Protein AF-A0A2G8S0R2-F1 (afdb_monomer)

Organism: NCBI:txid1077348

Foldseek 3Di:
DWDDALQQQWIWDWDWDDPPQWIKIATAGNVVVRHQRPLFPDRIQTDRDDDFPGKDWDDWDDAVQKIWTWICPPWIKIWIDSRSDSFTLDIDTHNDWAWDDLHPFWIWIDDQVQQKIFIAGSVQSVVCRVVVHHRPDPHGQAIEHHFDWDPQKGKAWDHKDWDQHQNPQDPPHDPPPGADLQLFWIKTWIWIDHNPDPDTWIKIKIFGSCLVVVCSDPPHPDRYDYCLRRQAEGMDMFTPDCVPFHAQPDWEGDGQKIKGKGFDDPPPPPPPPQKTKIKIKMKGLGPVQQVDDPPPPDPPDDPRVQPPPPCVVVVGGDPSNHHDRDMDMDIDIDIQRGLQDFGDWDQDSNGDTDTDHRDDPVPVVDDDDDDYD

Solvent-accessible surface area (backbone atoms only — not comparable to full-atom values): 21368 Å² total; per-residue (Å²): 84,50,35,68,37,66,66,75,37,36,30,38,39,52,52,79,54,85,80,83,49,46,42,38,36,41,36,18,18,59,88,52,80,65,36,66,24,90,72,32,73,39,48,57,45,78,48,89,51,68,94,41,97,74,51,43,73,77,47,55,49,76,22,86,60,32,34,36,38,34,37,39,49,99,38,29,34,43,41,32,26,34,46,40,74,56,43,71,31,48,76,48,76,36,86,61,70,38,55,39,67,80,40,64,45,35,37,38,36,39,37,52,93,76,42,29,38,34,33,33,61,44,57,62,23,49,51,28,38,75,72,71,40,74,61,89,67,94,64,56,67,31,32,42,38,47,70,71,61,40,92,67,53,47,65,45,73,76,48,47,48,59,35,81,77,58,60,60,70,50,97,83,52,77,74,86,72,69,69,56,76,79,44,16,32,37,38,37,34,32,32,41,32,54,73,86,44,98,57,62,47,38,34,40,35,40,29,42,46,56,50,61,54,66,65,65,44,88,83,57,87,61,51,65,41,58,25,89,81,51,40,32,72,36,19,30,70,39,69,46,60,48,87,85,51,42,71,62,72,42,76,43,45,56,25,32,29,35,42,36,32,24,68,42,80,61,62,94,87,61,83,63,83,60,45,49,30,36,37,40,39,38,37,32,46,33,78,67,48,59,71,59,77,70,80,88,73,80,90,76,83,75,78,67,66,59,72,73,58,57,26,66,76,70,53,55,34,51,87,78,63,52,49,61,52,61,58,34,75,49,79,49,76,49,76,42,83,50,60,81,50,85,54,85,77,63,76,42,98,86,68,51,83,72,76,64,77,51,80,61,84,79,45,87,83,71,72,91,85,74,84,61,124

Secondary structure (DSSP, 8-state):
-EEEEGGGTEEEEEEPP-SS-EEEEEEEETTTTTPBPTT-SSSEEEEEPPS-SS-EEEEEEEETTEEEEEEESSSEEEEEEETTTTEEEEEEEESS-EEEEEETTEEEEEETTTTEEEEEEHHHHHHHHHTTPPPS----SEEEEPPPPPTTEEEEEEEEE---------TTS--SS---GGG-EEEEEEEEEETT-S-EEEEEEEEEHHHHHHHTSTT-S-SEE-HHHHHHHH-EEEEE-HHHH-S-SEEEEETTEEEEEEEEPPPTT---TTEEEEEEEEEE--GGGGT----S----S-----TTTHHHHH--S-GGG------EEEEEEEEEE-TTS-PPP---TT-----PPP--GGGGGS-------

Radius of gyration: 21.14 Å; Cα contacts (8 Å, |Δi|>4): 755; chains: 1; bounding box: 62×55×51 Å

Mean predicted aligned error: 8.75 Å

pLDDT: mean 79.27, std 17.96, range [31.41, 98.06]

Sequence (373 aa):
MCAVDVAQDLLVLSERPFIDNTFKLHLLCLSGCGAPHQYAKQQVLHGPIAQALSPSCRHIAIAGDILAWKVCYPLFELQVWDWKTGIMIWRYQALFIEFALLNSSLLLLLFPTERQFSVFSVDQWKQDARDGVQPTSDRPIRILELPPLARGIQLTPTKCSIAFDVPAASPDARPSFAHDPSASVIFFQFEIAVNSRSFFEHFLMAIPLSTVLSHCSPSASSPVIPWENWGPRGTRILLVDPHARGRPTWTSVLGSKCALVYLTEPPEGVLDTRNIHTDLVLLDFHPAAALWDPGYEEKRSIRFWGARHIGEEAGLLPRDAFTTLPFRATYRSEVIDDPFWPINFSLTEDGFYFAVEPETEQAMNGGFLGFSI

Structure (mmCIF, N/CA/C/O backbone):
data_AF-A0A2G8S0R2-F1
#
_entry.id   AF-A0A2G8S0R2-F1
#
loop_
_atom_site.group_PDB
_atom_site.id
_atom_site.type_symbol
_atom_site.label_atom_id
_atom_site.label_alt_id
_atom_site.label_comp_id
_atom_site.label_asym_id
_atom_site.label_entity_id
_atom_site.label_seq_id
_atom_site.pdbx_PDB_ins_code
_atom_site.Cartn_x
_atom_site.Cartn_y
_atom_site.Cartn_z
_atom_site.occupancy
_atom_site.B_iso_or_equiv
_atom_site.auth_seq_id
_atom_site.auth_comp_id
_atom_site.auth_asym_id
_atom_site.auth_atom_id
_atom_site.pdbx_PDB_model_num
ATOM 1 N N . MET A 1 1 ? -2.199 -0.812 -15.443 1.00 88.19 1 MET A N 1
ATOM 2 C CA . MET A 1 1 ? -1.825 -1.349 -14.121 1.00 88.19 1 MET A CA 1
ATOM 3 C C . MET A 1 1 ? -2.014 -2.849 -14.138 1.00 88.19 1 MET A C 1
ATOM 5 O O . MET A 1 1 ? -2.947 -3.319 -14.786 1.00 88.19 1 MET A O 1
ATOM 9 N N . CYS A 1 2 ? -1.169 -3.578 -13.422 1.00 92.81 2 CYS A N 1
ATOM 10 C CA . CYS A 1 2 ? -1.399 -4.985 -13.141 1.00 92.81 2 CYS A CA 1
ATOM 11 C C . CYS A 1 2 ? -1.097 -5.310 -11.679 1.00 92.81 2 CYS A C 1
ATOM 13 O O . CYS A 1 2 ? -0.477 -4.506 -10.985 1.00 92.81 2 CYS A O 1
ATOM 15 N N . ALA A 1 3 ? -1.556 -6.476 -11.246 1.00 92.19 3 ALA A N 1
ATOM 16 C CA . ALA A 1 3 ? -1.122 -7.146 -10.028 1.00 92.19 3 ALA A CA 1
ATOM 17 C C . ALA A 1 3 ? -0.991 -8.644 -10.321 1.00 92.19 3 ALA A C 1
ATOM 19 O O . ALA A 1 3 ? -1.644 -9.155 -11.238 1.00 92.19 3 ALA A O 1
ATOM 20 N N . VAL A 1 4 ? -0.142 -9.326 -9.563 1.00 91.62 4 VAL A N 1
ATOM 21 C CA . VAL A 1 4 ? 0.204 -10.731 -9.770 1.00 91.62 4 VAL A CA 1
ATOM 22 C C . VAL A 1 4 ? 0.094 -11.455 -8.436 1.00 91.62 4 VAL A C 1
ATOM 24 O O . VAL A 1 4 ? 0.623 -10.973 -7.450 1.00 91.62 4 VAL A O 1
ATOM 27 N N . ASP A 1 5 ? -0.552 -12.616 -8.413 1.00 90.69 5 ASP A N 1
ATOM 28 C CA . ASP A 1 5 ? -0.480 -13.560 -7.297 1.00 90.69 5 ASP A CA 1
ATOM 29 C C . ASP A 1 5 ? 0.011 -14.898 -7.853 1.00 90.69 5 ASP A C 1
ATOM 31 O O . ASP A 1 5 ? -0.741 -15.688 -8.433 1.00 90.69 5 ASP A O 1
ATOM 35 N N . VAL A 1 6 ? 1.317 -15.132 -7.705 1.00 88.75 6 VAL A N 1
ATOM 36 C CA . VAL A 1 6 ? 1.984 -16.330 -8.232 1.00 88.75 6 VAL A CA 1
ATOM 37 C C . VAL A 1 6 ? 1.469 -17.598 -7.553 1.00 88.75 6 VAL A C 1
ATOM 39 O O . VAL A 1 6 ? 1.372 -18.638 -8.202 1.00 88.75 6 VAL A O 1
ATOM 42 N N . ALA A 1 7 ? 1.107 -17.533 -6.267 1.00 87.06 7 ALA A N 1
ATOM 43 C CA . ALA A 1 7 ? 0.624 -18.696 -5.527 1.00 87.06 7 ALA A CA 1
ATOM 44 C C . ALA A 1 7 ? -0.721 -19.198 -6.071 1.00 87.06 7 ALA A C 1
ATOM 46 O O . ALA A 1 7 ? -1.008 -20.394 -6.012 1.00 87.06 7 ALA A O 1
ATOM 47 N N . GLN A 1 8 ? -1.528 -18.289 -6.618 1.00 92.88 8 GLN A N 1
ATOM 48 C CA . GLN A 1 8 ? -2.807 -18.611 -7.240 1.00 92.88 8 GLN A CA 1
ATOM 49 C C . GLN A 1 8 ? -2.746 -18.714 -8.766 1.00 92.88 8 GLN A C 1
ATOM 51 O O . GLN A 1 8 ? -3.784 -18.974 -9.361 1.00 92.88 8 GLN A O 1
ATOM 56 N N . ASP A 1 9 ? -1.568 -18.571 -9.386 1.00 94.19 9 ASP A N 1
ATOM 57 C CA . ASP A 1 9 ? -1.398 -18.478 -10.843 1.00 94.19 9 ASP A CA 1
ATOM 58 C C . ASP A 1 9 ? -2.203 -17.321 -11.474 1.00 94.19 9 ASP A C 1
ATOM 60 O O . ASP A 1 9 ? -2.641 -17.407 -12.619 1.00 94.19 9 ASP A O 1
ATOM 64 N N . LEU A 1 10 ? -2.411 -16.225 -10.736 1.00 94.81 10 LEU A N 1
ATOM 65 C CA . LEU A 1 10 ? -3.315 -15.139 -11.112 1.00 94.81 10 LEU A CA 1
ATOM 66 C C . LEU A 1 10 ? -2.560 -13.899 -11.608 1.00 94.81 10 LEU A C 1
ATOM 68 O O . LEU A 1 10 ? -1.703 -13.348 -10.922 1.00 94.81 10 LEU A O 1
ATOM 72 N N . LEU A 1 11 ? -2.957 -13.405 -12.780 1.00 95.88 11 LEU A N 1
ATOM 73 C CA . LEU A 1 11 ? -2.586 -12.107 -13.333 1.00 95.88 11 LEU A CA 1
ATOM 74 C C . LEU A 1 11 ? -3.836 -11.239 -13.461 1.00 95.88 11 LEU A C 1
ATOM 76 O O . LEU A 1 11 ? -4.797 -11.607 -14.136 1.00 95.88 11 LEU A O 1
ATOM 80 N N . VAL A 1 12 ? -3.798 -10.052 -12.869 1.00 96.25 12 VAL A N 1
ATOM 81 C CA . VAL A 1 12 ? -4.864 -9.057 -12.986 1.00 96.25 12 VAL A CA 1
ATOM 82 C C . VAL A 1 12 ? -4.372 -7.913 -13.859 1.00 96.25 12 VAL A C 1
ATOM 84 O O . VAL A 1 12 ? -3.402 -7.251 -13.499 1.00 96.25 12 VAL A O 1
ATOM 87 N N . LEU A 1 13 ? -5.054 -7.629 -14.970 1.00 96.12 13 LEU A N 1
ATOM 88 C CA . LEU A 1 13 ? -4.738 -6.498 -15.852 1.00 96.12 13 LEU A CA 1
ATOM 89 C C . LEU A 1 13 ? -5.884 -5.489 -15.884 1.00 96.12 13 LEU A C 1
ATOM 91 O O . LEU A 1 13 ? -7.027 -5.850 -16.152 1.00 96.12 13 LEU A O 1
ATOM 95 N N . SER A 1 14 ? -5.581 -4.206 -15.679 1.00 93.94 14 SER A N 1
ATOM 96 C CA . SER A 1 14 ? -6.553 -3.131 -15.901 1.00 93.94 14 SER A CA 1
ATOM 97 C C . SER A 1 14 ? -6.580 -2.707 -17.369 1.00 93.94 14 SER A C 1
ATOM 99 O O . SER A 1 14 ? -5.560 -2.244 -17.888 1.00 93.94 14 SER A O 1
ATOM 101 N N . GLU A 1 15 ? -7.747 -2.746 -18.002 1.00 92.12 15 GLU A N 1
ATOM 102 C CA . GLU A 1 15 ? -7.970 -2.123 -19.311 1.00 92.12 15 GLU A CA 1
ATOM 103 C C . GLU A 1 15 ? -8.220 -0.618 -19.146 1.00 92.12 15 GLU A C 1
ATOM 105 O O . GLU A 1 15 ? -8.938 -0.193 -18.235 1.00 92.12 15 GLU A O 1
ATOM 110 N N . ARG A 1 16 ? -7.631 0.208 -20.020 1.00 83.00 16 ARG A N 1
ATOM 111 C CA . ARG A 1 16 ? -7.912 1.649 -20.041 1.00 83.00 16 ARG A CA 1
ATOM 112 C C . ARG A 1 16 ? -9.299 1.873 -20.664 1.00 83.00 16 ARG A C 1
ATOM 114 O O . ARG A 1 16 ? -9.530 1.389 -21.770 1.00 83.00 16 ARG A O 1
ATOM 121 N N . PRO A 1 17 ? -10.206 2.612 -20.007 1.00 79.44 17 PRO A N 1
ATOM 122 C CA . PRO A 1 17 ? -11.534 2.871 -20.540 1.00 79.44 17 PRO A CA 1
ATOM 123 C C . PRO A 1 17 ? -11.396 3.707 -21.808 1.00 79.44 17 PRO A C 1
ATOM 125 O O . PRO A 1 17 ? -10.753 4.757 -21.793 1.00 79.44 17 PRO A O 1
ATOM 128 N N . PHE A 1 18 ? -11.966 3.216 -22.907 1.00 70.94 18 PHE A N 1
ATOM 129 C CA . PHE A 1 18 ? -11.872 3.892 -24.199 1.00 70.94 18 PHE A CA 1
ATOM 130 C C . PHE A 1 18 ? -13.104 4.770 -24.468 1.00 70.94 18 PHE A C 1
ATOM 132 O O . PHE A 1 18 ? -12.947 5.902 -24.912 1.00 70.94 18 PHE A O 1
ATOM 139 N N . ILE A 1 19 ? -14.329 4.275 -24.205 1.00 76.38 19 ILE A N 1
ATOM 140 C CA . ILE A 1 19 ? -15.585 4.978 -24.570 1.00 76.38 19 ILE A CA 1
ATOM 141 C C . ILE A 1 19 ? -16.752 4.692 -23.604 1.00 76.38 19 ILE A C 1
ATOM 143 O O . ILE A 1 19 ? -17.575 5.568 -23.354 1.00 76.38 19 ILE A O 1
ATOM 147 N N . ASP A 1 20 ? -16.856 3.479 -23.056 1.00 78.06 20 ASP A N 1
ATOM 148 C CA . ASP A 1 20 ? -18.051 3.018 -22.328 1.00 78.06 20 ASP A CA 1
ATOM 149 C C . ASP A 1 20 ? -18.116 3.461 -20.851 1.00 78.06 20 ASP A C 1
ATOM 151 O O . ASP A 1 20 ? -19.061 3.109 -20.147 1.00 78.06 20 ASP A O 1
ATOM 155 N N . ASN A 1 21 ? -17.144 4.251 -20.377 1.00 76.00 21 ASN A N 1
ATOM 156 C CA . ASN A 1 21 ? -16.975 4.622 -18.966 1.00 76.00 21 ASN A CA 1
ATOM 157 C C . ASN A 1 21 ? -16.997 3.412 -18.014 1.00 76.00 21 ASN A C 1
ATOM 159 O O . ASN A 1 21 ? -17.362 3.551 -16.845 1.00 76.00 21 ASN A O 1
ATOM 163 N N . THR A 1 22 ? -16.607 2.227 -18.491 1.00 82.88 22 THR A N 1
ATOM 164 C CA . THR A 1 22 ? -16.465 1.041 -17.648 1.00 82.88 22 THR A CA 1
ATOM 165 C C . THR A 1 22 ? -15.002 0.682 -17.489 1.00 82.88 22 THR A C 1
ATOM 167 O O . THR A 1 22 ? -14.225 0.672 -18.443 1.00 82.88 22 THR A O 1
ATOM 170 N N . PHE A 1 23 ? -14.619 0.385 -16.252 1.00 86.69 23 PHE A N 1
ATOM 171 C CA . PHE A 1 23 ? -13.303 -0.150 -15.964 1.00 86.69 23 PHE A CA 1
ATOM 172 C C . PHE A 1 23 ? -13.403 -1.663 -15.958 1.00 86.69 23 PHE A C 1
ATOM 174 O O . PHE A 1 23 ? -14.305 -2.228 -15.333 1.00 86.69 23 PHE A O 1
ATOM 181 N N . LYS A 1 24 ? -12.459 -2.303 -16.646 1.00 93.06 24 LYS A N 1
ATOM 182 C CA . LYS A 1 24 ? -12.379 -3.755 -16.760 1.00 93.06 24 LYS A CA 1
ATOM 183 C C . LYS A 1 24 ? -11.094 -4.238 -16.104 1.00 93.06 24 LYS A C 1
ATOM 185 O O . LYS A 1 24 ? -10.015 -3.724 -16.413 1.00 93.06 24 LYS A O 1
ATOM 190 N N . LEU A 1 25 ? -11.220 -5.213 -15.208 1.00 95.94 25 LEU A N 1
ATOM 191 C CA . LEU A 1 25 ? -10.095 -6.045 -14.784 1.00 95.94 25 LEU A CA 1
ATOM 192 C C . LEU A 1 25 ? -10.192 -7.388 -15.463 1.00 95.94 25 LEU A C 1
ATOM 194 O O . LEU A 1 25 ? -11.154 -8.114 -15.234 1.00 95.94 25 LEU A O 1
ATOM 198 N N . HIS A 1 26 ? -9.176 -7.725 -16.239 1.00 97.06 26 HIS A N 1
ATOM 199 C CA . HIS A 1 26 ? -9.007 -9.058 -16.793 1.00 97.06 26 HIS A CA 1
ATOM 200 C C . HIS A 1 26 ? -8.337 -9.945 -15.749 1.00 97.06 26 HIS A C 1
ATOM 202 O O . HIS A 1 26 ? -7.288 -9.574 -15.222 1.00 97.06 26 HIS A O 1
ATOM 208 N N . LEU A 1 27 ? -8.950 -11.091 -15.455 1.00 98.06 27 LEU A N 1
ATOM 209 C CA . LEU A 1 27 ? -8.438 -12.117 -14.549 1.00 98.06 27 LEU A CA 1
ATOM 210 C C . LEU A 1 27 ? -7.882 -13.272 -15.388 1.00 98.06 27 LEU A C 1
ATOM 212 O O . LEU A 1 27 ? -8.637 -14.063 -15.961 1.00 98.06 27 LEU A O 1
ATOM 216 N N . LEU A 1 28 ? -6.560 -13.349 -15.490 1.00 97.88 28 LEU A N 1
ATOM 217 C CA . LEU A 1 28 ? -5.840 -14.244 -16.394 1.00 97.88 28 LEU A CA 1
ATOM 218 C C . LEU A 1 28 ? -4.956 -15.224 -15.611 1.00 97.88 28 LEU A C 1
ATOM 220 O O . LEU A 1 28 ? -4.577 -14.952 -14.475 1.00 97.88 28 LEU A O 1
ATOM 224 N N . CYS A 1 29 ? -4.611 -16.353 -16.225 1.00 96.62 29 CYS A N 1
ATOM 225 C CA . CYS A 1 29 ? -3.604 -17.283 -15.716 1.00 96.62 29 CYS A CA 1
ATOM 226 C C . CYS A 1 29 ? -2.191 -16.838 -16.121 1.00 96.62 29 CYS A C 1
ATOM 228 O O . CYS A 1 29 ? -1.952 -16.573 -17.305 1.00 96.62 29 CYS A O 1
ATOM 230 N N . LEU A 1 30 ? -1.240 -16.833 -15.177 1.00 93.31 30 LEU A N 1
ATOM 231 C CA . LEU A 1 30 ? 0.177 -16.566 -15.476 1.00 93.31 30 LEU A CA 1
ATOM 232 C C . LEU A 1 30 ? 0.766 -17.690 -16.340 1.00 93.31 30 LEU A C 1
ATOM 234 O O . LEU A 1 30 ? 1.343 -17.433 -17.396 1.00 93.31 30 LEU A O 1
ATOM 238 N N . SER A 1 31 ? 0.568 -18.943 -15.927 1.00 94.38 31 SER A N 1
ATOM 239 C CA . SER A 1 31 ? 1.067 -20.136 -16.620 1.00 94.38 31 SER A CA 1
ATOM 240 C C . SER A 1 31 ? 0.353 -20.413 -17.948 1.00 94.38 31 SER A C 1
ATOM 242 O O . SER A 1 31 ? 0.904 -21.060 -18.837 1.00 94.38 31 SER A O 1
ATOM 244 N N . GLY A 1 32 ? -0.865 -19.890 -18.105 1.00 91.88 32 GLY A N 1
ATOM 245 C CA . GLY A 1 32 ? -1.751 -20.140 -19.242 1.00 91.88 32 GLY A CA 1
ATOM 246 C C . GLY A 1 32 ? -1.562 -19.201 -20.435 1.00 91.88 32 GLY A C 1
ATOM 247 O O . GLY A 1 32 ? -2.471 -19.105 -21.256 1.00 91.88 32 GLY A O 1
ATOM 248 N N . CYS A 1 33 ? -0.448 -18.465 -20.523 1.00 90.88 33 CYS A N 1
ATOM 249 C CA . CYS A 1 33 ? -0.177 -17.497 -21.598 1.00 90.88 33 CYS A CA 1
ATOM 250 C C . CYS A 1 33 ? -1.313 -16.474 -21.808 1.00 90.88 33 CYS A C 1
ATOM 252 O O . CYS A 1 33 ? -1.671 -16.155 -22.942 1.00 90.88 33 CYS A O 1
ATOM 254 N N . GLY A 1 34 ? -1.907 -15.979 -20.719 1.00 90.00 34 GLY A N 1
ATOM 255 C CA . GLY A 1 34 ? -3.019 -15.028 -20.787 1.00 90.00 34 GLY A CA 1
ATOM 256 C C . GLY A 1 34 ? -4.389 -15.666 -21.036 1.00 90.00 34 GLY A C 1
ATOM 257 O O . GLY A 1 34 ? -5.344 -14.949 -21.326 1.00 90.00 34 GLY A O 1
ATOM 258 N N . ALA A 1 35 ? -4.519 -16.992 -20.918 1.00 97.31 35 ALA A N 1
ATOM 259 C CA . ALA A 1 35 ? -5.826 -17.638 -20.842 1.00 97.31 35 ALA A CA 1
ATOM 260 C C . ALA A 1 35 ? -6.625 -17.119 -19.628 1.00 97.31 35 ALA A C 1
ATOM 262 O O . ALA A 1 35 ? -6.025 -16.754 -18.614 1.00 97.31 35 ALA A O 1
ATOM 263 N N . PRO A 1 36 ? -7.968 -17.103 -19.687 1.00 97.94 36 PRO A N 1
ATOM 264 C CA . PRO A 1 36 ? -8.783 -16.708 -18.547 1.00 97.94 36 PRO A CA 1
ATOM 265 C C . PRO A 1 36 ? -8.543 -17.586 -17.319 1.00 97.94 36 PRO A C 1
ATOM 267 O O . PRO A 1 36 ? -8.366 -18.800 -17.438 1.00 97.94 36 PRO A O 1
ATOM 270 N N . HIS A 1 37 ? -8.582 -16.980 -16.135 1.00 97.88 37 HIS A N 1
ATOM 271 C CA . HIS A 1 37 ? -8.272 -17.686 -14.903 1.00 97.88 37 HIS A CA 1
ATOM 272 C C . HIS A 1 37 ? -9.334 -18.738 -14.542 1.00 97.88 37 HIS A C 1
ATOM 274 O O . HIS A 1 37 ? -10.509 -18.414 -14.379 1.00 97.88 37 HIS A O 1
ATOM 280 N N . GLN A 1 38 ? -8.929 -19.999 -14.352 1.00 97.56 38 GLN A N 1
ATOM 281 C CA . GLN A 1 38 ? -9.858 -21.134 -14.186 1.00 97.56 38 GLN A CA 1
ATOM 282 C C . GLN A 1 38 ? -10.785 -21.041 -12.961 1.00 97.56 38 GLN A C 1
ATOM 284 O O . GLN A 1 38 ? -11.894 -21.573 -12.980 1.00 97.56 38 GLN A O 1
ATOM 289 N N . TYR A 1 39 ? -10.341 -20.370 -11.894 1.00 97.94 39 TYR A N 1
ATOM 290 C CA . TYR A 1 39 ? -11.127 -20.201 -10.665 1.00 97.94 39 TYR A CA 1
ATOM 291 C C . TYR A 1 39 ? -12.014 -18.951 -10.668 1.00 97.94 39 TYR A C 1
ATOM 293 O O . TYR A 1 39 ? -12.795 -18.760 -9.737 1.00 97.94 39 TYR A O 1
ATOM 301 N N . ALA A 1 40 ? -11.895 -18.092 -11.682 1.00 97.88 40 ALA A N 1
ATOM 302 C CA . ALA A 1 40 ? -12.710 -16.894 -11.785 1.00 97.88 40 ALA A CA 1
ATOM 303 C C . ALA A 1 40 ? -14.040 -17.228 -12.475 1.00 97.88 40 ALA A C 1
ATOM 305 O O . ALA A 1 40 ? -14.074 -17.622 -13.641 1.00 97.88 40 ALA A O 1
ATOM 306 N N . LYS A 1 41 ? -15.163 -17.035 -11.774 1.00 97.62 41 LYS A N 1
ATOM 307 C CA . LYS A 1 41 ? -16.507 -17.188 -12.358 1.00 97.62 41 LYS A CA 1
ATOM 308 C C . LYS A 1 41 ? -16.740 -16.204 -13.508 1.00 97.62 41 LYS A C 1
ATOM 310 O O . LYS A 1 41 ? -17.484 -16.505 -14.438 1.00 97.62 41 LYS A O 1
ATOM 315 N N . GLN A 1 42 ? -16.123 -15.028 -13.425 1.00 97.25 42 GLN A N 1
ATOM 316 C CA . GLN A 1 42 ? -16.131 -14.001 -14.458 1.00 97.25 42 GLN A CA 1
ATOM 317 C C . GLN A 1 42 ? -14.693 -13.716 -14.871 1.00 97.25 42 GLN A C 1
ATOM 319 O O . GLN A 1 42 ? -13.854 -13.439 -14.026 1.00 97.25 42 GLN A O 1
ATOM 324 N N . GLN A 1 43 ? -14.414 -13.756 -16.170 1.00 97.12 43 GLN A N 1
ATOM 325 C CA . GLN A 1 43 ? -13.073 -13.475 -16.698 1.00 97.12 43 GLN A CA 1
ATOM 326 C C . GLN A 1 43 ? -12.725 -11.986 -16.618 1.00 97.12 43 GLN A C 1
ATOM 328 O O . GLN A 1 43 ? -11.555 -11.615 -16.562 1.00 97.12 43 GLN A O 1
ATOM 333 N N . VAL A 1 44 ? -13.758 -11.143 -16.631 1.00 97.12 44 VAL A N 1
ATOM 334 C CA . VAL A 1 44 ? -13.644 -9.693 -16.581 1.00 97.12 44 VAL A CA 1
ATOM 335 C C . VAL A 1 44 ? -14.532 -9.171 -15.462 1.00 97.12 44 VAL A C 1
ATOM 337 O O . VAL A 1 44 ? -15.739 -9.417 -15.465 1.00 97.12 44 VAL A O 1
ATOM 340 N N . LEU A 1 45 ? -13.943 -8.442 -14.514 1.00 95.88 45 LEU A N 1
ATOM 341 C CA . LEU A 1 45 ? -14.695 -7.706 -13.501 1.00 95.88 45 LEU A CA 1
ATOM 342 C C . LEU A 1 45 ? -15.040 -6.322 -14.042 1.00 95.88 45 LEU A C 1
ATOM 344 O O . LEU A 1 45 ? -14.160 -5.591 -14.502 1.00 95.88 45 LEU A O 1
ATOM 348 N N . HIS A 1 46 ? -16.320 -5.966 -13.964 1.00 92.69 46 HIS A N 1
ATOM 349 C CA . HIS A 1 46 ? -16.836 -4.679 -14.416 1.00 92.69 46 HIS A CA 1
ATOM 350 C C . HIS A 1 46 ? -17.172 -3.800 -13.215 1.00 92.69 46 HIS A C 1
ATOM 352 O O . HIS A 1 46 ? -18.184 -4.007 -12.546 1.00 92.69 46 HIS A O 1
ATOM 358 N N . GLY A 1 47 ? -16.338 -2.793 -12.959 1.00 83.50 47 GLY A N 1
ATOM 359 C CA . GLY A 1 47 ? -16.611 -1.797 -11.929 1.00 83.50 47 GLY A CA 1
ATOM 360 C C . GLY A 1 47 ? -17.458 -0.652 -12.476 1.00 83.50 47 GLY A C 1
ATOM 361 O O . GLY A 1 47 ? -17.064 -0.060 -13.487 1.00 83.50 47 GLY A O 1
ATOM 362 N N . PRO A 1 48 ? -18.583 -0.281 -11.834 1.00 80.56 48 PRO A N 1
ATOM 363 C CA . PRO A 1 48 ? -19.268 0.952 -12.190 1.00 80.56 48 PRO A CA 1
ATOM 364 C C . PRO A 1 48 ? -18.337 2.122 -11.877 1.00 80.56 48 PRO A C 1
ATOM 366 O O . PRO A 1 48 ? -17.912 2.280 -10.736 1.00 80.56 48 PRO A O 1
ATOM 369 N N . ILE A 1 49 ? -18.036 2.958 -12.866 1.00 73.00 49 ILE A N 1
ATOM 370 C CA . ILE A 1 49 ? -17.336 4.218 -12.622 1.00 73.00 49 ILE A CA 1
ATOM 371 C C . ILE A 1 49 ? -18.388 5.318 -12.566 1.00 73.00 49 ILE A C 1
ATOM 373 O O . ILE A 1 49 ? -19.257 5.404 -13.437 1.00 73.00 49 ILE A O 1
ATOM 377 N N . ALA A 1 50 ? -18.331 6.173 -11.546 1.00 69.06 50 ALA A N 1
ATOM 378 C CA . ALA A 1 50 ? -19.063 7.432 -11.606 1.00 69.06 50 ALA A CA 1
ATOM 379 C C . ALA A 1 50 ? -18.597 8.203 -12.856 1.00 69.06 50 ALA A C 1
ATOM 381 O O . ALA A 1 50 ? -17.398 8.359 -13.048 1.00 69.06 50 ALA A O 1
ATOM 382 N N . GLN A 1 51 ? -19.540 8.614 -13.713 1.00 66.56 51 GLN A N 1
ATOM 383 C CA . GLN A 1 51 ? -19.335 9.254 -15.025 1.00 66.56 51 GLN A CA 1
ATOM 384 C C . GLN A 1 51 ? -18.039 10.091 -15.103 1.00 66.56 51 GLN A C 1
ATOM 386 O O . GLN A 1 51 ? -18.001 11.238 -14.661 1.00 66.56 51 GLN A O 1
ATOM 391 N N . ALA A 1 52 ? -16.973 9.509 -15.654 1.00 65.38 52 ALA A N 1
ATOM 392 C CA . ALA A 1 52 ? -15.640 10.099 -15.674 1.00 65.38 52 ALA A CA 1
ATOM 393 C C . ALA A 1 52 ? -15.116 10.180 -17.106 1.00 65.38 52 ALA A C 1
ATOM 395 O O . ALA A 1 52 ? -15.237 9.225 -17.859 1.00 65.38 52 ALA A O 1
ATOM 396 N N . LEU A 1 53 ? -14.498 11.309 -17.465 1.00 70.00 53 LEU A N 1
ATOM 397 C CA . LEU A 1 53 ? -14.016 11.557 -18.829 1.00 70.00 53 LEU A CA 1
ATOM 398 C C . LEU A 1 53 ? -12.749 10.764 -19.184 1.00 70.00 53 LEU A C 1
ATOM 400 O O . LEU A 1 53 ? -12.504 10.500 -20.355 1.00 70.00 53 LEU A O 1
ATOM 404 N N . SER A 1 54 ? -11.925 10.407 -18.194 1.00 78.00 54 SER A N 1
ATOM 405 C CA . SER A 1 54 ? -10.724 9.583 -18.391 1.00 78.00 54 SER A CA 1
ATOM 406 C C . SER A 1 54 ? -10.242 9.020 -17.052 1.00 78.00 54 SER A C 1
ATOM 408 O O . SER A 1 54 ? -9.209 9.452 -16.525 1.00 78.00 54 SER A O 1
ATOM 410 N N . PRO A 1 55 ? -10.991 8.095 -16.442 1.00 80.25 55 PRO A N 1
ATOM 411 C CA . PRO A 1 55 ? -10.595 7.567 -15.154 1.00 80.25 55 PRO A CA 1
ATOM 412 C C . PRO A 1 55 ? -9.361 6.661 -15.354 1.00 80.25 55 PRO A C 1
ATOM 414 O O . PRO A 1 55 ? -9.141 6.103 -16.432 1.00 80.25 55 PRO A O 1
ATOM 417 N N . SER A 1 56 ? -8.494 6.573 -14.341 1.00 84.62 56 SER A N 1
ATOM 418 C CA . SER A 1 56 ? -7.241 5.793 -14.387 1.00 84.62 56 SER A CA 1
ATOM 419 C C . SER A 1 56 ? -7.167 4.844 -13.193 1.00 84.62 56 SER A C 1
ATOM 421 O O . SER A 1 56 ? -7.311 5.302 -12.057 1.00 84.62 56 SER A O 1
ATOM 423 N N . CYS A 1 57 ? -6.896 3.557 -13.420 1.00 84.94 57 CYS A N 1
ATOM 424 C CA . CYS A 1 57 ? -6.540 2.640 -12.338 1.00 84.94 57 CYS A CA 1
ATOM 425 C C . CYS A 1 57 ? -5.145 3.015 -11.818 1.00 84.94 57 CYS A C 1
ATOM 427 O O . CYS A 1 57 ? -4.223 3.196 -12.612 1.00 84.94 57 CYS A O 1
ATOM 429 N N . ARG A 1 58 ? -4.999 3.177 -10.499 1.00 87.75 58 ARG A N 1
ATOM 430 C CA . ARG A 1 58 ? -3.749 3.628 -9.861 1.00 87.75 58 ARG A CA 1
ATOM 431 C C . ARG A 1 58 ? -3.096 2.574 -8.981 1.00 87.75 58 ARG A C 1
ATOM 433 O O . ARG A 1 58 ? -1.898 2.660 -8.752 1.00 87.75 58 ARG A O 1
ATOM 440 N N . HIS A 1 59 ? -3.869 1.626 -8.465 1.00 91.00 59 HIS A N 1
ATOM 441 C CA . HIS A 1 59 ? -3.373 0.593 -7.562 1.00 91.00 59 HIS A CA 1
ATOM 442 C C . HIS A 1 59 ? -4.309 -0.614 -7.616 1.00 91.00 59 HIS A C 1
ATOM 444 O O . HIS A 1 59 ? -5.526 -0.430 -7.604 1.00 91.00 59 HIS A O 1
ATOM 450 N N . ILE A 1 60 ? -3.741 -1.816 -7.686 1.00 93.81 60 ILE A N 1
ATOM 451 C CA . ILE A 1 60 ? -4.435 -3.102 -7.584 1.00 93.81 60 ILE A CA 1
ATOM 452 C C . ILE A 1 60 ? -3.677 -3.903 -6.525 1.00 93.81 60 ILE A C 1
ATOM 454 O O . ILE A 1 60 ? -2.451 -3.928 -6.567 1.00 93.81 60 ILE A O 1
ATOM 458 N N . ALA A 1 61 ? -4.390 -4.529 -5.596 1.00 93.88 61 ALA A N 1
ATOM 459 C CA . ALA A 1 61 ? -3.821 -5.447 -4.619 1.00 93.88 61 ALA A CA 1
ATOM 460 C C . ALA A 1 61 ? -4.660 -6.727 -4.561 1.00 93.88 61 ALA A C 1
ATOM 462 O O . ALA A 1 61 ? -5.886 -6.680 -4.715 1.00 93.88 61 ALA A O 1
ATOM 463 N N . ILE A 1 62 ? -3.992 -7.851 -4.316 1.00 94.62 62 ILE A N 1
ATOM 464 C CA . ILE A 1 62 ? -4.593 -9.182 -4.220 1.00 94.62 62 ILE A CA 1
ATOM 465 C C . ILE A 1 62 ? -4.236 -9.756 -2.846 1.00 94.62 62 ILE A C 1
ATOM 467 O O . ILE A 1 62 ? -3.113 -9.605 -2.376 1.00 94.62 62 ILE A O 1
ATOM 471 N N . ALA A 1 63 ? -5.205 -10.374 -2.172 1.00 93.19 63 ALA A N 1
ATOM 472 C CA . ALA A 1 63 ? -4.977 -11.112 -0.935 1.00 93.19 63 ALA A CA 1
ATOM 473 C C . ALA A 1 63 ? -5.962 -12.284 -0.834 1.00 93.19 63 ALA A C 1
ATOM 475 O O . ALA A 1 63 ? -7.123 -12.121 -0.440 1.00 93.19 63 ALA A O 1
ATOM 476 N N . GLY A 1 64 ? -5.501 -13.485 -1.193 1.00 93.38 64 GLY A N 1
ATOM 477 C CA . GLY A 1 64 ? -6.365 -14.662 -1.278 1.00 93.38 64 GLY A CA 1
ATOM 478 C C . GLY A 1 64 ? -7.483 -14.444 -2.301 1.00 93.38 64 GLY A C 1
ATOM 479 O O . GLY A 1 64 ? -7.227 -14.107 -3.455 1.00 93.38 64 GLY A O 1
ATOM 480 N N . ASP A 1 65 ? -8.735 -14.594 -1.877 1.00 96.19 65 ASP A N 1
ATOM 481 C CA . ASP A 1 65 ? -9.906 -14.435 -2.756 1.00 96.19 65 ASP A CA 1
ATOM 482 C C . ASP A 1 65 ? -10.320 -12.966 -2.946 1.00 96.19 65 ASP A C 1
ATOM 484 O O . ASP A 1 65 ? -11.263 -12.670 -3.682 1.00 96.19 65 ASP A O 1
ATOM 488 N N . ILE A 1 66 ? -9.634 -12.041 -2.269 1.00 96.94 66 ILE A N 1
ATOM 489 C CA . ILE A 1 66 ? -9.955 -10.620 -2.287 1.00 96.94 66 ILE A CA 1
ATOM 490 C C . ILE A 1 66 ? -9.061 -9.878 -3.259 1.00 96.94 66 ILE A C 1
ATOM 492 O O . ILE A 1 66 ? -7.839 -9.991 -3.233 1.00 96.94 66 ILE A O 1
ATOM 496 N N . LEU A 1 67 ? -9.708 -9.068 -4.084 1.00 96.62 67 LEU A N 1
ATOM 497 C CA . LEU A 1 67 ? -9.083 -8.126 -4.985 1.00 96.62 67 LEU A CA 1
ATOM 498 C C . LEU A 1 67 ? -9.574 -6.732 -4.621 1.00 96.62 67 LEU A C 1
ATOM 500 O O . LEU A 1 67 ? -10.776 -6.492 -4.530 1.00 96.62 67 LEU A O 1
ATOM 504 N N . ALA A 1 68 ? -8.655 -5.797 -4.435 1.00 95.75 68 ALA A N 1
ATOM 505 C CA . ALA A 1 68 ? -8.988 -4.397 -4.238 1.00 95.75 68 ALA A CA 1
ATOM 506 C C . ALA A 1 68 ? -8.287 -3.555 -5.295 1.00 95.75 68 ALA A C 1
ATOM 508 O O . ALA A 1 68 ? -7.126 -3.785 -5.627 1.00 95.75 68 ALA A O 1
ATOM 509 N N . TRP A 1 69 ? -8.985 -2.555 -5.818 1.00 94.81 69 TRP A N 1
ATOM 510 C CA . TRP A 1 69 ? -8.386 -1.605 -6.745 1.00 94.81 69 TRP A CA 1
ATOM 511 C C . TRP A 1 69 ? -8.862 -0.185 -6.490 1.00 94.81 69 TRP A C 1
ATOM 513 O O . TRP A 1 69 ? -9.997 0.064 -6.079 1.00 94.81 69 TRP A O 1
ATOM 523 N N . LYS A 1 70 ? -7.966 0.758 -6.761 1.00 92.81 70 LYS A N 1
ATOM 524 C CA . LYS A 1 70 ? -8.227 2.187 -6.669 1.00 92.81 70 LYS A CA 1
ATOM 525 C C . LYS A 1 70 ? -8.273 2.787 -8.061 1.00 92.81 70 LYS A C 1
ATOM 527 O O . LYS A 1 70 ? -7.286 2.764 -8.805 1.00 92.81 70 LYS A O 1
ATOM 532 N N . VAL A 1 71 ? -9.415 3.375 -8.372 1.00 90.31 71 VAL A N 1
ATOM 533 C CA . VAL A 1 71 ? -9.660 4.176 -9.562 1.00 90.31 71 VAL A CA 1
ATOM 534 C C . VAL A 1 71 ? -9.617 5.650 -9.172 1.00 90.31 71 VAL A C 1
ATOM 536 O O . VAL A 1 71 ? -10.070 6.039 -8.101 1.00 90.31 71 VAL A O 1
ATOM 539 N N . CYS A 1 72 ? -9.045 6.486 -10.029 1.00 85.44 72 CYS A N 1
ATOM 540 C CA . CYS A 1 72 ? -9.038 7.935 -9.859 1.00 85.44 72 CYS A CA 1
ATOM 541 C C . CYS A 1 72 ? -9.987 8.569 -10.883 1.00 85.44 72 CYS A C 1
ATOM 543 O O . CYS A 1 72 ? -9.778 8.304 -12.071 1.00 85.44 72 CYS A O 1
ATOM 545 N N . TYR A 1 73 ? -10.986 9.349 -10.417 1.00 76.06 73 TYR A N 1
ATOM 546 C CA . TYR A 1 73 ? -11.594 10.558 -11.027 1.00 76.06 73 TYR A CA 1
ATOM 547 C C . TYR A 1 73 ? -13.115 10.696 -10.736 1.00 76.06 73 TYR A C 1
ATOM 549 O O . TYR A 1 73 ? -13.835 9.712 -10.895 1.00 76.06 73 TYR A O 1
ATOM 557 N N . PRO A 1 74 ? -13.662 11.900 -10.425 1.00 75.12 74 PRO A N 1
ATOM 558 C CA . PRO A 1 74 ? -12.988 13.091 -9.882 1.00 75.12 74 PRO A CA 1
ATOM 559 C C . PRO A 1 74 ? -12.598 12.910 -8.404 1.00 75.12 74 PRO A C 1
ATOM 561 O O . PRO A 1 74 ? -11.774 13.651 -7.882 1.00 75.12 74 PRO A O 1
ATOM 564 N N . LEU A 1 75 ? -13.185 11.910 -7.748 1.00 87.06 75 LEU A N 1
ATOM 565 C CA . LEU A 1 75 ? -12.780 11.385 -6.451 1.00 87.06 75 LEU A CA 1
ATOM 566 C C . LEU A 1 75 ? -11.981 10.099 -6.671 1.00 87.06 75 LEU A C 1
ATOM 568 O O . LEU A 1 75 ? -12.071 9.473 -7.732 1.00 87.06 75 LEU A O 1
ATOM 572 N N . PHE A 1 76 ? -11.212 9.685 -5.671 1.00 88.94 76 PHE A N 1
ATOM 573 C CA . PHE A 1 76 ? -10.724 8.318 -5.653 1.00 88.94 76 PHE A CA 1
ATOM 574 C C . PHE A 1 76 ? -11.860 7.395 -5.257 1.00 88.94 76 PHE A C 1
ATOM 576 O O . PHE A 1 76 ? -12.599 7.650 -4.305 1.00 88.94 76 PHE A O 1
ATOM 583 N N . GLU A 1 77 ? -11.961 6.303 -5.990 1.00 91.69 77 GLU A N 1
ATOM 584 C CA . GLU A 1 77 ? -12.889 5.235 -5.712 1.00 91.69 77 GLU A CA 1
ATOM 585 C C . GLU A 1 77 ? -12.104 3.959 -5.446 1.00 91.69 77 GLU A C 1
ATOM 587 O O . GLU A 1 77 ? -11.306 3.517 -6.275 1.00 91.69 77 GLU A O 1
ATOM 592 N N . LEU A 1 78 ? -12.334 3.378 -4.277 1.00 94.00 78 LEU A N 1
ATOM 593 C CA . LEU A 1 78 ? -11.833 2.071 -3.903 1.00 94.00 78 LEU A CA 1
ATOM 594 C C . LEU A 1 78 ? -12.976 1.074 -4.038 1.00 94.00 78 LEU A C 1
ATOM 596 O O . LEU A 1 78 ? -14.035 1.255 -3.437 1.00 94.00 78 LEU A O 1
ATOM 600 N N . GLN A 1 79 ? -12.759 0.019 -4.813 1.00 94.81 79 GLN A N 1
ATOM 601 C CA . GLN A 1 79 ? -13.679 -1.112 -4.859 1.00 94.81 79 GLN A CA 1
ATOM 602 C C . GLN A 1 79 ? -12.954 -2.363 -4.387 1.00 94.81 79 GLN A C 1
ATOM 604 O O . GLN A 1 79 ? -11.775 -2.565 -4.692 1.00 94.81 79 GLN A O 1
ATOM 609 N N . VAL A 1 80 ? -13.686 -3.202 -3.669 1.00 96.19 80 VAL A N 1
ATOM 610 C CA . VAL A 1 80 ? -13.213 -4.479 -3.153 1.00 96.19 80 VAL A CA 1
ATOM 611 C C . VAL A 1 80 ? -14.130 -5.563 -3.701 1.00 96.19 80 VAL A C 1
ATOM 613 O O . VAL A 1 80 ? -15.356 -5.446 -3.655 1.00 96.19 80 VAL A O 1
ATOM 616 N N . TRP A 1 81 ? -13.521 -6.610 -4.233 1.00 96.81 81 TRP A N 1
ATOM 617 C CA . TRP A 1 81 ? -14.156 -7.696 -4.957 1.00 96.81 81 TRP A CA 1
ATOM 618 C C . TRP A 1 81 ? -13.735 -9.033 -4.364 1.00 96.81 81 TRP A C 1
ATOM 620 O O . TRP A 1 81 ? -12.575 -9.224 -4.005 1.00 96.81 81 TRP A O 1
ATOM 630 N N . ASP A 1 82 ? -14.670 -9.974 -4.328 1.00 97.25 82 ASP A N 1
ATOM 631 C CA . ASP A 1 82 ? -14.342 -11.394 -4.318 1.00 97.25 82 ASP A CA 1
ATOM 632 C C . ASP A 1 82 ? -14.154 -11.809 -5.786 1.00 97.25 82 ASP A C 1
ATOM 634 O O . ASP A 1 82 ? -15.120 -11.945 -6.546 1.00 97.25 82 ASP A O 1
ATOM 638 N N . TRP A 1 83 ? -12.897 -11.921 -6.224 1.00 97.75 83 TRP A N 1
ATOM 639 C CA . TRP A 1 83 ? -12.583 -12.085 -7.648 1.00 97.75 83 TRP A CA 1
ATOM 640 C C . TRP A 1 83 ? -12.961 -13.474 -8.175 1.00 97.75 83 TRP A C 1
ATOM 642 O O . TRP A 1 83 ? -13.241 -13.624 -9.365 1.00 97.75 83 TRP A O 1
ATOM 652 N N . LYS A 1 84 ? -13.032 -14.488 -7.300 1.00 97.56 84 LYS A N 1
ATOM 653 C CA . LYS A 1 84 ? -13.464 -15.844 -7.670 1.00 97.56 84 LYS A CA 1
ATOM 654 C C . LYS A 1 84 ? -14.948 -15.870 -7.996 1.00 97.56 84 LYS A C 1
ATOM 656 O O . LYS A 1 84 ? -15.357 -16.460 -8.994 1.00 97.56 84 LYS A O 1
ATOM 661 N N . THR A 1 85 ? -15.767 -15.210 -7.182 1.00 97.00 85 THR A N 1
ATOM 662 C CA . THR A 1 85 ? -17.220 -15.146 -7.401 1.00 97.00 85 THR A CA 1
ATOM 663 C C . THR A 1 85 ? -17.639 -14.055 -8.388 1.00 97.00 85 THR A C 1
ATOM 665 O O . THR A 1 85 ? -18.722 -14.156 -8.970 1.00 97.00 85 THR A O 1
ATOM 668 N N . GLY A 1 86 ? -16.795 -13.041 -8.596 1.00 96.12 86 GLY A N 1
ATOM 669 C CA . GLY A 1 86 ? -17.103 -11.854 -9.392 1.00 96.12 86 GLY A CA 1
ATOM 670 C C . GLY A 1 86 ? -18.056 -10.881 -8.690 1.00 96.12 86 GLY A C 1
ATOM 671 O O . GLY A 1 86 ? -18.711 -10.080 -9.353 1.00 96.12 86 GLY A O 1
ATOM 672 N N . ILE A 1 87 ? -18.190 -10.969 -7.363 1.00 95.00 87 ILE A N 1
ATOM 673 C CA . ILE A 1 87 ? -19.088 -10.114 -6.577 1.00 95.00 87 ILE A CA 1
ATOM 674 C C . ILE A 1 87 ? -18.296 -8.934 -6.009 1.00 95.00 87 ILE A C 1
ATOM 676 O O . ILE A 1 87 ? -17.288 -9.120 -5.324 1.00 95.00 87 ILE A O 1
ATOM 680 N N . MET A 1 88 ? -18.775 -7.712 -6.256 1.00 94.75 88 MET A N 1
ATOM 681 C CA . MET A 1 88 ? -18.281 -6.519 -5.570 1.00 94.75 88 MET A CA 1
ATOM 682 C C . MET A 1 88 ? -18.802 -6.536 -4.136 1.00 94.75 88 MET A C 1
ATOM 684 O O . MET A 1 88 ? -20.010 -6.459 -3.918 1.00 94.75 88 MET A O 1
ATOM 688 N N . ILE A 1 89 ? -17.896 -6.648 -3.171 1.00 95.31 89 ILE A N 1
ATOM 689 C CA . ILE A 1 89 ? -18.256 -6.767 -1.756 1.00 95.31 89 ILE A CA 1
ATOM 690 C C . ILE A 1 89 ? -18.325 -5.412 -1.058 1.00 95.31 89 ILE A C 1
ATOM 692 O O . ILE A 1 89 ? -19.114 -5.245 -0.137 1.00 95.31 89 ILE A O 1
ATOM 696 N N . TRP A 1 90 ? -17.533 -4.429 -1.494 1.00 95.06 90 TRP A N 1
ATOM 697 C CA . TRP A 1 90 ? -17.545 -3.095 -0.899 1.00 95.06 90 TRP A CA 1
ATOM 698 C C . TRP A 1 90 ? -17.051 -2.028 -1.878 1.00 95.06 90 TRP A C 1
ATOM 700 O O . TRP A 1 90 ? -16.275 -2.310 -2.797 1.00 95.06 90 TRP A O 1
ATOM 710 N N . ARG A 1 91 ? -17.511 -0.791 -1.680 1.00 93.00 91 ARG A N 1
ATOM 711 C CA . ARG A 1 91 ? -17.186 0.369 -2.512 1.00 93.00 91 ARG A CA 1
ATOM 712 C C . ARG A 1 91 ? -17.128 1.617 -1.648 1.00 93.00 91 ARG A C 1
ATOM 714 O O . ARG A 1 91 ? -18.029 1.850 -0.851 1.00 93.00 91 ARG A O 1
ATOM 721 N N . TYR A 1 92 ? -16.126 2.454 -1.881 1.00 92.44 92 TYR A N 1
ATOM 722 C CA . TYR A 1 92 ? -15.951 3.694 -1.141 1.00 92.44 92 TYR A CA 1
ATOM 723 C C . TYR A 1 92 ? -15.350 4.798 -1.997 1.00 92.44 92 TYR A C 1
ATOM 725 O O . TYR A 1 92 ? -14.476 4.550 -2.827 1.00 92.44 92 TYR A O 1
ATOM 733 N N . GLN A 1 93 ? -15.820 6.025 -1.784 1.00 91.31 93 GLN A N 1
ATOM 734 C CA . GLN A 1 93 ? -15.390 7.207 -2.522 1.00 91.31 93 GLN A CA 1
ATOM 735 C C . GLN A 1 93 ? -14.877 8.275 -1.559 1.00 91.31 93 GLN A C 1
ATOM 737 O O . GLN A 1 93 ? -15.555 8.624 -0.595 1.00 91.31 93 GLN A O 1
ATOM 742 N N . ALA A 1 94 ? -13.698 8.826 -1.844 1.00 90.06 94 ALA A N 1
ATOM 743 C CA . ALA A 1 94 ? -13.122 9.928 -1.080 1.00 90.06 94 ALA A CA 1
ATOM 744 C C . ALA A 1 94 ? -12.227 10.823 -1.939 1.00 90.06 94 ALA A C 1
ATOM 746 O O . ALA A 1 94 ? -11.738 10.430 -2.996 1.00 90.06 94 ALA A O 1
ATOM 747 N N . LEU A 1 95 ? -11.978 12.040 -1.450 1.00 87.62 95 LEU A N 1
ATOM 748 C CA . LEU A 1 95 ? -11.065 12.992 -2.094 1.00 87.62 95 LEU A CA 1
ATOM 749 C C . LEU A 1 95 ? -9.637 12.464 -2.188 1.00 87.62 95 LEU A C 1
ATOM 751 O O . LEU A 1 95 ? -8.956 12.749 -3.164 1.00 87.62 95 LEU A O 1
ATOM 755 N N . PHE A 1 96 ? -9.207 11.701 -1.183 1.00 85.00 96 PHE A N 1
ATOM 756 C CA . PHE A 1 96 ? -7.920 11.024 -1.130 1.00 85.00 96 PHE A CA 1
ATOM 757 C C . PHE A 1 96 ? -8.083 9.742 -0.329 1.00 85.00 96 PHE A C 1
ATOM 759 O O . PHE A 1 96 ? -8.613 9.768 0.781 1.00 85.00 96 PHE A O 1
ATOM 766 N N . ILE A 1 97 ? -7.618 8.631 -0.890 1.00 89.81 97 ILE A N 1
ATOM 767 C CA . ILE A 1 97 ? -7.575 7.350 -0.198 1.00 89.81 97 ILE A CA 1
ATOM 768 C C . ILE A 1 97 ? -6.354 6.573 -0.664 1.00 89.81 97 ILE A C 1
ATOM 770 O O . ILE A 1 97 ? -6.086 6.428 -1.861 1.00 89.81 97 ILE A O 1
ATOM 774 N N . GLU A 1 98 ? -5.619 6.061 0.306 1.00 92.19 98 GLU A N 1
ATOM 775 C CA . GLU A 1 98 ? -4.627 5.026 0.084 1.00 92.19 98 GLU A CA 1
ATOM 776 C C . GLU A 1 98 ? -5.050 3.781 0.850 1.00 92.19 98 GLU A C 1
ATOM 778 O O . GLU A 1 98 ? -5.727 3.879 1.875 1.00 92.19 98 GLU A O 1
ATOM 783 N N . PHE A 1 99 ? -4.686 2.609 0.340 1.00 94.38 99 PHE A N 1
ATOM 784 C CA . PHE A 1 99 ? -5.123 1.355 0.933 1.00 94.38 99 PHE A CA 1
ATOM 785 C C . PHE A 1 99 ? -4.050 0.274 0.864 1.00 94.38 99 PHE A C 1
ATOM 787 O O . PHE A 1 99 ? -3.143 0.328 0.033 1.00 94.38 99 PHE A O 1
ATOM 794 N N . ALA A 1 100 ? -4.205 -0.713 1.738 1.00 94.00 100 ALA A N 1
ATOM 795 C CA . ALA A 1 100 ? -3.404 -1.922 1.814 1.00 94.00 100 ALA A CA 1
ATOM 796 C C . ALA A 1 100 ? -4.305 -3.092 2.246 1.00 94.00 100 ALA A C 1
ATOM 798 O O . ALA A 1 100 ? -4.998 -2.993 3.259 1.00 94.00 100 ALA A O 1
ATOM 799 N N . LEU A 1 101 ? -4.312 -4.198 1.498 1.00 94.12 101 LEU A N 1
ATOM 800 C CA . LEU A 1 101 ? -4.995 -5.430 1.916 1.00 94.12 101 LEU A CA 1
ATOM 801 C C . LEU A 1 101 ? -4.093 -6.198 2.874 1.00 94.12 101 LEU A C 1
ATOM 803 O O . LEU A 1 101 ? -3.180 -6.855 2.413 1.00 94.12 101 LEU A O 1
ATOM 807 N N . LEU A 1 102 ? -4.330 -6.131 4.185 1.00 93.75 102 LEU A N 1
ATOM 808 C CA . LEU A 1 102 ? -3.436 -6.738 5.180 1.00 93.75 102 LEU A 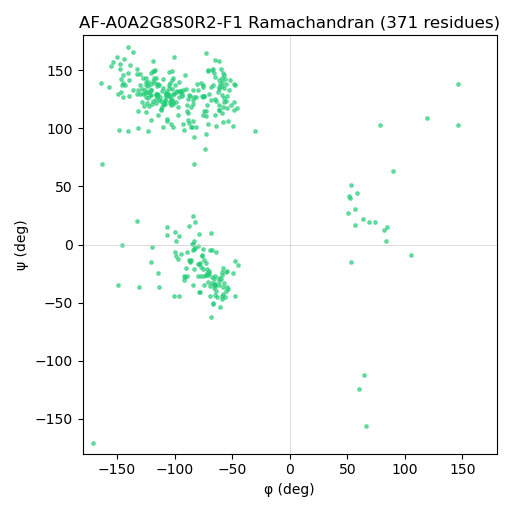CA 1
ATOM 809 C C . LEU A 1 102 ? -3.426 -8.274 5.138 1.00 93.75 102 LEU A C 1
ATOM 811 O O . LEU A 1 102 ? -2.474 -8.913 5.579 1.00 93.75 102 LEU A O 1
ATOM 815 N N . ASN A 1 103 ? -4.548 -8.844 4.706 1.00 92.50 103 ASN A N 1
ATOM 816 C CA . ASN A 1 103 ? -4.785 -10.248 4.387 1.00 92.50 103 ASN A CA 1
ATOM 817 C C . ASN A 1 103 ? -6.173 -10.344 3.712 1.00 92.50 103 ASN A C 1
ATOM 819 O O . ASN A 1 103 ? -6.800 -9.326 3.416 1.00 92.50 103 ASN A O 1
ATOM 823 N N . SER A 1 104 ? -6.687 -11.556 3.499 1.00 93.19 104 SER A N 1
ATOM 824 C CA . SER A 1 104 ? -8.000 -11.795 2.875 1.00 93.19 104 SER A CA 1
ATOM 825 C C . SER A 1 104 ? -9.219 -11.380 3.724 1.00 93.19 104 SER A C 1
ATOM 827 O O . SER A 1 104 ? -10.356 -11.466 3.243 1.00 93.19 104 SER A O 1
ATOM 829 N N . SER A 1 105 ? -8.996 -10.938 4.964 1.00 94.88 105 SER A N 1
ATOM 830 C CA . SER A 1 105 ? -10.025 -10.551 5.938 1.00 94.88 105 SER A CA 1
ATOM 831 C C . SER A 1 105 ? -9.905 -9.101 6.412 1.00 94.88 105 SER A C 1
ATOM 833 O O . SER A 1 105 ? -10.857 -8.587 6.995 1.00 94.88 105 SER A O 1
ATOM 835 N N . LEU A 1 106 ? -8.775 -8.425 6.188 1.00 95.38 106 LEU A N 1
ATOM 836 C CA . LEU A 1 106 ? -8.499 -7.098 6.741 1.00 95.38 106 LEU A CA 1
ATOM 837 C C . LEU A 1 106 ? -8.024 -6.119 5.667 1.00 95.38 106 LEU A C 1
ATOM 839 O O . LEU A 1 106 ? -7.057 -6.373 4.951 1.00 95.38 106 LEU A O 1
ATOM 843 N N . LEU A 1 107 ? -8.665 -4.954 5.626 1.00 95.81 107 LEU A N 1
ATOM 844 C CA . LEU A 1 107 ? -8.307 -3.833 4.761 1.00 95.81 107 LEU A CA 1
ATOM 845 C C . LEU A 1 107 ? -7.857 -2.652 5.623 1.00 95.81 107 LEU A C 1
ATOM 847 O O . LEU A 1 107 ? -8.578 -2.232 6.523 1.00 95.81 107 LEU A O 1
ATOM 851 N N . LEU A 1 108 ? -6.681 -2.102 5.338 1.00 95.88 108 LEU A N 1
ATOM 852 C CA . LEU A 1 108 ? -6.182 -0.867 5.933 1.00 95.88 108 LEU A CA 1
ATOM 853 C C . LEU A 1 108 ? -6.436 0.287 4.967 1.00 95.88 108 LEU A C 1
ATOM 855 O O . LEU A 1 108 ? -5.947 0.260 3.838 1.00 95.88 108 LEU A O 1
ATOM 859 N N . LEU A 1 109 ? -7.156 1.306 5.420 1.00 95.12 109 LEU A N 1
ATOM 860 C CA . LEU A 1 109 ? -7.358 2.561 4.706 1.00 95.12 109 LEU A CA 1
ATOM 861 C C . LEU A 1 109 ? -6.617 3.679 5.412 1.00 95.12 109 LEU A C 1
ATOM 863 O O . LEU A 1 109 ? -6.592 3.750 6.639 1.00 95.12 109 LEU A O 1
ATOM 867 N N . LEU A 1 110 ? -6.053 4.583 4.631 1.00 92.25 110 LEU A N 1
ATOM 868 C CA . LEU A 1 110 ? -5.524 5.836 5.126 1.00 92.25 110 LEU A CA 1
ATOM 869 C C . LEU A 1 110 ? -6.470 6.970 4.751 1.00 92.25 110 LEU A C 1
ATOM 871 O O . LEU A 1 110 ? -6.747 7.183 3.568 1.00 92.25 110 LEU A O 1
ATOM 875 N N . PHE A 1 111 ? -6.847 7.749 5.762 1.00 88.50 111 PHE A N 1
ATOM 876 C CA . PHE A 1 111 ? -7.603 8.985 5.610 1.00 88.50 111 PHE A CA 1
ATOM 877 C C . PHE A 1 111 ? -6.712 10.185 5.948 1.00 88.50 111 PHE A C 1
ATOM 879 O O . PHE A 1 111 ? -6.497 10.488 7.123 1.00 88.50 111 PHE A O 1
ATOM 886 N N . PRO A 1 112 ? -6.180 10.897 4.941 1.00 83.12 112 PRO A N 1
ATOM 887 C CA . PRO A 1 112 ? -5.239 12.001 5.151 1.00 83.12 112 PRO A CA 1
ATOM 888 C C . PRO A 1 112 ? -5.784 13.129 6.002 1.00 83.12 112 PRO A C 1
ATOM 890 O O . PRO A 1 112 ? -5.108 13.637 6.891 1.00 83.12 112 PRO A O 1
ATOM 893 N N . THR A 1 113 ? -7.028 13.505 5.719 1.00 85.19 113 THR A N 1
ATOM 894 C CA . THR A 1 113 ? -7.727 14.604 6.378 1.00 85.19 113 THR A CA 1
ATOM 895 C C . THR A 1 113 ? -7.970 14.298 7.849 1.00 85.19 113 THR A C 1
ATOM 897 O O . THR A 1 113 ? -7.905 15.194 8.685 1.00 85.19 113 THR A O 1
ATOM 900 N N . GLU A 1 114 ? -8.205 13.027 8.167 1.00 89.19 114 GLU A N 1
ATOM 901 C CA . GLU A 1 114 ? -8.433 12.542 9.528 1.00 89.19 114 GLU A CA 1
ATOM 902 C C . GLU A 1 114 ? -7.123 12.201 10.249 1.00 89.19 114 GLU A C 1
ATOM 904 O O . GLU A 1 114 ? -7.105 12.112 11.472 1.00 89.19 114 GLU A O 1
ATOM 909 N N . ARG A 1 115 ? -6.013 12.071 9.507 1.00 90.62 115 ARG A N 1
ATOM 910 C CA . ARG A 1 115 ? -4.688 11.680 10.008 1.00 90.62 115 ARG A CA 1
ATOM 911 C C . ARG A 1 115 ? -4.742 10.375 10.804 1.00 90.62 115 ARG A C 1
ATOM 913 O O . ARG A 1 115 ? -4.239 10.282 11.920 1.00 90.62 115 ARG A O 1
ATOM 920 N N . GLN A 1 116 ? -5.350 9.356 10.215 1.00 94.50 116 GLN A N 1
ATOM 921 C CA . GLN A 1 116 ? -5.475 8.051 10.851 1.00 94.50 116 GLN A CA 1
ATOM 922 C C . GLN A 1 116 ? -5.439 6.927 9.824 1.00 94.50 116 GLN A C 1
ATOM 924 O O . GLN A 1 116 ? -5.880 7.091 8.680 1.00 94.50 116 GLN A O 1
ATOM 929 N N . PHE A 1 117 ? -4.962 5.767 10.261 1.00 95.62 117 PHE A N 1
ATOM 930 C CA . PHE A 1 117 ? -5.244 4.517 9.580 1.00 95.62 117 PHE A CA 1
ATOM 931 C C . PHE A 1 117 ? -6.513 3.894 10.150 1.00 95.62 117 PHE A C 1
ATOM 933 O O . PHE A 1 117 ? -6.676 3.791 11.360 1.00 95.62 117 PHE A O 1
ATOM 940 N N . SER A 1 118 ? -7.398 3.440 9.278 1.00 96.31 118 SER A N 1
ATOM 941 C CA . SER A 1 118 ? -8.631 2.749 9.631 1.00 96.31 118 SER A CA 1
ATOM 942 C C . SER A 1 118 ? -8.581 1.324 9.107 1.00 96.31 118 SER A C 1
ATOM 944 O O . SER A 1 118 ? -8.416 1.099 7.911 1.00 96.31 118 SER A O 1
ATOM 946 N N . VAL A 1 119 ? -8.714 0.355 10.004 1.00 96.44 119 VAL A N 1
ATOM 947 C CA . VAL A 1 119 ? -8.766 -1.066 9.669 1.00 96.44 119 VAL A CA 1
ATOM 948 C C . VAL A 1 119 ? -10.222 -1.489 9.570 1.00 96.44 119 VAL A C 1
ATOM 950 O O . VAL A 1 119 ? -11.005 -1.237 10.485 1.00 96.44 119 VAL A O 1
ATOM 953 N N . PHE A 1 120 ? -10.570 -2.180 8.494 1.00 95.88 120 PHE A N 1
ATOM 954 C CA . PHE A 1 120 ? -11.897 -2.718 8.230 1.00 95.88 120 PHE A CA 1
ATOM 955 C C . PHE A 1 120 ? -11.859 -4.239 8.121 1.00 95.88 120 PHE A C 1
ATOM 957 O O . PHE A 1 120 ? -10.863 -4.813 7.678 1.00 95.88 120 PHE A O 1
ATOM 964 N N . SER A 1 121 ? -12.962 -4.877 8.515 1.00 94.88 121 SER A N 1
ATOM 965 C CA . SER A 1 121 ? -13.176 -6.310 8.316 1.00 94.88 121 SER A CA 1
ATOM 966 C C . SER A 1 121 ? -13.853 -6.549 6.972 1.00 94.88 121 SER A C 1
ATOM 968 O O . SER A 1 121 ? -14.970 -6.088 6.743 1.00 94.88 121 SER A O 1
ATOM 970 N N . VAL A 1 122 ? -13.189 -7.304 6.103 1.00 94.75 122 VAL A N 1
ATOM 971 C CA . VAL A 1 122 ? -13.703 -7.682 4.783 1.00 94.75 122 VAL A CA 1
ATOM 972 C C . VAL A 1 122 ? -14.734 -8.808 4.890 1.00 94.75 122 VAL A C 1
ATOM 974 O O . VAL A 1 122 ? -15.641 -8.902 4.066 1.00 94.75 122 VAL A O 1
ATOM 977 N N . ASP A 1 123 ? -14.647 -9.650 5.922 1.00 92.56 123 ASP A N 1
ATOM 978 C CA . ASP A 1 123 ? -15.548 -10.797 6.080 1.00 92.56 123 ASP A CA 1
ATOM 979 C C . ASP A 1 123 ? -16.996 -10.375 6.358 1.00 92.56 123 ASP A C 1
ATOM 981 O O . ASP A 1 123 ? -17.925 -11.017 5.869 1.00 92.56 123 ASP A O 1
ATOM 985 N N . GLN A 1 124 ? -17.188 -9.252 7.060 1.00 86.62 124 GLN A N 1
ATOM 986 C CA . GLN A 1 124 ? -18.507 -8.639 7.244 1.00 86.62 124 GLN A CA 1
ATOM 987 C C . GLN A 1 124 ? -19.129 -8.280 5.885 1.00 86.62 124 GLN A C 1
ATOM 989 O O . GLN A 1 124 ? -20.274 -8.625 5.610 1.00 86.62 124 GLN A O 1
ATOM 994 N N . TRP A 1 125 ? -18.351 -7.650 5.002 1.00 91.75 125 TRP A N 1
ATOM 995 C CA . TRP A 1 125 ? -18.814 -7.229 3.680 1.00 91.75 125 TRP A CA 1
ATOM 996 C C . TRP A 1 125 ? -19.089 -8.403 2.744 1.00 91.75 125 TRP A C 1
ATOM 998 O O . TRP A 1 125 ? -20.045 -8.360 1.976 1.00 91.75 125 TRP A O 1
ATOM 1008 N N . LYS A 1 126 ? -18.293 -9.480 2.823 1.00 89.19 126 LYS A N 1
ATOM 1009 C CA . LYS A 1 126 ? -18.578 -10.722 2.084 1.00 89.19 126 LYS A CA 1
ATOM 1010 C C . LYS A 1 126 ? -19.947 -11.281 2.454 1.00 89.19 126 LYS A C 1
ATOM 1012 O O . LYS A 1 126 ? -20.665 -11.740 1.569 1.00 89.19 126 LYS A O 1
ATOM 1017 N N . GLN A 1 127 ? -20.285 -11.277 3.744 1.00 88.12 127 GLN A N 1
ATOM 1018 C CA . GLN A 1 127 ? -21.572 -11.777 4.211 1.00 88.12 127 GLN A CA 1
ATOM 1019 C C . GLN A 1 127 ? -22.715 -10.890 3.705 1.00 88.12 127 GLN A C 1
ATOM 1021 O O . GLN A 1 127 ? -23.611 -11.399 3.036 1.00 88.12 127 GLN A O 1
ATOM 1026 N N . ASP A 1 128 ? -22.616 -9.573 3.908 1.00 87.88 128 ASP A N 1
ATOM 1027 C CA . ASP A 1 128 ? -23.622 -8.607 3.448 1.00 87.88 128 ASP A CA 1
ATOM 1028 C C . ASP A 1 128 ? -23.859 -8.726 1.926 1.00 87.88 128 ASP A C 1
ATOM 1030 O O . ASP A 1 128 ? -24.999 -8.823 1.470 1.00 87.88 128 ASP A O 1
ATOM 1034 N N . ALA A 1 129 ? -22.787 -8.831 1.132 1.00 88.25 129 ALA A N 1
ATOM 1035 C CA . ALA A 1 129 ? -22.875 -8.966 -0.320 1.00 88.25 129 ALA A CA 1
ATOM 1036 C C . ALA A 1 129 ? -23.517 -10.288 -0.776 1.00 88.25 129 ALA A C 1
ATOM 1038 O O . ALA A 1 129 ? -24.278 -10.299 -1.746 1.00 88.25 129 ALA A O 1
ATOM 1039 N N . ARG A 1 130 ? -23.246 -11.406 -0.085 1.00 87.81 130 ARG A N 1
ATOM 1040 C CA . ARG A 1 130 ? -23.898 -12.704 -0.357 1.00 87.81 130 ARG A CA 1
ATOM 1041 C C . ARG A 1 130 ? -25.390 -12.662 -0.065 1.00 87.81 130 ARG A C 1
ATOM 1043 O O . ARG A 1 130 ? -26.165 -13.269 -0.801 1.00 87.81 130 ARG A O 1
ATOM 1050 N N . ASP A 1 131 ? -25.770 -11.909 0.957 1.00 87.44 131 ASP A N 1
ATOM 1051 C CA . ASP A 1 131 ? -27.162 -11.703 1.341 1.00 87.44 131 ASP A CA 1
ATOM 1052 C C . ASP A 1 131 ? -27.859 -10.648 0.456 1.00 87.44 131 ASP A C 1
ATOM 1054 O O . ASP A 1 131 ? -29.055 -10.391 0.606 1.00 87.44 131 ASP A O 1
ATOM 1058 N N . GLY A 1 132 ? -27.136 -10.047 -0.501 1.00 86.62 132 GLY A N 1
ATOM 1059 C CA . GLY A 1 132 ? -27.648 -9.003 -1.391 1.00 86.62 132 GLY A CA 1
ATOM 1060 C C . GLY A 1 132 ? -27.933 -7.683 -0.672 1.00 86.62 132 GLY A C 1
ATOM 1061 O O . GLY A 1 132 ? -28.702 -6.858 -1.170 1.00 86.62 132 GLY A O 1
ATOM 1062 N N . VAL A 1 133 ? -27.339 -7.489 0.506 1.00 86.19 133 VAL A N 1
ATOM 1063 C CA . VAL A 1 133 ? -27.506 -6.310 1.350 1.00 86.19 133 VAL A CA 1
ATOM 1064 C C . VAL A 1 133 ? -26.352 -5.346 1.082 1.00 86.19 133 VAL A C 1
ATOM 1066 O O . VAL A 1 133 ? -25.202 -5.744 0.903 1.00 86.19 133 VAL A O 1
ATOM 1069 N N . GLN A 1 134 ? -26.657 -4.049 1.034 1.00 79.31 134 GLN A N 1
ATOM 1070 C CA . GLN A 1 134 ? -25.612 -3.026 1.031 1.00 79.31 134 GLN A CA 1
ATOM 1071 C C . GLN A 1 134 ? -24.813 -3.129 2.339 1.00 79.31 134 GLN A C 1
ATOM 1073 O O . GLN A 1 134 ? -25.450 -3.217 3.392 1.00 79.31 134 GLN A O 1
ATOM 1078 N N . PRO A 1 135 ? -23.468 -3.099 2.301 1.00 77.50 135 PRO A N 1
ATOM 1079 C CA . PRO A 1 135 ? -22.634 -3.192 3.492 1.00 77.50 135 PRO A CA 1
ATOM 1080 C C . PRO A 1 135 ? -23.144 -2.275 4.604 1.00 77.50 135 PRO A C 1
ATOM 1082 O O . PRO A 1 135 ? -23.227 -1.060 4.445 1.00 77.50 135 PRO A O 1
ATOM 1085 N N . THR A 1 136 ? -23.547 -2.869 5.724 1.00 64.00 136 THR A N 1
ATOM 1086 C CA . THR A 1 136 ? -24.273 -2.152 6.786 1.00 64.00 136 THR A CA 1
ATOM 1087 C C . THR A 1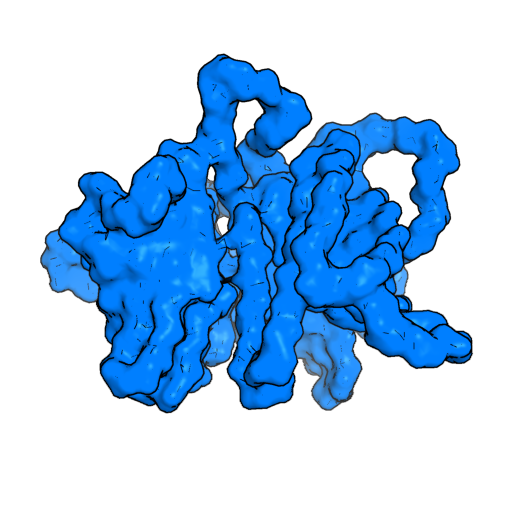 136 ? -23.354 -1.326 7.685 1.00 64.00 136 THR A C 1
ATOM 1089 O O . THR A 1 136 ? -23.818 -0.442 8.408 1.00 64.00 136 THR A O 1
ATOM 1092 N N . SER A 1 137 ? -22.048 -1.600 7.646 1.00 73.44 137 SER A N 1
ATOM 1093 C CA . SER A 1 137 ? -21.049 -0.965 8.498 1.00 73.44 137 SER A CA 1
ATOM 1094 C C . SER A 1 137 ? -19.853 -0.471 7.691 1.00 73.44 137 SER A C 1
ATOM 1096 O O . SER A 1 137 ? -18.900 -1.211 7.447 1.00 73.44 137 SER A O 1
ATOM 1098 N N . ASP A 1 138 ? -19.851 0.833 7.420 1.00 84.75 138 ASP A N 1
ATOM 1099 C CA . ASP A 1 138 ? -18.653 1.605 7.062 1.00 84.75 138 ASP A CA 1
ATOM 1100 C C . ASP A 1 138 ? -17.853 2.020 8.309 1.00 84.75 138 ASP A C 1
ATOM 1102 O O . ASP A 1 138 ? -17.062 2.964 8.290 1.00 84.75 138 ASP A O 1
ATOM 1106 N N . ARG A 1 139 ? -18.069 1.338 9.442 1.00 92.06 139 ARG A N 1
ATOM 1107 C CA . ARG A 1 139 ? -17.324 1.603 10.667 1.00 92.06 139 ARG A CA 1
ATOM 1108 C C . ARG A 1 139 ? -16.046 0.761 10.696 1.00 92.06 139 ARG A C 1
ATOM 1110 O O . ARG A 1 139 ? -16.139 -0.467 10.629 1.00 92.06 139 ARG A O 1
ATOM 1117 N N . PRO A 1 140 ? -14.867 1.380 10.872 1.00 94.69 140 PRO A N 1
ATOM 1118 C CA . PRO A 1 140 ? -13.635 0.630 11.048 1.00 94.69 140 PRO A CA 1
ATOM 1119 C C . PRO A 1 140 ? -13.662 -0.171 12.352 1.00 94.69 140 PRO A C 1
ATOM 1121 O O . PRO A 1 140 ? -14.170 0.288 13.381 1.00 94.69 140 PRO A O 1
ATOM 1124 N N . ILE A 1 141 ? -13.070 -1.365 12.322 1.00 95.44 141 ILE A N 1
ATOM 1125 C CA . ILE A 1 141 ? -12.870 -2.189 13.519 1.00 95.44 141 ILE A CA 1
ATOM 1126 C C . ILE A 1 141 ? -11.809 -1.577 14.437 1.00 95.44 141 ILE A C 1
ATOM 1128 O O . ILE A 1 141 ? -11.896 -1.716 15.659 1.00 95.44 141 ILE A O 1
ATOM 1132 N N . ARG A 1 142 ? -10.814 -0.896 13.857 1.00 96.50 142 ARG A N 1
ATOM 1133 C CA . ARG A 1 142 ? -9.739 -0.203 14.569 1.00 96.50 142 ARG A CA 1
ATOM 1134 C C . ARG A 1 142 ? -9.346 1.066 13.836 1.00 96.50 142 ARG A C 1
ATOM 1136 O O . ARG A 1 142 ? -9.336 1.099 12.611 1.00 96.50 142 ARG A O 1
ATOM 1143 N N . ILE A 1 143 ? -8.969 2.072 14.601 1.00 97.31 143 ILE A N 1
ATOM 1144 C CA . ILE A 1 143 ? -8.416 3.333 14.138 1.00 97.31 143 ILE A CA 1
ATOM 1145 C C . ILE A 1 143 ? -7.067 3.502 14.833 1.00 97.31 143 ILE A C 1
ATOM 1147 O O . ILE A 1 143 ? -6.997 3.482 16.060 1.00 97.31 143 ILE A O 1
ATOM 1151 N N . LEU A 1 144 ? -6.003 3.640 14.051 1.00 97.38 144 LEU A N 1
ATOM 1152 C CA . LEU A 1 144 ? -4.647 3.914 14.510 1.00 97.38 144 LEU A CA 1
ATOM 1153 C C . LEU A 1 144 ? -4.327 5.373 14.172 1.00 97.38 144 LEU A C 1
ATOM 1155 O O . LEU A 1 144 ? -4.167 5.719 12.999 1.00 97.38 144 LEU A O 1
ATOM 1159 N N . GLU A 1 145 ? -4.267 6.238 15.179 1.00 96.25 145 GLU A N 1
ATOM 1160 C CA . GLU A 1 145 ? -3.982 7.662 14.963 1.00 96.25 145 GLU A CA 1
ATOM 1161 C C . GLU A 1 145 ? -2.531 7.856 14.498 1.00 96.25 145 GLU A C 1
ATOM 1163 O O . GLU A 1 145 ? -1.616 7.229 15.037 1.00 96.25 145 GLU A O 1
ATOM 1168 N N . LEU A 1 146 ? -2.315 8.704 13.488 1.00 93.44 146 LEU A N 1
ATOM 1169 C CA . LEU A 1 146 ? -0.981 9.093 13.010 1.00 93.44 146 LEU A CA 1
ATOM 1170 C C . LEU A 1 146 ? -0.288 10.037 14.005 1.00 93.44 146 LEU A C 1
ATOM 1172 O O . LEU A 1 146 ? -0.967 10.616 14.858 1.00 93.44 146 LEU A O 1
ATOM 1176 N N . PRO A 1 147 ? 1.044 10.244 13.899 1.00 92.00 147 PRO A N 1
ATOM 1177 C CA . PRO A 1 147 ? 1.731 11.172 14.784 1.00 92.00 147 PRO A CA 1
ATOM 1178 C C . PRO A 1 147 ? 1.084 12.562 14.728 1.00 92.00 147 PRO A C 1
ATOM 1180 O O . PRO A 1 147 ? 0.754 13.048 13.636 1.00 92.00 147 PRO A O 1
ATOM 1183 N N . PRO A 1 148 ? 0.924 13.232 15.882 1.00 90.12 148 PRO A N 1
ATOM 1184 C CA . PRO A 1 148 ? 0.446 14.601 15.894 1.00 90.12 148 PRO A CA 1
ATOM 1185 C C . PRO A 1 148 ? 1.401 15.485 15.085 1.00 90.12 148 PRO A C 1
ATOM 1187 O O . PRO A 1 148 ? 2.619 15.381 15.193 1.00 90.12 148 PRO A O 1
ATOM 1190 N N . LEU A 1 149 ? 0.841 16.370 14.264 1.00 86.94 149 LEU A N 1
ATOM 1191 C CA . LEU A 1 149 ? 1.602 17.360 13.497 1.00 86.94 149 LEU A CA 1
ATOM 1192 C C . LEU A 1 149 ? 1.492 18.723 14.175 1.00 86.94 149 LEU A C 1
ATOM 1194 O O . LEU A 1 149 ? 0.451 19.039 14.767 1.00 86.94 149 LEU A O 1
ATOM 1198 N N . ALA A 1 150 ? 2.530 19.553 14.056 1.00 86.25 150 ALA A N 1
ATOM 1199 C CA . ALA A 1 150 ? 2.455 20.926 14.543 1.00 86.25 150 ALA A CA 1
ATOM 1200 C C . ALA A 1 150 ? 1.358 21.726 13.810 1.00 86.25 150 ALA A C 1
ATOM 1202 O O . ALA A 1 150 ? 0.916 21.391 12.708 1.00 86.25 150 ALA A O 1
ATOM 1203 N N . ARG A 1 151 ? 0.876 22.806 14.436 1.00 84.56 151 ARG A N 1
ATOM 1204 C CA . ARG A 1 151 ? -0.161 23.660 13.831 1.00 84.56 151 ARG A CA 1
ATOM 1205 C C . ARG A 1 151 ? 0.332 24.256 12.509 1.00 84.56 151 ARG A C 1
ATOM 1207 O O . ARG A 1 151 ? 1.459 24.730 12.435 1.00 84.56 151 ARG A O 1
ATOM 1214 N N . GLY A 1 152 ? -0.541 24.286 11.500 1.00 83.50 152 GLY A N 1
ATOM 1215 C CA . GLY A 1 152 ? -0.223 24.830 10.170 1.00 83.50 152 GLY A CA 1
ATOM 1216 C C . GLY A 1 152 ? 0.491 23.849 9.235 1.00 83.50 152 GLY A C 1
ATOM 1217 O O . GLY A 1 152 ? 0.829 24.220 8.111 1.00 83.50 152 GLY A O 1
ATOM 1218 N N . ILE A 1 153 ? 0.694 22.610 9.684 1.00 83.62 153 ILE A N 1
ATOM 1219 C CA . ILE A 1 153 ? 1.259 21.529 8.885 1.00 83.62 153 ILE A CA 1
ATOM 1220 C C . ILE A 1 153 ? 0.133 20.694 8.278 1.00 83.62 153 ILE A C 1
ATOM 1222 O O . ILE A 1 153 ? -0.800 20.290 8.976 1.00 83.62 153 ILE A O 1
ATOM 1226 N N . GLN A 1 154 ? 0.236 20.429 6.978 1.00 82.94 154 GLN A N 1
ATOM 1227 C CA . GLN A 1 154 ? -0.679 19.553 6.251 1.00 82.94 154 GLN A CA 1
ATOM 1228 C C . GLN A 1 154 ? 0.057 18.304 5.772 1.00 82.94 154 GLN A C 1
ATOM 1230 O O . GLN A 1 154 ? 1.184 18.394 5.284 1.00 82.94 154 GLN A O 1
ATOM 1235 N N . LEU A 1 155 ? -0.599 17.153 5.925 1.00 83.88 155 LEU A N 1
ATOM 1236 C CA . LEU A 1 155 ? -0.133 15.869 5.416 1.00 83.88 155 LEU A CA 1
ATOM 1237 C C . LEU A 1 155 ? -0.895 15.547 4.137 1.00 83.88 155 LEU A C 1
ATOM 1239 O O . LEU A 1 155 ? -2.122 15.439 4.147 1.00 83.88 155 LEU A O 1
ATOM 1243 N N . THR A 1 156 ? -0.147 15.351 3.060 1.00 83.62 156 THR A N 1
ATOM 1244 C CA . THR A 1 156 ? -0.674 14.920 1.768 1.00 83.62 156 THR A CA 1
ATOM 1245 C C . THR A 1 156 ? -0.108 13.533 1.489 1.00 83.62 156 THR A C 1
ATOM 1247 O O . THR A 1 156 ? 1.103 13.405 1.312 1.00 83.62 156 THR A O 1
ATOM 1250 N N . PRO A 1 157 ? -0.911 12.455 1.488 1.00 75.69 157 PRO A N 1
ATOM 1251 C CA . PRO A 1 157 ? -0.389 11.151 1.129 1.00 75.69 157 PRO A CA 1
ATOM 1252 C C . PRO A 1 157 ? 0.017 11.184 -0.336 1.00 75.69 157 PRO A C 1
ATOM 1254 O O . PRO A 1 157 ? -0.621 11.827 -1.172 1.00 75.69 157 PRO A O 1
ATOM 1257 N N . THR A 1 158 ? 1.048 10.429 -0.657 1.00 76.50 158 THR A N 1
ATOM 1258 C CA . THR A 1 158 ? 1.440 10.248 -2.051 1.00 76.50 158 THR A CA 1
ATOM 1259 C C . THR A 1 158 ? 1.221 8.816 -2.489 1.00 76.50 158 THR A C 1
ATOM 1261 O O . THR A 1 158 ? 0.825 8.592 -3.634 1.00 76.50 158 THR A O 1
ATOM 1264 N N . LYS A 1 159 ? 1.467 7.852 -1.593 1.00 79.19 159 LYS A N 1
ATOM 1265 C CA . LYS A 1 159 ? 1.359 6.425 -1.892 1.00 79.19 159 LYS A CA 1
ATOM 1266 C C . LYS A 1 159 ? 1.313 5.598 -0.607 1.00 79.19 159 LYS A C 1
ATOM 1268 O O . LYS A 1 159 ? 2.086 5.844 0.312 1.00 79.19 159 LYS A O 1
ATOM 1273 N N . CYS A 1 160 ? 0.464 4.576 -0.555 1.00 80.44 160 CYS A N 1
ATOM 1274 C CA . CYS A 1 160 ? 0.611 3.471 0.398 1.00 80.44 160 CYS A CA 1
ATOM 1275 C C . CYS A 1 160 ? 0.881 2.193 -0.385 1.00 80.44 160 CYS A C 1
ATOM 1277 O O . CYS A 1 160 ? 0.269 1.953 -1.428 1.00 80.44 160 CYS A O 1
ATOM 1279 N N . SER A 1 161 ? 1.829 1.392 0.079 1.00 80.38 161 SER A N 1
ATOM 1280 C CA . SER A 1 161 ? 2.203 0.151 -0.579 1.00 80.38 161 SER A CA 1
ATOM 1281 C C . SER A 1 161 ? 2.581 -0.898 0.442 1.00 80.38 161 SER A C 1
ATOM 1283 O O . SER A 1 161 ? 3.280 -0.644 1.420 1.00 80.38 161 SER A O 1
ATOM 1285 N N . ILE A 1 162 ? 2.121 -2.103 0.170 1.00 77.81 162 ILE A N 1
ATOM 1286 C CA . ILE A 1 162 ? 2.549 -3.311 0.840 1.00 77.81 162 ILE A CA 1
ATOM 1287 C C . ILE A 1 162 ? 2.574 -4.400 -0.216 1.00 77.81 162 ILE A C 1
ATOM 1289 O O . ILE A 1 162 ? 1.668 -4.471 -1.045 1.00 77.81 162 ILE A O 1
ATOM 1293 N N . ALA A 1 163 ? 3.618 -5.211 -0.193 1.00 71.69 163 ALA A N 1
ATOM 1294 C CA . ALA A 1 163 ? 3.693 -6.397 -1.020 1.00 71.69 163 ALA A CA 1
ATOM 1295 C C . ALA A 1 163 ? 3.599 -7.610 -0.108 1.00 71.69 163 ALA A C 1
ATOM 1297 O O . ALA A 1 163 ? 4.425 -7.786 0.791 1.00 71.69 163 ALA A O 1
ATOM 1298 N N . PHE A 1 164 ? 2.551 -8.394 -0.337 1.00 62.72 164 PHE A N 1
ATOM 1299 C CA . PHE A 1 164 ? 2.306 -9.672 0.322 1.00 62.72 164 PHE A CA 1
ATOM 1300 C C . PHE A 1 164 ? 2.774 -10.854 -0.507 1.00 62.72 164 PHE A C 1
ATOM 1302 O O . PHE A 1 164 ? 2.810 -11.969 0.014 1.00 62.72 164 PHE A O 1
ATOM 1309 N N . ASP A 1 165 ? 3.096 -10.619 -1.777 1.00 55.78 165 ASP A N 1
ATOM 1310 C CA . ASP A 1 165 ? 3.308 -11.691 -2.727 1.00 55.78 165 ASP A CA 1
ATOM 1311 C C . ASP A 1 165 ? 4.632 -12.388 -2.431 1.00 55.78 165 ASP A C 1
ATOM 1313 O O . ASP A 1 165 ? 5.723 -11.986 -2.831 1.00 55.78 165 ASP A O 1
ATOM 1317 N N . VAL A 1 166 ? 4.505 -13.472 -1.672 1.00 54.22 166 VAL A N 1
ATOM 1318 C CA . VAL A 1 166 ? 5.472 -14.551 -1.636 1.00 54.22 166 VAL A CA 1
ATOM 1319 C C . VAL A 1 166 ? 5.027 -15.500 -2.739 1.00 54.22 166 VAL A C 1
ATOM 1321 O O . VAL A 1 166 ? 3.967 -16.119 -2.602 1.00 54.22 166 VAL A O 1
ATOM 1324 N N . PRO A 1 167 ? 5.794 -15.664 -3.829 1.00 54.38 167 PRO A N 1
ATOM 1325 C CA . PRO A 1 167 ? 5.614 -16.832 -4.667 1.00 54.38 167 PRO A CA 1
ATOM 1326 C C . PRO A 1 167 ? 5.666 -18.038 -3.738 1.00 54.38 167 PRO A C 1
ATOM 1328 O O . PRO A 1 167 ? 6.665 -18.206 -3.033 1.00 54.38 167 PRO A O 1
ATOM 1331 N N . ALA A 1 168 ? 4.593 -18.836 -3.682 1.00 51.22 168 ALA A N 1
ATOM 1332 C CA . ALA A 1 168 ? 4.642 -20.104 -2.971 1.00 51.22 168 ALA A CA 1
ATOM 1333 C C . ALA A 1 168 ? 5.911 -20.803 -3.455 1.00 51.22 168 ALA A C 1
ATOM 1335 O O . ALA A 1 168 ? 6.060 -21.031 -4.660 1.00 51.22 168 ALA A O 1
ATOM 1336 N N . ALA A 1 169 ? 6.870 -21.012 -2.547 1.00 53.28 169 ALA A N 1
ATOM 1337 C CA . ALA A 1 169 ? 8.136 -21.604 -2.929 1.00 53.28 169 ALA A CA 1
ATOM 1338 C C . ALA A 1 169 ? 7.785 -22.919 -3.619 1.00 53.28 169 ALA A C 1
ATOM 1340 O O . ALA A 1 169 ? 7.130 -23.774 -3.016 1.00 53.28 169 ALA A O 1
ATOM 1341 N N . SER A 1 170 ? 8.141 -23.044 -4.903 1.00 54.31 170 SER A N 1
ATOM 1342 C CA . SER A 1 170 ? 8.042 -24.333 -5.577 1.00 54.31 170 SER A CA 1
ATOM 1343 C C . SER A 1 170 ? 8.696 -25.364 -4.649 1.00 54.31 170 SER A C 1
ATOM 1345 O O . SER A 1 170 ? 9.734 -25.039 -4.063 1.00 54.31 170 SER A O 1
ATOM 1347 N N . PRO A 1 171 ? 8.129 -26.570 -4.475 1.00 58.12 171 PRO A N 1
ATOM 1348 C CA . PRO A 1 171 ? 8.713 -27.599 -3.612 1.00 58.12 171 PRO A CA 1
ATOM 1349 C C . PRO A 1 171 ? 10.209 -27.845 -3.882 1.00 58.12 171 PRO A C 1
ATOM 1351 O O . PRO A 1 171 ? 10.939 -28.246 -2.978 1.00 58.12 171 PRO A O 1
ATOM 1354 N N . ASP A 1 172 ? 10.662 -27.540 -5.104 1.00 65.38 172 ASP A N 1
ATOM 1355 C CA . ASP A 1 172 ? 12.042 -27.685 -5.567 1.00 65.38 172 ASP A CA 1
ATOM 1356 C C . ASP A 1 172 ? 12.867 -26.378 -5.543 1.00 65.38 172 ASP A C 1
ATOM 1358 O O . ASP A 1 172 ? 14.086 -26.402 -5.743 1.00 65.38 172 ASP A O 1
ATOM 1362 N N . ALA A 1 173 ? 12.244 -25.219 -5.304 1.00 57.53 173 ALA A N 1
ATOM 1363 C CA . ALA A 1 173 ? 12.942 -23.941 -5.220 1.00 57.53 173 ALA A CA 1
ATOM 1364 C C . ALA A 1 173 ? 13.684 -23.844 -3.883 1.00 57.53 173 ALA A C 1
ATOM 1366 O O . ALA A 1 173 ? 13.086 -23.719 -2.814 1.00 57.53 173 ALA A O 1
ATOM 1367 N N . ARG A 1 174 ? 15.020 -23.868 -3.939 1.00 54.94 174 ARG A N 1
ATOM 1368 C CA . ARG A 1 174 ? 15.853 -23.567 -2.770 1.00 54.94 174 ARG A CA 1
ATOM 1369 C C . ARG A 1 174 ? 15.496 -22.161 -2.260 1.00 54.94 174 ARG A C 1
ATOM 1371 O O . ARG A 1 174 ? 15.622 -21.206 -3.026 1.00 54.94 174 ARG A O 1
ATOM 1378 N N . PRO A 1 175 ? 15.078 -22.004 -0.993 1.00 51.19 175 PRO A N 1
ATOM 1379 C CA . PRO A 1 175 ? 14.573 -20.744 -0.472 1.00 51.19 175 PRO A CA 1
ATOM 1380 C C . PRO A 1 175 ? 15.750 -19.860 -0.053 1.00 51.19 175 PRO A C 1
ATOM 1382 O O . PRO A 1 175 ? 15.980 -19.646 1.130 1.00 51.19 175 PRO A O 1
ATOM 1385 N N . SER A 1 176 ? 16.546 -19.363 -1.000 1.00 53.53 176 SER A N 1
ATOM 1386 C CA . SER A 1 176 ? 17.561 -18.350 -0.671 1.00 53.53 176 SER A CA 1
ATOM 1387 C C . SER A 1 176 ? 16.955 -16.950 -0.512 1.00 53.53 176 SER A C 1
ATOM 1389 O O . SER A 1 176 ? 17.584 -16.090 0.090 1.00 53.53 176 SER A O 1
ATOM 1391 N N . PHE A 1 177 ? 15.720 -16.739 -0.989 1.00 58.12 177 PHE A N 1
ATOM 1392 C CA . PHE A 1 177 ? 15.018 -15.448 -0.949 1.00 58.12 177 PHE A CA 1
ATOM 1393 C C . PHE A 1 177 ? 13.571 -15.552 -0.448 1.00 58.12 177 PHE A C 1
ATOM 1395 O O . PHE A 1 177 ? 12.762 -14.673 -0.734 1.00 58.12 177 PHE A O 1
ATOM 1402 N N . ALA A 1 178 ? 13.216 -16.627 0.267 1.00 63.72 178 ALA A N 1
ATOM 1403 C CA . ALA A 1 178 ? 11.877 -16.736 0.838 1.00 63.72 178 ALA A CA 1
ATOM 1404 C C . ALA A 1 178 ? 11.667 -15.587 1.829 1.00 63.72 178 ALA A C 1
ATOM 1406 O O . ALA A 1 178 ? 12.381 -15.468 2.826 1.00 63.72 178 ALA A O 1
ATOM 1407 N N . HIS A 1 179 ? 10.718 -14.713 1.510 1.00 74.75 179 HIS A N 1
ATOM 1408 C CA . HIS A 1 179 ? 10.336 -13.625 2.389 1.00 74.75 179 HIS A CA 1
ATOM 1409 C C . HIS A 1 179 ? 9.675 -14.199 3.650 1.00 74.75 179 HIS A C 1
ATOM 1411 O O . HIS A 1 179 ? 8.900 -15.147 3.555 1.00 74.75 179 HIS A O 1
ATOM 1417 N N . ASP A 1 180 ? 10.008 -13.658 4.824 1.00 83.62 180 ASP A N 1
ATOM 1418 C CA . ASP A 1 180 ? 9.345 -13.995 6.085 1.00 83.62 180 ASP A CA 1
ATOM 1419 C C . ASP A 1 180 ? 8.070 -13.147 6.219 1.00 83.62 180 ASP A C 1
ATOM 1421 O O . ASP A 1 180 ? 8.174 -11.953 6.531 1.00 83.62 180 ASP A O 1
ATOM 1425 N N . PRO A 1 181 ? 6.860 -13.723 6.050 1.00 83.06 181 PRO A N 1
ATOM 1426 C CA . PRO A 1 181 ? 5.619 -12.957 6.111 1.00 83.06 181 PRO A CA 1
ATOM 1427 C C . PRO A 1 181 ? 5.431 -12.243 7.454 1.00 83.06 181 PRO A C 1
ATOM 1429 O O . PRO A 1 181 ? 4.783 -11.195 7.511 1.00 83.06 181 PRO A O 1
ATOM 1432 N N . SER A 1 182 ? 6.024 -12.768 8.534 1.00 85.94 182 SER A N 1
ATOM 1433 C CA . SER A 1 182 ? 5.971 -12.154 9.863 1.00 85.94 182 SER A CA 1
ATOM 1434 C C . SER A 1 182 ? 6.817 -10.879 9.971 1.00 85.94 182 SER A C 1
ATOM 1436 O O . SER A 1 182 ? 6.529 -10.018 10.808 1.00 85.94 182 SER A O 1
ATOM 1438 N N . ALA A 1 183 ? 7.793 -10.719 9.074 1.00 89.19 183 ALA A N 1
ATOM 1439 C CA . ALA A 1 183 ? 8.629 -9.535 8.921 1.00 89.19 183 ALA A CA 1
ATOM 1440 C C . ALA A 1 183 ? 8.128 -8.574 7.823 1.00 89.19 183 ALA A C 1
ATOM 1442 O O . ALA A 1 183 ? 8.828 -7.615 7.501 1.00 89.19 183 ALA A O 1
ATOM 1443 N N . SER A 1 184 ? 6.947 -8.805 7.231 1.00 91.56 184 SER A N 1
ATOM 1444 C CA . SER A 1 184 ? 6.358 -7.889 6.240 1.00 91.56 184 SER A CA 1
ATOM 1445 C C . SER A 1 184 ? 6.214 -6.477 6.799 1.00 91.56 184 SER A C 1
ATOM 1447 O O . SER A 1 184 ? 5.833 -6.293 7.959 1.00 91.56 184 SER A O 1
ATOM 1449 N N . VAL A 1 185 ? 6.445 -5.475 5.957 1.00 92.31 185 VAL A N 1
ATOM 1450 C CA . VAL A 1 185 ? 6.341 -4.063 6.315 1.00 92.31 185 VAL A CA 1
ATOM 1451 C C . VAL A 1 185 ? 5.396 -3.348 5.354 1.00 92.31 185 VAL A C 1
ATOM 1453 O O . VAL A 1 185 ? 5.481 -3.474 4.136 1.00 92.31 185 VAL A O 1
ATOM 1456 N N . ILE A 1 186 ? 4.488 -2.567 5.927 1.00 94.19 186 ILE A N 1
ATOM 1457 C CA . ILE A 1 186 ? 3.664 -1.590 5.226 1.00 94.19 186 ILE A CA 1
ATOM 1458 C C . ILE A 1 186 ? 4.511 -0.333 5.047 1.00 94.19 186 ILE A C 1
ATOM 1460 O O . ILE A 1 186 ? 5.031 0.211 6.025 1.00 94.19 186 ILE A O 1
ATOM 1464 N N . PHE A 1 187 ? 4.617 0.151 3.815 1.00 93.12 187 PHE A N 1
ATOM 1465 C CA . PHE A 1 187 ? 5.280 1.407 3.505 1.00 93.12 187 PHE A CA 1
ATOM 1466 C C . PHE A 1 187 ? 4.266 2.469 3.124 1.00 93.12 187 PHE A C 1
ATOM 1468 O O . PHE A 1 187 ? 3.456 2.309 2.211 1.00 93.12 187 PHE A O 1
ATOM 1475 N N . PHE A 1 188 ? 4.360 3.598 3.804 1.00 91.62 188 PHE A N 1
ATOM 1476 C CA . PHE A 1 188 ? 3.519 4.748 3.572 1.00 91.62 188 PHE A CA 1
ATOM 1477 C C . PHE A 1 188 ? 4.377 5.963 3.226 1.00 91.62 188 PHE A C 1
ATOM 1479 O O . PHE A 1 188 ? 5.217 6.388 4.012 1.00 91.62 188 PHE A O 1
ATOM 1486 N N . GLN A 1 189 ? 4.169 6.515 2.036 1.00 91.00 189 GLN A N 1
ATOM 1487 C CA . GLN A 1 189 ? 4.822 7.729 1.563 1.00 91.00 189 GLN A CA 1
ATOM 1488 C C . GLN A 1 189 ? 3.865 8.905 1.661 1.00 91.00 189 GLN A C 1
ATOM 1490 O O . GLN A 1 189 ? 2.702 8.837 1.243 1.00 91.00 189 GLN A O 1
ATOM 1495 N N . PHE A 1 190 ? 4.383 10.002 2.194 1.00 89.81 190 PHE A N 1
ATOM 1496 C CA . PHE A 1 190 ? 3.628 11.229 2.351 1.00 89.81 190 PHE A CA 1
ATOM 1497 C C . PHE A 1 190 ? 4.509 12.452 2.204 1.00 89.81 190 PHE A C 1
ATOM 1499 O O . PHE A 1 190 ? 5.720 12.417 2.401 1.00 89.81 190 PHE A O 1
ATOM 1506 N N . GLU A 1 191 ? 3.858 13.538 1.835 1.00 88.62 191 GLU A N 1
ATOM 1507 C CA . GLU A 1 191 ? 4.422 14.867 1.756 1.00 88.62 191 GLU A CA 1
ATOM 1508 C C . GLU A 1 191 ? 3.917 15.680 2.945 1.00 88.62 191 GLU A C 1
ATOM 1510 O O . GLU A 1 191 ? 2.734 15.629 3.303 1.00 88.62 191 GLU A O 1
ATOM 1515 N N . ILE A 1 192 ? 4.823 16.435 3.556 1.00 86.44 192 ILE A N 1
ATOM 1516 C CA . ILE A 1 192 ? 4.483 17.432 4.563 1.00 86.44 192 ILE A CA 1
ATOM 1517 C C . ILE A 1 192 ? 4.677 18.818 3.955 1.00 86.44 192 ILE A C 1
ATOM 1519 O O . ILE A 1 192 ? 5.769 19.156 3.497 1.00 86.44 192 ILE A O 1
ATOM 1523 N N . ALA A 1 193 ? 3.619 19.629 3.993 1.00 83.81 193 ALA A N 1
ATOM 1524 C CA . ALA A 1 193 ? 3.659 21.036 3.613 1.00 83.81 193 ALA A CA 1
ATOM 1525 C C . ALA A 1 193 ? 3.617 21.933 4.855 1.00 83.81 193 ALA A C 1
ATOM 1527 O O . ALA A 1 193 ? 2.781 21.746 5.746 1.00 83.81 193 ALA A O 1
ATOM 1528 N N . VAL A 1 194 ? 4.482 22.949 4.889 1.00 79.38 194 VAL A N 1
ATOM 1529 C CA . VAL A 1 194 ? 4.595 23.893 6.011 1.00 79.38 194 VAL A CA 1
ATOM 1530 C C . VAL A 1 194 ? 4.071 25.259 5.593 1.00 79.38 194 VAL A C 1
ATOM 1532 O O . VAL A 1 194 ? 4.613 25.883 4.679 1.00 79.38 194 VAL A O 1
ATOM 1535 N N . ASN A 1 195 ? 3.047 25.766 6.287 1.00 71.56 195 ASN A N 1
ATOM 1536 C CA . ASN A 1 195 ? 2.532 27.131 6.107 1.00 71.56 195 ASN A CA 1
ATOM 1537 C C . ASN A 1 195 ? 2.211 27.485 4.644 1.00 71.56 195 ASN A C 1
ATOM 1539 O O . ASN A 1 195 ? 2.530 28.587 4.191 1.00 71.56 195 ASN A O 1
ATOM 1543 N N . SER A 1 196 ? 1.604 26.561 3.889 1.00 66.75 196 SER A N 1
ATOM 1544 C CA . SER A 1 196 ? 1.231 26.744 2.471 1.00 66.75 196 SER A CA 1
ATOM 1545 C C . SER A 1 196 ? 2.383 27.125 1.526 1.00 66.75 196 SER A C 1
ATOM 1547 O O . SER A 1 196 ? 2.147 27.611 0.422 1.00 66.75 196 SER A O 1
ATOM 1549 N N . ARG A 1 197 ? 3.641 26.926 1.938 1.00 66.62 197 ARG A N 1
ATOM 1550 C CA . ARG A 1 197 ? 4.791 27.137 1.054 1.00 66.62 197 ARG A CA 1
ATOM 1551 C C . ARG A 1 197 ? 4.833 26.044 -0.011 1.00 66.62 197 ARG A C 1
ATOM 1553 O O . ARG A 1 197 ? 4.484 24.903 0.265 1.00 66.62 197 ARG A O 1
ATOM 1560 N N . SER A 1 198 ? 5.346 26.383 -1.192 1.00 69.81 198 SER A N 1
ATOM 1561 C CA . SER A 1 198 ? 5.531 25.460 -2.324 1.00 69.81 198 SER A CA 1
ATOM 1562 C C . SER A 1 198 ? 6.606 24.385 -2.103 1.00 69.81 198 SER A C 1
ATOM 1564 O O . SER A 1 198 ? 6.999 23.719 -3.056 1.00 69.81 198 SER A O 1
ATOM 1566 N N . PHE A 1 199 ? 7.120 24.243 -0.880 1.00 71.56 199 PHE A N 1
ATOM 1567 C CA . PHE A 1 199 ? 8.133 23.256 -0.532 1.00 71.56 199 PHE A CA 1
ATOM 1568 C C . PHE A 1 199 ? 7.473 22.121 0.240 1.00 71.56 199 PHE A C 1
ATOM 1570 O O . PHE A 1 199 ? 6.845 22.351 1.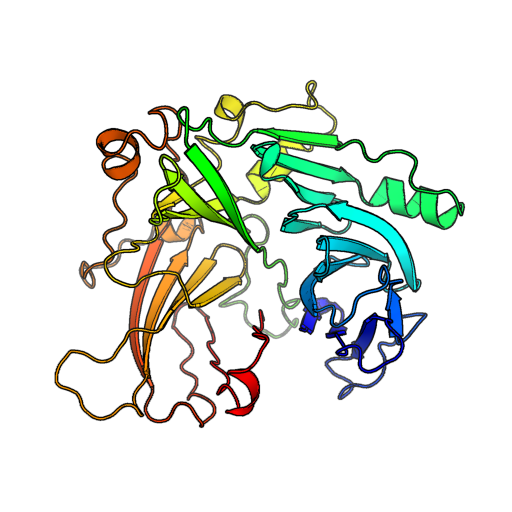277 1.00 71.56 199 PHE A O 1
ATOM 1577 N N . PHE A 1 200 ? 7.637 20.913 -0.288 1.00 81.12 200 PHE A N 1
ATOM 1578 C CA . PHE A 1 200 ? 7.171 19.679 0.317 1.00 81.12 200 PHE A CA 1
ATOM 1579 C C . PHE A 1 200 ? 8.382 18.876 0.769 1.00 81.12 200 PHE A C 1
ATOM 1581 O O . PHE A 1 200 ? 9.339 18.702 0.015 1.00 81.12 200 PHE A O 1
ATOM 1588 N N . GLU A 1 201 ? 8.333 18.386 1.999 1.00 84.81 201 GLU A N 1
ATOM 1589 C CA . GLU A 1 201 ? 9.273 17.376 2.468 1.00 84.81 201 GLU A CA 1
ATOM 1590 C C . GLU A 1 201 ? 8.650 15.994 2.282 1.00 84.81 201 GLU A C 1
ATOM 1592 O O . GLU A 1 201 ? 7.490 15.778 2.644 1.00 84.81 201 GLU A O 1
ATOM 1597 N N . HIS A 1 202 ? 9.410 15.063 1.707 1.00 85.44 202 HIS A N 1
ATOM 1598 C CA . HIS A 1 202 ? 8.953 13.700 1.465 1.00 85.44 202 HIS A CA 1
ATOM 1599 C C . HIS A 1 202 ? 9.357 12.798 2.624 1.00 85.44 202 HIS A C 1
ATOM 1601 O O . HIS A 1 202 ? 10.526 12.710 2.993 1.00 85.44 202 HIS A O 1
ATOM 1607 N N . PHE A 1 203 ? 8.391 12.074 3.167 1.00 88.25 203 PHE A N 1
ATOM 1608 C CA . PHE A 1 203 ? 8.599 11.129 4.248 1.00 88.25 203 PHE A CA 1
ATOM 1609 C C . PHE A 1 203 ? 8.186 9.731 3.823 1.00 88.25 203 PHE A C 1
ATOM 1611 O O . PHE A 1 203 ? 7.238 9.532 3.059 1.00 88.25 203 PHE A O 1
ATOM 1618 N N . LEU A 1 204 ? 8.894 8.756 4.378 1.00 90.56 204 LEU A N 1
ATOM 1619 C CA . LEU A 1 204 ? 8.568 7.347 4.298 1.00 90.56 204 LEU A CA 1
ATOM 1620 C C . LEU A 1 204 ? 8.341 6.821 5.713 1.00 90.56 204 LEU A C 1
ATOM 1622 O O . LEU A 1 204 ? 9.236 6.875 6.553 1.00 90.56 204 LEU A O 1
ATOM 1626 N N . MET A 1 205 ? 7.156 6.287 5.971 1.00 93.06 205 MET A N 1
ATOM 1627 C CA . MET A 1 205 ? 6.829 5.554 7.184 1.00 93.06 205 MET A CA 1
ATOM 1628 C C . MET A 1 205 ? 6.804 4.057 6.881 1.00 93.06 205 MET A C 1
ATOM 1630 O O . MET A 1 205 ? 6.040 3.602 6.038 1.00 93.06 205 MET A O 1
ATOM 1634 N N . ALA A 1 206 ? 7.634 3.298 7.581 1.00 94.19 206 ALA A N 1
ATOM 1635 C CA . ALA A 1 206 ? 7.643 1.845 7.591 1.00 94.19 206 ALA A CA 1
ATOM 1636 C C . ALA A 1 206 ? 6.943 1.342 8.860 1.00 94.19 206 ALA A C 1
ATOM 1638 O O . ALA A 1 206 ? 7.257 1.790 9.967 1.00 94.19 206 ALA A O 1
ATOM 1639 N N . ILE A 1 207 ? 5.999 0.417 8.703 1.00 95.19 207 ILE A N 1
ATOM 1640 C CA . ILE A 1 207 ? 5.194 -0.155 9.788 1.00 95.19 207 ILE A CA 1
ATOM 1641 C C . ILE A 1 207 ? 5.220 -1.678 9.637 1.00 95.19 207 ILE A C 1
ATOM 1643 O O . ILE A 1 207 ? 4.681 -2.178 8.650 1.00 95.19 207 ILE A O 1
ATOM 1647 N N . PRO A 1 208 ? 5.802 -2.455 10.564 1.00 94.69 208 PRO A N 1
ATOM 1648 C CA . PRO A 1 208 ? 5.690 -3.902 10.522 1.00 94.69 208 PRO A CA 1
ATOM 1649 C C . PRO A 1 208 ? 4.218 -4.299 10.534 1.00 94.69 208 PRO A C 1
ATOM 1651 O O . PRO A 1 208 ? 3.423 -3.796 11.331 1.00 94.69 208 PRO A O 1
ATOM 1654 N N . LEU A 1 209 ? 3.849 -5.232 9.667 1.00 94.31 209 LEU A N 1
ATOM 1655 C CA . LEU A 1 209 ? 2.489 -5.745 9.589 1.00 94.31 209 LEU A CA 1
ATOM 1656 C C . LEU A 1 209 ? 2.021 -6.279 10.950 1.00 94.31 209 LEU A C 1
ATOM 1658 O O . LEU A 1 209 ? 0.890 -6.032 11.369 1.00 94.31 209 LEU A O 1
ATOM 1662 N N . SER A 1 210 ? 2.918 -6.957 11.668 1.00 94.50 210 SER A N 1
ATOM 1663 C CA . SER A 1 210 ? 2.673 -7.484 13.011 1.00 94.50 210 SER A CA 1
ATOM 1664 C C . SER A 1 210 ? 2.259 -6.401 14.012 1.00 94.50 210 SER A C 1
ATOM 1666 O O . SER A 1 210 ? 1.414 -6.668 14.867 1.00 94.50 210 SER A O 1
ATOM 1668 N N . THR A 1 211 ? 2.761 -5.168 13.877 1.00 95.12 211 THR A N 1
ATOM 1669 C CA . THR A 1 211 ? 2.325 -4.026 14.692 1.00 95.12 211 THR A CA 1
ATOM 1670 C C . THR A 1 211 ? 0.839 -3.760 14.482 1.00 95.12 211 THR A C 1
ATOM 1672 O O . THR A 1 211 ? 0.081 -3.783 15.450 1.00 95.12 211 THR A O 1
ATOM 1675 N N . VAL A 1 212 ? 0.390 -3.592 13.235 1.00 95.69 212 VAL A N 1
ATOM 1676 C CA . VAL A 1 212 ? -1.027 -3.325 12.927 1.00 95.69 212 VAL A CA 1
ATOM 1677 C C . VAL A 1 212 ? -1.913 -4.496 13.359 1.00 95.69 212 VAL A C 1
ATOM 1679 O O . VAL A 1 212 ? -2.932 -4.296 14.023 1.00 95.69 212 VAL A O 1
ATOM 1682 N N . LEU A 1 213 ? -1.504 -5.730 13.051 1.00 94.81 213 LEU A N 1
ATOM 1683 C CA . LEU A 1 213 ? -2.277 -6.928 13.385 1.00 94.81 213 LEU A CA 1
ATOM 1684 C C . LEU A 1 213 ? -2.410 -7.149 14.898 1.00 94.81 213 LEU A C 1
ATOM 1686 O O . LEU A 1 213 ? -3.481 -7.552 15.352 1.00 94.81 213 LEU A O 1
ATOM 1690 N N . SER A 1 214 ? -1.383 -6.830 15.695 1.00 94.81 214 SER A N 1
ATOM 1691 C CA . SER A 1 214 ? -1.441 -6.961 17.161 1.00 94.81 214 SER A CA 1
ATOM 1692 C C . SER A 1 214 ? -2.560 -6.122 17.792 1.00 94.81 214 SER A C 1
ATOM 1694 O O . SER A 1 214 ? -3.164 -6.519 18.790 1.00 94.81 214 SER A O 1
ATOM 1696 N N . HIS A 1 215 ? -2.900 -5.000 17.158 1.00 95.50 215 HIS A N 1
ATOM 1697 C CA . HIS A 1 215 ? -3.965 -4.097 17.580 1.00 95.50 215 HIS A CA 1
ATOM 1698 C C . HIS A 1 215 ? -5.352 -4.485 17.045 1.00 95.50 215 HIS A C 1
ATOM 1700 O O . HIS A 1 215 ? -6.373 -4.021 17.560 1.00 95.50 215 HIS A O 1
ATOM 1706 N N . CYS A 1 216 ? -5.408 -5.379 16.057 1.00 94.12 216 CYS A N 1
ATOM 1707 C CA . CYS A 1 216 ? -6.649 -5.890 15.475 1.00 94.12 216 CYS A CA 1
ATOM 1708 C C . CYS A 1 216 ? -7.244 -7.076 16.250 1.00 94.12 216 CYS A C 1
ATOM 1710 O O . CYS A 1 216 ? -8.303 -7.575 15.877 1.00 94.12 216 CYS A O 1
ATOM 1712 N N . SER A 1 217 ? -6.607 -7.515 17.341 1.00 90.94 217 SER A N 1
ATOM 1713 C CA . SER A 1 217 ? -7.133 -8.596 18.178 1.00 90.94 217 SER A CA 1
ATOM 1714 C C . SER A 1 217 ? -8.532 -8.255 18.736 1.00 90.94 217 SER A C 1
ATOM 1716 O O . SER A 1 217 ? -8.748 -7.120 19.194 1.00 90.94 217 SER A O 1
ATOM 1718 N N . PRO A 1 218 ? -9.473 -9.224 18.787 1.00 87.19 218 PRO A N 1
ATOM 1719 C CA . PRO A 1 218 ? -10.805 -9.045 19.376 1.00 87.19 218 PRO A CA 1
ATOM 1720 C C . PRO A 1 218 ? -10.782 -8.565 20.833 1.00 87.19 218 PRO A C 1
ATOM 1722 O O . PRO A 1 218 ? -11.739 -7.953 21.295 1.00 87.19 218 PRO A O 1
ATOM 1725 N N . SER A 1 219 ? -9.687 -8.820 21.556 1.00 88.56 219 SER A N 1
ATOM 1726 C CA . SER A 1 219 ? -9.526 -8.462 22.967 1.00 88.56 219 SER A CA 1
ATOM 1727 C C . SER A 1 219 ? -9.237 -6.979 23.223 1.00 88.56 219 SER A C 1
ATOM 1729 O O . SER A 1 219 ? -9.223 -6.566 24.382 1.00 88.56 219 SER A O 1
ATOM 1731 N N . ALA A 1 220 ? -8.960 -6.173 22.192 1.00 84.69 220 ALA A N 1
ATOM 1732 C CA . ALA A 1 220 ? -8.672 -4.756 22.399 1.00 84.69 220 ALA A CA 1
ATOM 1733 C C . ALA A 1 220 ? -9.958 -3.979 22.732 1.00 84.69 220 ALA A C 1
ATOM 1735 O O . ALA A 1 220 ? -10.959 -4.059 22.020 1.00 84.69 220 ALA A O 1
ATOM 1736 N N . SER A 1 221 ? -9.913 -3.233 23.837 1.00 86.75 221 SER A N 1
ATOM 1737 C CA . SER A 1 221 ? -11.070 -2.561 24.437 1.00 86.75 221 SER A CA 1
ATOM 1738 C C . SER A 1 221 ? -11.454 -1.250 23.752 1.00 86.75 221 SER A C 1
ATOM 1740 O O . SER A 1 221 ? -12.621 -0.865 23.797 1.00 86.75 221 SER A O 1
ATOM 1742 N N . SER A 1 222 ? -10.497 -0.563 23.121 1.00 93.44 222 SER A N 1
ATOM 1743 C CA . SER A 1 222 ? -10.730 0.710 22.437 1.00 93.44 222 SER A CA 1
ATOM 1744 C C . SER A 1 222 ? -10.702 0.535 20.916 1.00 93.44 222 SER A C 1
ATOM 1746 O O . SER A 1 222 ? -9.756 -0.063 20.398 1.00 93.44 222 SER A O 1
ATOM 1748 N N . PRO A 1 223 ? -11.688 1.079 20.178 1.00 95.38 223 PRO A N 1
ATOM 1749 C CA . PRO A 1 223 ? -11.638 1.119 18.721 1.00 95.38 223 PRO A CA 1
ATOM 1750 C C . PRO A 1 223 ? -10.592 2.113 18.205 1.00 95.38 223 PRO A C 1
ATOM 1752 O O . PRO A 1 223 ? -10.086 1.914 17.110 1.00 95.38 223 PRO A O 1
ATOM 1755 N N . VAL A 1 224 ? -10.260 3.157 18.972 1.00 97.12 224 VAL A N 1
ATOM 1756 C CA . VAL A 1 224 ? -9.259 4.173 18.610 1.00 97.12 224 VAL A CA 1
ATOM 1757 C C . VAL A 1 224 ? -8.006 3.969 19.452 1.00 97.12 224 VAL A C 1
ATOM 1759 O O . VAL A 1 224 ? -8.092 3.830 20.676 1.00 97.12 224 VAL A O 1
ATOM 1762 N N . ILE A 1 225 ? -6.850 3.938 18.800 1.00 97.00 225 ILE A N 1
ATOM 1763 C CA . ILE A 1 225 ? -5.551 3.697 19.416 1.00 97.00 225 ILE A CA 1
ATOM 1764 C C . ILE A 1 225 ? -4.675 4.923 19.139 1.00 97.00 225 ILE A C 1
ATOM 1766 O O . ILE A 1 225 ? -4.235 5.109 18.000 1.00 97.00 225 ILE A O 1
ATOM 1770 N N . PRO A 1 226 ? -4.425 5.747 20.172 1.00 96.50 226 PRO A N 1
ATOM 1771 C CA . PRO A 1 226 ? -3.565 6.918 20.065 1.00 96.50 226 PRO A CA 1
ATOM 1772 C C . PRO A 1 226 ? -2.155 6.569 19.608 1.00 96.50 226 PRO A C 1
ATOM 1774 O O . PRO A 1 226 ? -1.640 5.503 19.968 1.00 96.50 226 PRO A O 1
ATOM 1777 N N . TRP A 1 227 ? -1.527 7.477 18.859 1.00 95.25 227 TRP A N 1
ATOM 1778 C CA . TRP A 1 227 ? -0.175 7.312 18.316 1.00 95.25 227 TRP A CA 1
ATOM 1779 C C . TRP A 1 227 ? 0.819 6.819 19.371 1.00 95.25 227 TRP A C 1
ATOM 1781 O O . TRP A 1 227 ? 1.561 5.872 19.122 1.00 95.25 227 TRP A O 1
ATOM 1791 N N . GLU A 1 228 ? 0.781 7.379 20.579 1.00 94.75 228 GLU A N 1
ATOM 1792 C CA . GLU A 1 228 ? 1.711 7.092 21.677 1.00 94.75 228 GLU A CA 1
ATOM 1793 C C . GLU A 1 228 ? 1.710 5.611 22.089 1.00 94.75 228 GLU A C 1
ATOM 1795 O O . GLU A 1 228 ? 2.703 5.110 22.621 1.00 94.75 228 GLU A O 1
ATOM 1800 N N . ASN A 1 229 ? 0.613 4.899 21.816 1.00 95.12 229 ASN A N 1
ATOM 1801 C CA . ASN A 1 229 ? 0.428 3.505 22.203 1.00 95.12 229 ASN A CA 1
ATOM 1802 C C . ASN A 1 229 ? 0.912 2.498 21.150 1.00 95.12 229 ASN A C 1
ATOM 1804 O O . ASN A 1 229 ? 1.153 1.345 21.508 1.00 95.12 229 ASN A O 1
ATOM 1808 N N . TRP A 1 230 ? 1.054 2.893 19.879 1.00 95.25 230 TRP A N 1
ATOM 1809 C CA . TRP A 1 230 ? 1.401 1.964 18.789 1.00 95.25 230 TRP A CA 1
ATOM 1810 C C . TRP A 1 230 ? 2.552 2.455 17.899 1.00 95.25 230 TRP A C 1
ATOM 1812 O O . TRP A 1 230 ? 3.401 1.668 17.479 1.00 95.25 230 TRP A O 1
ATOM 1822 N N . GLY A 1 231 ? 2.620 3.761 17.653 1.00 94.00 231 GLY A N 1
ATOM 1823 C CA . GLY A 1 231 ? 3.517 4.395 16.697 1.00 94.00 231 GLY A CA 1
ATOM 1824 C C . GLY A 1 231 ? 4.994 4.347 17.085 1.00 94.00 231 GLY A C 1
ATOM 1825 O O . GLY A 1 231 ? 5.776 3.713 16.372 1.00 94.00 231 GLY A O 1
ATOM 1826 N N . PRO A 1 232 ? 5.411 4.955 18.214 1.00 91.75 232 PRO A N 1
ATOM 1827 C CA . PRO A 1 232 ? 6.827 5.140 18.543 1.00 91.75 232 PRO A CA 1
ATOM 1828 C C . PRO A 1 232 ? 7.666 3.856 18.524 1.00 91.75 232 PRO A C 1
ATOM 1830 O O . PRO A 1 232 ? 8.810 3.845 18.068 1.00 91.75 232 PRO A O 1
ATOM 1833 N N . ARG A 1 233 ? 7.092 2.742 18.992 1.00 89.62 233 ARG A N 1
ATOM 1834 C CA . ARG A 1 233 ? 7.784 1.443 19.052 1.00 89.62 233 ARG A CA 1
ATOM 1835 C C . ARG A 1 233 ? 7.596 0.592 17.800 1.00 89.62 233 ARG A C 1
ATOM 1837 O O . ARG A 1 233 ? 8.455 -0.233 17.507 1.00 89.62 233 ARG A O 1
ATOM 1844 N N . GLY A 1 234 ? 6.480 0.768 17.099 1.00 90.19 234 GLY A N 1
ATOM 1845 C CA . GLY A 1 234 ? 6.043 -0.093 16.004 1.00 90.19 234 GLY A CA 1
ATOM 1846 C C . GLY A 1 234 ? 6.201 0.523 14.620 1.00 90.19 234 GLY A C 1
ATOM 1847 O O . GLY A 1 234 ? 5.595 0.044 13.673 1.00 90.19 234 GLY A O 1
ATOM 1848 N N . THR A 1 235 ? 6.961 1.605 14.477 1.00 93.38 235 THR A N 1
ATOM 1849 C CA . THR A 1 235 ? 7.158 2.259 13.179 1.00 93.38 235 THR A CA 1
ATOM 1850 C C . THR A 1 235 ? 8.600 2.736 13.011 1.00 93.38 235 THR A C 1
ATOM 1852 O O . THR A 1 235 ? 9.392 2.722 13.963 1.00 93.38 235 THR A O 1
ATOM 1855 N N . ARG A 1 236 ? 8.946 3.152 11.788 1.00 91.38 236 ARG A N 1
ATOM 1856 C CA . ARG A 1 236 ? 10.081 4.021 11.447 1.00 91.38 236 ARG A CA 1
ATOM 1857 C C . ARG A 1 236 ? 9.588 5.109 10.505 1.00 91.38 236 ARG A C 1
ATOM 1859 O O . ARG A 1 236 ? 9.009 4.784 9.481 1.00 91.38 236 ARG A O 1
ATOM 1866 N N . ILE A 1 237 ? 9.876 6.370 10.804 1.00 90.19 237 ILE A N 1
ATOM 1867 C CA . ILE A 1 237 ? 9.696 7.487 9.866 1.00 90.19 237 ILE A CA 1
ATOM 1868 C C . ILE A 1 237 ? 11.079 7.932 9.392 1.00 90.19 237 ILE A C 1
ATOM 1870 O O . ILE A 1 237 ? 11.978 8.149 10.206 1.00 90.19 237 ILE A O 1
ATOM 1874 N N . LEU A 1 238 ? 11.243 8.048 8.079 1.00 87.12 238 LEU A N 1
ATOM 1875 C CA . LEU A 1 238 ? 12.457 8.483 7.402 1.00 87.12 238 LEU A CA 1
ATOM 1876 C C . LEU A 1 238 ? 12.132 9.726 6.579 1.00 87.12 238 LEU A C 1
ATOM 1878 O O . LEU A 1 238 ? 11.144 9.724 5.845 1.00 87.12 238 LEU A O 1
ATOM 1882 N N . LEU A 1 239 ? 12.970 10.762 6.670 1.00 85.00 239 LEU A N 1
ATOM 1883 C CA . LEU A 1 239 ? 12.965 11.803 5.648 1.00 85.00 239 LEU A CA 1
ATOM 1884 C C . LEU A 1 239 ? 13.659 11.248 4.404 1.00 85.00 239 LEU A C 1
ATOM 1886 O O . LEU A 1 239 ? 14.795 10.773 4.471 1.00 85.00 239 LEU A O 1
ATOM 1890 N N . VAL A 1 240 ? 12.974 11.350 3.276 1.00 82.88 240 VAL A N 1
ATOM 1891 C CA . VAL A 1 240 ? 13.539 11.150 1.952 1.00 82.88 240 VAL A CA 1
ATOM 1892 C C . VAL A 1 240 ? 14.087 12.498 1.490 1.00 82.88 240 VAL A C 1
ATOM 1894 O O . VAL A 1 240 ? 13.307 13.410 1.237 1.00 82.88 240 VAL A O 1
ATOM 1897 N N . ASP A 1 241 ? 15.418 12.636 1.466 1.00 73.06 241 ASP A N 1
ATOM 1898 C CA . ASP A 1 241 ? 16.121 13.906 1.228 1.00 73.06 241 ASP A CA 1
ATOM 1899 C C . ASP A 1 241 ? 15.657 14.587 -0.078 1.00 73.06 241 ASP A C 1
ATOM 1901 O O . ASP A 1 241 ? 16.041 14.148 -1.169 1.00 73.06 241 ASP A O 1
ATOM 1905 N N . PRO A 1 242 ? 14.868 15.677 0.012 1.00 58.72 242 PRO A N 1
ATOM 1906 C CA . PRO A 1 242 ? 14.341 16.350 -1.166 1.00 58.72 242 PRO A CA 1
ATOM 1907 C C . PRO A 1 242 ? 15.411 17.186 -1.882 1.00 58.72 242 PRO A C 1
ATOM 1909 O O . PRO A 1 242 ? 15.255 17.486 -3.062 1.00 58.72 242 PRO A O 1
ATOM 1912 N N . HIS A 1 243 ? 16.497 17.566 -1.199 1.00 56.06 243 HIS A N 1
ATOM 1913 C CA . HIS A 1 243 ? 17.496 18.501 -1.717 1.00 56.06 243 HIS A CA 1
ATOM 1914 C C . HIS A 1 243 ? 18.621 17.815 -2.486 1.00 56.06 243 HIS A C 1
ATOM 1916 O O . HIS A 1 243 ? 19.204 18.434 -3.372 1.00 56.06 243 HIS A O 1
ATOM 1922 N N . ALA A 1 244 ? 18.928 16.556 -2.171 1.00 61.72 244 ALA A N 1
ATOM 1923 C CA . ALA A 1 244 ? 19.949 15.811 -2.901 1.00 61.72 244 ALA A CA 1
ATOM 1924 C C . ALA A 1 244 ? 19.409 15.149 -4.180 1.00 61.72 244 ALA A C 1
ATOM 1926 O O . ALA A 1 244 ? 20.160 15.002 -5.140 1.00 61.72 244 ALA A O 1
ATOM 1927 N N . ARG A 1 245 ? 18.152 14.675 -4.170 1.00 64.19 245 ARG A N 1
ATOM 1928 C CA . ARG A 1 245 ? 17.631 13.747 -5.199 1.00 64.19 245 ARG A CA 1
ATOM 1929 C C . ARG A 1 245 ? 16.151 13.940 -5.552 1.00 64.19 245 ARG A C 1
ATOM 1931 O O . ARG A 1 245 ? 15.632 13.206 -6.385 1.00 64.19 245 ARG A O 1
ATOM 1938 N N . GLY A 1 246 ? 15.459 14.894 -4.923 1.00 73.44 246 GLY A N 1
ATOM 1939 C CA . GLY A 1 246 ? 14.025 15.104 -5.130 1.00 73.44 246 GLY A CA 1
ATOM 1940 C C . GLY A 1 246 ? 13.144 13.948 -4.634 1.00 73.44 246 GLY A C 1
ATOM 1941 O O . GLY A 1 246 ? 13.504 13.190 -3.731 1.00 73.44 246 GLY A O 1
ATOM 1942 N N . ARG A 1 247 ? 11.944 13.836 -5.212 1.00 79.50 247 ARG A N 1
ATOM 1943 C CA . ARG A 1 247 ? 10.975 12.771 -4.917 1.00 79.50 247 ARG A CA 1
ATOM 1944 C C . ARG A 1 247 ? 11.417 11.460 -5.584 1.00 79.50 247 ARG A C 1
ATOM 1946 O O . ARG A 1 247 ? 11.747 11.503 -6.767 1.00 79.50 247 ARG A O 1
ATOM 1953 N N . PRO A 1 248 ? 11.331 10.295 -4.908 1.00 84.06 248 PRO A N 1
ATOM 1954 C CA . PRO A 1 248 ? 11.520 9.014 -5.579 1.00 84.06 248 PRO A CA 1
ATOM 1955 C C . PRO A 1 248 ? 10.550 8.891 -6.753 1.00 84.06 248 PRO A C 1
ATOM 1957 O O . PRO A 1 248 ? 9.330 8.991 -6.575 1.00 84.06 248 PRO A O 1
ATOM 1960 N N . THR A 1 249 ? 11.092 8.660 -7.942 1.00 83.94 249 THR A N 1
ATOM 1961 C CA . THR A 1 249 ? 10.319 8.427 -9.163 1.00 83.94 249 THR A CA 1
ATOM 1962 C C . THR A 1 249 ? 9.522 7.136 -9.034 1.00 83.94 249 THR A C 1
ATOM 1964 O O . THR A 1 249 ? 8.325 7.106 -9.326 1.00 83.94 249 THR A O 1
ATOM 1967 N N . TRP A 1 250 ? 10.160 6.087 -8.505 1.00 84.44 250 TRP A N 1
ATOM 1968 C CA . TRP A 1 250 ? 9.510 4.809 -8.251 1.00 84.44 250 TRP A CA 1
ATOM 1969 C C . TRP A 1 250 ? 9.813 4.287 -6.866 1.00 84.44 250 TRP A C 1
ATOM 1971 O O . TRP A 1 250 ? 10.864 4.530 -6.277 1.00 84.44 250 TRP A O 1
ATOM 1981 N N . THR A 1 251 ? 8.851 3.530 -6.358 1.00 86.88 251 THR A N 1
ATOM 1982 C CA . THR A 1 251 ? 8.977 2.839 -5.088 1.00 86.88 251 THR A CA 1
ATOM 1983 C C . THR A 1 251 ? 8.360 1.463 -5.214 1.00 86.88 251 THR A C 1
ATOM 1985 O O . THR A 1 251 ? 7.223 1.332 -5.675 1.00 86.88 251 THR A O 1
ATOM 1988 N N . SER A 1 252 ? 9.127 0.453 -4.828 1.00 87.31 252 SER A N 1
ATOM 1989 C CA . SER A 1 252 ? 8.707 -0.943 -4.821 1.00 87.31 252 SER A CA 1
ATOM 1990 C C . SER A 1 252 ? 8.902 -1.503 -3.422 1.00 87.31 252 SER A C 1
ATOM 1992 O O . SER A 1 252 ? 9.840 -1.124 -2.716 1.00 87.31 252 SER A O 1
ATOM 1994 N N . VAL A 1 253 ? 7.986 -2.358 -2.993 1.00 88.25 253 VAL A N 1
ATOM 1995 C CA . VAL A 1 253 ? 8.026 -3.015 -1.689 1.00 88.25 253 VAL A CA 1
ATOM 1996 C C . VAL A 1 253 ? 8.069 -4.502 -1.962 1.00 88.25 253 VAL A C 1
ATOM 1998 O O . VAL A 1 253 ? 7.354 -4.974 -2.832 1.00 88.25 253 VAL A O 1
ATOM 2001 N N . LEU A 1 254 ? 8.889 -5.230 -1.217 1.00 87.38 254 LEU A N 1
ATOM 2002 C CA . LEU A 1 254 ? 8.863 -6.682 -1.203 1.00 87.38 254 LEU A CA 1
ATOM 2003 C C . LEU A 1 254 ? 9.074 -7.129 0.235 1.00 87.38 254 LEU A C 1
ATOM 2005 O O . LEU A 1 254 ? 10.198 -7.151 0.750 1.00 87.38 254 LEU A O 1
ATOM 2009 N N . GLY A 1 255 ? 7.965 -7.423 0.907 1.00 89.12 255 GLY A N 1
ATOM 2010 C CA . GLY A 1 255 ? 8.015 -7.945 2.252 1.00 89.12 255 GLY A CA 1
ATOM 2011 C C . GLY A 1 255 ? 8.604 -6.973 3.282 1.00 89.12 255 GLY A C 1
ATOM 2012 O O . GLY A 1 255 ? 7.978 -5.969 3.604 1.00 89.12 255 GLY A O 1
ATOM 2013 N N . SER A 1 256 ? 9.788 -7.261 3.838 1.00 91.38 256 SER A N 1
ATOM 2014 C CA . SER A 1 256 ? 10.468 -6.392 4.821 1.00 91.38 256 SER A CA 1
ATOM 2015 C C . SER A 1 256 ? 11.286 -5.275 4.176 1.00 91.38 256 SER A C 1
ATOM 2017 O O . SER A 1 256 ? 11.879 -4.452 4.876 1.00 91.38 256 SER A O 1
ATOM 2019 N N . LYS A 1 257 ? 11.377 -5.274 2.848 1.00 91.12 257 LYS A N 1
ATOM 2020 C CA . LYS A 1 257 ? 12.311 -4.447 2.105 1.00 91.12 257 LYS A CA 1
ATOM 2021 C C . LYS A 1 257 ? 11.568 -3.471 1.193 1.00 91.12 257 LYS A C 1
ATOM 2023 O O . LYS A 1 257 ? 10.488 -3.768 0.686 1.00 91.12 257 LYS A O 1
ATOM 2028 N N . CYS A 1 258 ? 12.157 -2.305 0.962 1.00 90.69 258 CYS A N 1
ATOM 2029 C CA . CYS A 1 258 ? 11.647 -1.296 0.044 1.00 90.69 258 CYS A CA 1
ATOM 2030 C C . CYS A 1 258 ? 12.782 -0.735 -0.803 1.00 90.69 258 CYS A C 1
ATOM 2032 O O . CYS A 1 258 ? 13.832 -0.366 -0.286 1.00 90.69 258 CYS A O 1
ATOM 2034 N N . ALA A 1 259 ? 12.549 -0.654 -2.105 1.00 90.06 259 ALA A N 1
ATOM 2035 C CA . ALA A 1 259 ? 13.412 0.034 -3.040 1.00 90.06 259 ALA A CA 1
ATOM 2036 C C . ALA A 1 259 ? 12.832 1.413 -3.360 1.00 90.06 259 ALA A C 1
ATOM 2038 O O . ALA A 1 259 ? 11.659 1.531 -3.725 1.00 90.06 259 ALA A O 1
ATOM 2039 N N . LEU A 1 260 ? 13.667 2.441 -3.253 1.00 89.44 260 LEU A N 1
ATOM 2040 C CA . LEU A 1 260 ? 13.389 3.802 -3.694 1.00 89.44 260 LEU A CA 1
ATOM 2041 C C . LEU A 1 260 ? 14.298 4.105 -4.881 1.00 89.44 260 LEU A C 1
ATOM 2043 O O . LEU A 1 260 ? 15.518 3.999 -4.759 1.00 89.44 260 LEU A O 1
ATOM 2047 N N . VAL A 1 261 ? 13.708 4.481 -6.009 1.00 88.62 261 VAL A N 1
ATOM 2048 C CA . VAL A 1 261 ? 14.430 4.797 -7.241 1.00 88.62 261 VAL A CA 1
ATOM 2049 C C . VAL A 1 261 ? 14.269 6.279 -7.532 1.00 88.62 261 VAL A C 1
ATOM 2051 O O . VAL A 1 261 ? 13.143 6.778 -7.586 1.00 88.62 261 VAL A O 1
ATOM 2054 N N . TYR A 1 262 ? 15.385 6.969 -7.729 1.00 87.38 262 TYR A N 1
ATOM 2055 C CA . TYR A 1 262 ? 15.441 8.378 -8.095 1.00 87.38 262 TYR A CA 1
ATOM 2056 C C . TYR A 1 262 ? 16.052 8.489 -9.482 1.00 87.38 262 TYR A C 1
ATOM 2058 O O . TYR A 1 262 ? 17.124 7.938 -9.731 1.00 87.38 262 TYR A O 1
ATOM 2066 N N . LEU A 1 263 ? 15.378 9.219 -10.362 1.00 85.25 263 LEU A N 1
ATOM 2067 C CA . LEU A 1 263 ? 15.992 9.699 -11.589 1.00 85.25 263 LEU A CA 1
ATOM 2068 C C . LEU A 1 263 ? 16.741 10.986 -11.267 1.00 85.25 263 LEU A C 1
ATOM 2070 O O . LEU A 1 263 ? 16.139 11.944 -10.780 1.00 85.25 263 LEU A O 1
ATOM 2074 N N . THR A 1 264 ? 18.044 11.002 -11.513 1.00 82.12 264 THR A N 1
ATOM 2075 C CA . THR A 1 264 ? 18.863 12.197 -11.344 1.00 82.12 264 THR A CA 1
ATOM 2076 C C . THR A 1 264 ? 19.178 12.811 -12.696 1.00 82.12 264 THR A C 1
ATOM 2078 O O . THR A 1 264 ? 19.441 12.117 -13.681 1.00 82.12 264 THR A O 1
ATOM 2081 N N . GLU A 1 265 ? 19.113 14.141 -12.754 1.00 78.94 265 GLU A N 1
ATOM 2082 C CA . GLU A 1 265 ? 19.620 14.864 -13.914 1.00 78.94 265 GLU A CA 1
ATOM 2083 C C . GLU A 1 265 ? 21.124 14.584 -14.050 1.00 78.94 265 GLU A C 1
ATOM 2085 O O . GLU A 1 265 ? 21.828 14.482 -13.033 1.00 78.94 265 GLU A O 1
ATOM 2090 N N . PRO A 1 266 ? 21.636 14.434 -15.283 1.00 74.81 266 PRO A N 1
ATOM 2091 C CA . PRO A 1 266 ? 23.062 14.261 -15.487 1.00 74.81 266 PRO A CA 1
ATOM 2092 C C . PRO A 1 266 ? 23.824 15.455 -14.883 1.00 74.81 266 PRO A C 1
ATOM 2094 O O . PRO A 1 266 ? 23.324 16.584 -14.920 1.00 74.81 266 PRO A O 1
ATOM 2097 N N . PRO A 1 267 ? 25.033 15.241 -14.329 1.00 77.19 267 PRO A N 1
ATOM 2098 C CA . PRO A 1 267 ? 25.832 16.322 -13.762 1.00 77.19 267 PRO A CA 1
ATOM 2099 C C . PRO A 1 267 ? 26.003 17.480 -14.751 1.00 77.19 267 PRO A C 1
ATOM 2101 O O . PRO A 1 267 ? 26.217 17.250 -15.947 1.00 77.19 267 PRO A O 1
ATOM 2104 N N . GLU A 1 268 ? 25.960 18.722 -14.252 1.00 80.69 268 GLU A N 1
ATOM 2105 C CA . GLU A 1 268 ? 26.178 19.914 -15.078 1.00 80.69 268 GLU A CA 1
ATOM 2106 C C . GLU A 1 268 ? 27.446 19.756 -15.939 1.00 80.69 268 GLU A C 1
ATOM 2108 O O . GLU A 1 268 ? 28.545 19.526 -15.430 1.00 80.69 268 GLU A O 1
ATOM 2113 N N . GLY A 1 269 ? 27.288 19.867 -17.262 1.00 81.44 269 GLY A N 1
ATOM 2114 C CA . GLY A 1 269 ? 28.378 19.735 -18.237 1.00 81.44 269 GLY A CA 1
ATOM 2115 C C . GLY A 1 269 ? 28.396 18.427 -19.035 1.00 81.44 269 GLY A C 1
ATOM 2116 O O . GLY A 1 269 ? 29.134 18.344 -20.018 1.00 81.44 269 GLY A O 1
ATOM 2117 N N . VAL A 1 270 ? 27.567 17.435 -18.693 1.00 77.88 270 VAL A N 1
ATOM 2118 C CA . VAL A 1 270 ? 27.353 16.248 -19.536 1.00 77.88 270 VAL A CA 1
ATOM 2119 C C . VAL A 1 270 ? 26.232 16.547 -20.536 1.00 77.88 270 VAL A C 1
ATOM 2121 O O . VAL A 1 270 ? 25.061 16.594 -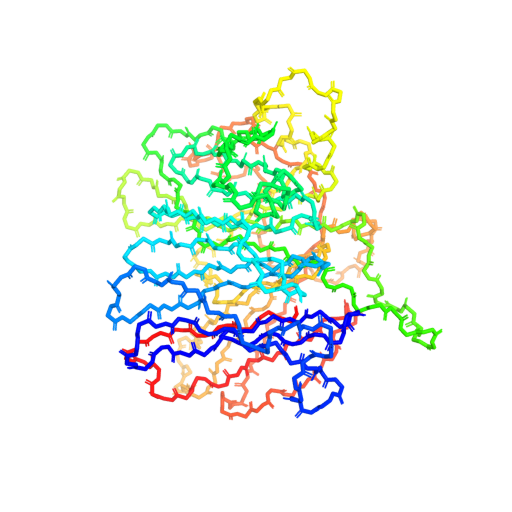20.184 1.00 77.88 270 VAL A O 1
ATOM 2124 N N . LEU A 1 271 ? 26.597 16.785 -21.799 1.00 78.38 271 LEU A N 1
ATOM 2125 C CA . LEU A 1 271 ? 25.642 17.117 -22.870 1.00 78.38 271 LEU A CA 1
ATOM 2126 C C . LEU A 1 271 ? 24.851 15.909 -23.398 1.00 78.38 271 LEU A C 1
ATOM 2128 O O . LEU A 1 271 ? 23.939 16.097 -24.202 1.00 78.38 271 LEU A O 1
ATOM 2132 N N . ASP A 1 272 ? 25.204 14.683 -23.001 1.00 77.19 272 ASP A N 1
ATOM 2133 C CA . ASP A 1 272 ? 24.502 13.493 -23.476 1.00 77.19 272 ASP A CA 1
ATOM 2134 C C . ASP A 1 272 ? 23.239 13.247 -22.648 1.00 77.19 272 ASP A C 1
ATOM 2136 O O . ASP A 1 272 ? 23.251 12.584 -21.614 1.00 77.19 272 ASP A O 1
ATOM 2140 N N . THR A 1 273 ? 22.127 13.796 -23.130 1.00 70.81 273 THR A N 1
ATOM 2141 C CA . THR A 1 273 ? 20.783 13.609 -22.565 1.00 70.81 273 THR A CA 1
ATOM 2142 C C . THR A 1 273 ? 20.259 12.182 -22.710 1.00 70.81 273 THR A C 1
ATOM 2144 O O . THR A 1 273 ? 19.181 11.878 -22.204 1.00 70.81 273 THR A O 1
ATOM 2147 N N . ARG A 1 274 ? 20.996 11.296 -23.393 1.00 76.62 274 ARG A N 1
ATOM 2148 C CA . ARG A 1 274 ? 20.621 9.885 -23.532 1.00 76.62 274 ARG A CA 1
ATOM 2149 C C . ARG A 1 274 ? 20.952 9.055 -22.300 1.00 76.62 274 ARG A C 1
ATOM 2151 O O . ARG A 1 274 ? 20.391 7.979 -22.167 1.00 76.62 274 ARG A O 1
ATOM 2158 N N . ASN A 1 275 ? 21.801 9.538 -21.397 1.00 76.06 275 ASN A N 1
ATOM 2159 C CA . ASN A 1 275 ? 22.156 8.781 -20.204 1.00 76.06 275 ASN A CA 1
ATOM 2160 C C . ASN A 1 275 ? 21.300 9.234 -19.025 1.00 76.06 275 ASN A C 1
ATOM 2162 O O . ASN A 1 275 ? 21.438 10.352 -18.526 1.00 76.06 275 ASN A O 1
ATOM 2166 N N . ILE A 1 276 ? 20.414 8.346 -18.574 1.00 79.06 276 ILE A N 1
ATOM 2167 C CA . ILE A 1 276 ? 19.616 8.570 -17.372 1.00 79.06 276 ILE A CA 1
ATOM 2168 C C . ILE A 1 276 ? 20.409 8.035 -16.181 1.00 79.06 276 ILE A C 1
ATOM 2170 O O . ILE A 1 276 ? 20.662 6.832 -16.067 1.00 79.06 276 ILE A O 1
ATOM 2174 N N . HIS A 1 277 ? 20.804 8.938 -15.286 1.00 82.44 277 HIS A N 1
ATOM 2175 C CA . HIS A 1 277 ? 21.387 8.553 -14.011 1.00 82.44 277 HIS A CA 1
ATOM 2176 C C . HIS A 1 277 ? 20.270 8.084 -13.082 1.00 82.44 277 HIS A C 1
ATOM 2178 O O . HIS A 1 277 ? 19.253 8.758 -12.906 1.00 82.44 277 HIS A O 1
ATOM 2184 N N . THR A 1 278 ? 20.449 6.894 -12.518 1.00 84.62 278 THR A N 1
ATOM 2185 C CA . THR A 1 278 ? 19.480 6.307 -11.604 1.00 84.62 278 THR A CA 1
ATOM 2186 C C . THR A 1 278 ? 20.153 5.987 -10.290 1.00 84.62 278 THR A C 1
ATOM 2188 O O . THR A 1 278 ? 21.141 5.253 -10.224 1.00 84.62 278 THR A O 1
ATOM 2191 N N . ASP A 1 279 ? 19.572 6.510 -9.223 1.00 86.38 279 ASP A N 1
ATOM 2192 C CA . ASP A 1 279 ? 19.981 6.190 -7.874 1.00 86.38 279 ASP A CA 1
ATOM 2193 C C . ASP A 1 279 ? 18.965 5.265 -7.224 1.00 86.38 279 ASP A C 1
ATOM 2195 O O . ASP A 1 279 ? 17.764 5.536 -7.191 1.00 86.38 279 ASP A O 1
ATOM 2199 N N . LEU A 1 280 ? 19.467 4.177 -6.661 1.00 85.38 280 LEU A N 1
ATOM 2200 C CA . LEU A 1 280 ? 18.690 3.176 -5.963 1.00 85.38 280 LEU A CA 1
ATOM 2201 C C . LEU A 1 280 ? 19.059 3.197 -4.481 1.00 85.38 280 LEU A C 1
ATOM 2203 O O . LEU A 1 280 ? 20.213 3.009 -4.092 1.00 85.38 280 LEU A O 1
ATOM 2207 N N . VAL A 1 281 ? 18.049 3.375 -3.639 1.00 87.31 281 VAL A N 1
ATOM 2208 C CA . VAL A 1 281 ? 18.158 3.195 -2.193 1.00 87.31 281 VAL A CA 1
ATOM 2209 C C . VAL A 1 281 ? 17.335 1.979 -1.808 1.00 87.31 281 VAL A C 1
ATOM 2211 O O . VAL A 1 281 ? 16.111 1.980 -1.934 1.00 87.31 281 VAL A O 1
ATOM 2214 N N . LEU A 1 282 ? 18.009 0.949 -1.313 1.00 87.62 282 LEU A N 1
ATOM 2215 C CA . LEU A 1 282 ? 17.374 -0.215 -0.723 1.00 87.62 282 LEU A CA 1
ATOM 2216 C C . LEU A 1 282 ? 17.253 -0.015 0.783 1.00 87.62 282 LEU A C 1
ATOM 2218 O O . LEU A 1 282 ? 18.242 0.285 1.442 1.00 87.62 282 LEU A O 1
ATOM 2222 N N . LEU A 1 283 ? 16.067 -0.223 1.334 1.00 90.25 283 LEU A N 1
ATOM 2223 C CA . LEU A 1 283 ? 15.800 -0.232 2.764 1.00 90.25 283 LEU A CA 1
ATOM 2224 C C . LEU A 1 283 ? 15.364 -1.637 3.169 1.00 90.25 283 LEU A C 1
ATOM 2226 O O . LEU A 1 283 ? 14.451 -2.183 2.559 1.00 90.25 283 LEU A O 1
ATOM 2230 N N . ASP A 1 284 ? 15.975 -2.208 4.199 1.00 90.50 284 ASP A N 1
ATOM 2231 C CA . ASP A 1 284 ? 15.632 -3.523 4.737 1.00 90.50 284 ASP A CA 1
ATOM 2232 C C . ASP A 1 284 ? 15.320 -3.418 6.229 1.00 90.50 284 ASP A C 1
ATOM 2234 O O . ASP A 1 284 ? 16.183 -3.100 7.046 1.00 90.50 284 ASP A O 1
ATOM 2238 N N . PHE A 1 285 ? 14.068 -3.682 6.584 1.00 90.69 285 PHE A N 1
ATOM 2239 C CA . PHE A 1 285 ? 13.554 -3.629 7.951 1.00 90.69 285 PHE A CA 1
ATOM 2240 C C . PHE A 1 285 ? 13.476 -5.014 8.597 1.00 90.69 285 PHE A C 1
ATOM 2242 O O . PHE A 1 285 ? 12.882 -5.167 9.666 1.00 90.69 285 PHE A O 1
ATOM 2249 N N . HIS A 1 286 ? 14.056 -6.040 7.970 1.00 90.06 286 HIS A N 1
ATOM 2250 C CA . HIS A 1 286 ? 14.120 -7.363 8.564 1.00 90.06 286 HIS A CA 1
ATOM 2251 C C . HIS A 1 286 ? 14.913 -7.310 9.884 1.00 90.06 286 HIS A C 1
ATOM 2253 O O . HIS A 1 286 ? 16.003 -6.731 9.913 1.00 90.06 286 HIS A O 1
ATOM 2259 N N . PRO A 1 287 ? 14.458 -7.959 10.974 1.00 87.75 287 PRO A N 1
ATOM 2260 C CA . PRO A 1 287 ? 15.186 -7.952 12.246 1.00 87.75 287 PRO A CA 1
ATOM 2261 C C . PRO A 1 287 ? 16.645 -8.421 12.122 1.00 87.75 287 PRO A C 1
ATOM 2263 O O . PRO A 1 287 ? 17.536 -7.870 12.764 1.00 87.75 287 PRO A O 1
ATOM 2266 N N . ALA A 1 288 ? 16.904 -9.402 11.250 1.00 86.56 288 ALA A N 1
ATOM 2267 C CA . ALA A 1 288 ? 18.259 -9.896 10.986 1.00 86.56 288 ALA A CA 1
ATOM 2268 C C . ALA A 1 288 ? 19.146 -8.902 10.215 1.00 86.56 288 ALA A C 1
ATOM 2270 O O . ALA A 1 288 ? 20.364 -8.951 10.362 1.00 86.56 288 ALA A O 1
ATOM 2271 N N . ALA A 1 289 ? 18.567 -7.976 9.439 1.00 82.31 289 ALA A N 1
ATOM 2272 C CA . ALA A 1 289 ? 19.341 -6.975 8.706 1.00 82.31 289 ALA A CA 1
ATOM 2273 C C . ALA A 1 289 ? 20.082 -6.018 9.655 1.00 82.31 289 ALA A C 1
ATOM 2275 O O . ALA A 1 289 ? 21.147 -5.515 9.312 1.00 82.31 289 ALA A O 1
ATOM 2276 N N . ALA A 1 290 ? 19.555 -5.821 10.868 1.00 75.31 290 ALA A N 1
ATOM 2277 C CA . ALA A 1 290 ? 20.178 -5.009 11.913 1.00 75.31 290 ALA A CA 1
ATOM 2278 C C . ALA A 1 290 ? 21.343 -5.707 12.637 1.00 75.31 290 ALA A C 1
ATOM 2280 O O . ALA A 1 290 ? 22.139 -5.040 13.292 1.00 75.31 290 ALA A O 1
ATOM 2281 N N . LEU A 1 291 ? 21.420 -7.040 12.559 1.00 79.12 291 LEU A N 1
ATOM 2282 C CA . LEU A 1 291 ? 22.486 -7.836 13.178 1.00 79.12 291 LEU A CA 1
ATOM 2283 C C . LEU A 1 291 ? 23.708 -7.984 12.270 1.00 79.12 291 LEU A C 1
ATOM 2285 O O . LEU A 1 291 ? 24.755 -8.443 12.723 1.00 79.12 291 LEU A O 1
ATOM 2289 N N . TRP A 1 292 ? 23.570 -7.637 10.992 1.00 72.75 292 TRP A N 1
ATOM 2290 C CA . TRP A 1 292 ? 24.668 -7.707 10.050 1.00 72.75 292 TRP A CA 1
ATOM 2291 C C . TRP A 1 292 ? 25.638 -6.560 10.327 1.00 72.75 292 TRP A C 1
ATOM 2293 O O . TRP A 1 292 ? 25.274 -5.396 10.189 1.00 72.75 292 TRP A O 1
ATOM 2303 N N . ASP A 1 293 ? 26.855 -6.900 10.748 1.00 63.44 293 ASP A N 1
ATOM 2304 C CA . ASP A 1 293 ? 27.983 -5.974 10.819 1.00 63.44 293 ASP A CA 1
ATOM 2305 C C . ASP A 1 293 ? 28.639 -5.961 9.432 1.00 63.44 293 ASP A C 1
ATOM 2307 O O . ASP A 1 293 ? 29.318 -6.933 9.072 1.00 63.44 293 ASP A O 1
ATOM 2311 N N . PRO A 1 294 ? 28.379 -4.941 8.591 1.00 56.66 294 PRO A N 1
ATOM 2312 C CA . PRO A 1 294 ? 29.004 -4.865 7.289 1.00 56.66 294 PRO A CA 1
ATOM 2313 C C . PRO A 1 294 ? 30.461 -4.533 7.569 1.00 56.66 294 PRO A C 1
ATOM 2315 O O . PRO A 1 294 ? 30.785 -3.406 7.939 1.00 56.66 294 PRO A O 1
ATOM 2318 N N . GLY A 1 295 ? 31.347 -5.517 7.463 1.00 49.03 295 GLY A N 1
ATOM 2319 C CA . GLY A 1 295 ? 32.777 -5.273 7.555 1.00 49.03 295 GLY A CA 1
ATOM 2320 C C . GLY A 1 295 ? 33.168 -4.107 6.639 1.00 49.03 295 GLY A C 1
ATOM 2321 O O . GLY A 1 295 ? 33.253 -4.264 5.434 1.00 49.03 295 GLY A O 1
ATOM 2322 N N . TYR A 1 296 ? 33.372 -2.938 7.243 1.00 42.25 296 TYR A N 1
ATOM 2323 C CA . TYR A 1 296 ? 34.056 -1.730 6.779 1.00 42.25 296 TYR A CA 1
ATOM 2324 C C . TYR A 1 296 ? 33.686 -1.051 5.438 1.00 42.25 296 TYR A C 1
ATOM 2326 O O . TYR A 1 296 ? 34.062 0.112 5.273 1.00 42.25 296 TYR A O 1
ATOM 2334 N N . GLU A 1 297 ? 32.953 -1.655 4.504 1.00 41.91 297 GLU A N 1
ATOM 2335 C CA . GLU A 1 297 ? 32.702 -1.032 3.195 1.00 41.91 297 GLU A CA 1
ATOM 2336 C C . GLU A 1 297 ? 31.290 -0.432 3.059 1.00 41.91 297 GLU A C 1
ATOM 2338 O O . GLU A 1 297 ? 30.281 -1.078 3.300 1.00 41.91 297 GLU A O 1
ATOM 2343 N N . GLU A 1 298 ? 31.276 0.855 2.681 1.00 46.09 298 GLU A N 1
ATOM 2344 C CA . GLU A 1 298 ? 30.135 1.742 2.380 1.00 46.09 298 GLU A CA 1
ATOM 2345 C C . GLU A 1 298 ? 29.499 2.567 3.514 1.00 46.09 298 GLU A C 1
ATOM 2347 O O . GLU A 1 298 ? 28.300 2.565 3.770 1.00 46.09 298 GLU A O 1
ATOM 2352 N N . LYS A 1 299 ? 30.305 3.480 4.076 1.00 42.91 299 LYS A N 1
ATOM 2353 C CA . LYS A 1 299 ? 29.838 4.735 4.713 1.00 42.91 299 LYS A CA 1
ATOM 2354 C C . LYS A 1 299 ? 29.612 5.891 3.717 1.00 42.91 299 LYS A C 1
ATOM 2356 O O . LYS A 1 299 ? 29.718 7.061 4.098 1.00 42.91 299 LYS A O 1
ATOM 2361 N N . ARG A 1 300 ? 29.347 5.624 2.433 1.00 43.00 300 ARG A N 1
ATOM 2362 C CA . ARG A 1 300 ? 29.126 6.690 1.439 1.00 43.00 300 ARG A CA 1
ATOM 2363 C C . ARG A 1 300 ? 27.637 7.041 1.320 1.00 43.00 300 ARG A C 1
ATOM 2365 O O . ARG A 1 300 ? 26.865 6.402 0.627 1.00 43.00 300 ARG A O 1
ATOM 2372 N N . SER A 1 301 ? 27.282 8.122 2.017 1.00 41.00 301 SER A N 1
ATOM 2373 C CA . SER A 1 301 ? 26.271 9.114 1.613 1.00 41.00 301 SER A CA 1
ATOM 2374 C C . SER A 1 301 ? 24.827 8.661 1.354 1.00 41.00 301 SER A C 1
ATOM 2376 O O . SER A 1 301 ? 24.178 9.206 0.463 1.00 41.00 301 SER A O 1
ATOM 2378 N N . ILE A 1 302 ? 24.256 7.819 2.218 1.00 44.69 302 ILE A N 1
ATOM 2379 C CA . ILE A 1 302 ? 22.863 8.067 2.607 1.00 44.69 302 ILE A CA 1
ATOM 2380 C C . ILE A 1 302 ? 22.883 8.712 3.984 1.00 44.69 302 ILE A C 1
ATOM 2382 O O . ILE A 1 302 ? 23.080 8.055 5.006 1.00 44.69 302 ILE A O 1
ATOM 2386 N N . ARG A 1 303 ? 22.703 10.035 4.019 1.00 43.09 303 ARG A N 1
ATOM 2387 C CA . ARG A 1 303 ? 22.335 10.709 5.262 1.00 43.09 303 ARG A CA 1
ATOM 2388 C C . ARG A 1 303 ? 20.873 10.367 5.524 1.00 43.09 303 ARG A C 1
ATOM 2390 O O . ARG A 1 303 ? 19.987 11.158 5.231 1.00 43.09 303 ARG A O 1
ATOM 2397 N N . PHE A 1 304 ? 20.614 9.193 6.098 1.00 48.69 304 PHE A N 1
ATOM 2398 C CA . PHE A 1 304 ? 19.436 9.086 6.946 1.00 48.69 304 PHE A CA 1
ATOM 2399 C C . PHE A 1 304 ? 19.732 10.020 8.092 1.00 48.69 304 PHE A C 1
ATOM 2401 O O . PHE A 1 304 ? 20.570 9.733 8.949 1.00 48.69 304 PHE A O 1
ATOM 2408 N N . TRP A 1 305 ? 19.125 11.193 8.050 1.00 43.94 305 TRP A N 1
ATOM 2409 C CA . TRP A 1 305 ? 19.118 12.046 9.208 1.00 43.94 305 TRP A CA 1
ATOM 2410 C C . TRP A 1 305 ? 18.465 11.208 10.296 1.00 43.94 305 TRP A C 1
ATOM 2412 O O . TRP A 1 305 ? 17.269 10.919 10.242 1.00 43.94 305 TRP A O 1
ATOM 2422 N N . GLY A 1 306 ? 19.281 10.709 11.232 1.00 42.50 306 GLY A N 1
ATOM 2423 C CA . GLY A 1 306 ? 18.757 10.061 12.421 1.00 42.50 306 GLY A CA 1
ATOM 2424 C C . GLY A 1 306 ? 17.678 10.984 12.967 1.00 42.50 306 GLY A C 1
ATOM 2425 O O . GLY A 1 306 ? 17.872 12.201 12.956 1.00 42.50 306 GLY A O 1
ATOM 2426 N N . ALA A 1 307 ? 16.544 10.415 13.381 1.00 41.44 307 ALA A N 1
ATOM 2427 C CA . ALA A 1 307 ? 15.306 11.128 13.712 1.00 41.44 307 ALA A CA 1
ATOM 2428 C C . ALA A 1 307 ? 15.480 12.402 14.578 1.00 41.44 307 ALA A C 1
ATOM 2430 O O . ALA A 1 307 ? 14.595 13.247 14.613 1.00 41.44 307 ALA A O 1
ATOM 2431 N N . ARG A 1 308 ? 16.632 12.561 15.244 1.00 42.00 308 ARG A N 1
ATOM 2432 C CA . ARG A 1 308 ? 17.063 13.752 15.978 1.00 42.00 308 ARG A CA 1
ATOM 2433 C C . ARG A 1 308 ? 17.152 15.061 15.189 1.00 42.00 308 ARG A C 1
ATOM 2435 O O . ARG A 1 308 ? 16.871 16.078 15.804 1.00 42.00 308 ARG A O 1
ATOM 2442 N N . HIS A 1 309 ? 17.561 15.090 13.917 1.00 45.59 309 HIS A N 1
ATOM 2443 C CA . HIS A 1 309 ? 17.924 16.388 13.313 1.00 45.59 309 HIS A CA 1
ATOM 2444 C C . HIS A 1 309 ? 16.798 17.130 12.586 1.00 45.59 309 HIS A C 1
ATOM 2446 O O . HIS A 1 309 ? 16.839 18.348 12.553 1.00 45.59 309 HIS A O 1
ATOM 2452 N N . ILE A 1 310 ? 15.774 16.463 12.049 1.00 50.81 310 ILE A N 1
ATOM 2453 C CA . ILE A 1 310 ? 14.822 17.155 11.150 1.00 50.81 310 ILE A CA 1
ATOM 2454 C C . ILE A 1 310 ? 13.527 17.550 11.854 1.00 50.81 310 ILE A C 1
ATOM 2456 O O . ILE A 1 310 ? 13.077 18.686 11.730 1.00 50.81 310 ILE A O 1
ATOM 2460 N N . GLY A 1 311 ? 12.956 16.651 12.661 1.00 50.06 311 GLY A N 1
ATOM 2461 C CA . GLY A 1 311 ? 11.732 16.951 13.408 1.00 50.06 311 GLY A CA 1
ATOM 2462 C C . GLY A 1 311 ? 11.933 18.061 14.442 1.00 50.06 311 GLY A C 1
ATOM 2463 O O . GLY A 1 311 ? 11.080 18.936 14.569 1.00 50.06 311 GLY A O 1
ATOM 2464 N N . GLU A 1 312 ? 13.079 18.066 15.133 1.00 52.88 312 GLU A N 1
ATOM 2465 C CA . GLU A 1 312 ? 13.365 19.063 16.169 1.00 52.88 312 GLU A CA 1
ATOM 2466 C C . GLU A 1 312 ? 13.813 20.418 15.607 1.00 52.88 312 GLU A C 1
ATOM 2468 O O . GLU A 1 312 ? 13.362 21.442 16.116 1.00 52.88 312 GLU A O 1
ATOM 2473 N N . GLU A 1 313 ? 14.663 20.457 14.570 1.00 52.34 313 GLU A N 1
ATOM 2474 C CA . GLU A 1 313 ? 15.167 21.732 14.028 1.00 52.34 313 GLU A CA 1
ATOM 2475 C C . GLU A 1 313 ? 14.112 22.475 13.200 1.00 52.34 313 GLU A C 1
ATOM 2477 O O . GLU A 1 313 ? 14.042 23.703 13.266 1.00 52.34 313 GLU A O 1
ATOM 2482 N N . ALA A 1 314 ? 13.254 21.752 12.473 1.00 59.62 314 ALA A N 1
ATOM 2483 C CA . ALA A 1 314 ? 12.167 22.350 11.697 1.00 59.62 314 ALA A CA 1
ATOM 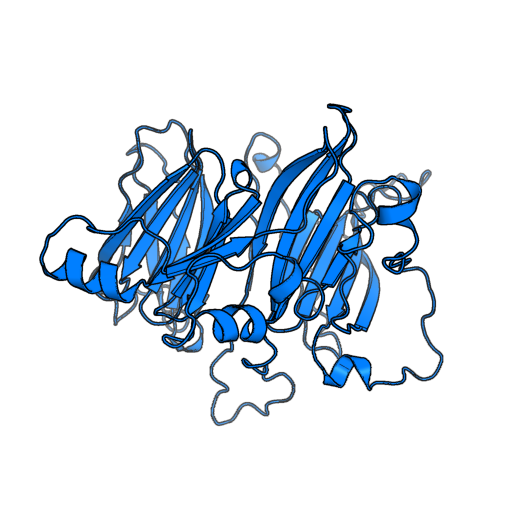2484 C C . ALA A 1 314 ? 10.820 22.385 12.451 1.00 59.62 314 ALA A C 1
ATOM 2486 O O . ALA A 1 314 ? 9.864 23.001 11.978 1.00 59.62 314 ALA A O 1
ATOM 2487 N N . GLY A 1 315 ? 10.725 21.745 13.625 1.00 69.31 315 GLY A N 1
ATOM 2488 C CA . GLY A 1 315 ? 9.504 21.696 14.439 1.00 69.31 315 GLY A CA 1
ATOM 2489 C C . GLY A 1 315 ? 8.329 20.976 13.765 1.00 69.31 315 GLY A C 1
ATOM 2490 O O . GLY A 1 315 ? 7.176 21.244 14.107 1.00 69.31 315 GLY A O 1
ATOM 2491 N N . LEU A 1 316 ? 8.600 20.108 12.782 1.00 74.25 316 LEU A N 1
ATOM 2492 C CA . LEU A 1 316 ? 7.568 19.484 11.942 1.00 74.25 316 LEU A CA 1
ATOM 2493 C C . LEU A 1 316 ? 6.845 18.343 12.641 1.00 74.25 316 LEU A C 1
ATOM 2495 O O . LEU A 1 316 ? 5.626 18.196 12.532 1.00 74.25 316 LEU A O 1
ATOM 2499 N N . LEU A 1 317 ? 7.623 17.549 13.369 1.00 73.50 317 LEU A N 1
ATOM 2500 C CA . LEU A 1 317 ? 7.149 16.433 14.159 1.00 73.50 317 LEU A CA 1
ATOM 2501 C C . LEU A 1 317 ? 7.539 16.685 15.619 1.00 73.50 317 LEU A C 1
ATOM 2503 O O . LEU A 1 317 ? 8.684 17.057 15.889 1.00 73.50 317 LEU A O 1
ATOM 2507 N N . PRO A 1 318 ? 6.609 16.512 16.566 1.00 67.00 318 PRO A N 1
ATOM 2508 C CA . PRO A 1 318 ? 6.911 16.666 17.976 1.00 67.00 318 PRO A CA 1
ATOM 2509 C C . PRO A 1 318 ? 7.917 15.603 18.439 1.00 67.00 318 PRO A C 1
ATOM 2511 O O . PRO A 1 318 ? 8.100 14.560 17.808 1.00 67.00 318 PRO A O 1
ATOM 2514 N N . ARG A 1 319 ? 8.600 15.873 19.558 1.00 64.19 319 ARG A N 1
ATOM 2515 C CA . ARG A 1 319 ? 9.620 14.971 20.123 1.00 64.19 319 ARG A CA 1
ATOM 2516 C C . ARG A 1 319 ? 9.090 13.571 20.439 1.00 64.19 319 ARG A C 1
ATOM 2518 O O . ARG A 1 319 ? 9.865 12.647 20.573 1.00 64.19 319 ARG A O 1
ATOM 2525 N N . ASP A 1 320 ? 7.797 13.371 20.592 1.00 61.25 320 ASP A N 1
ATOM 2526 C CA . ASP A 1 320 ? 7.180 12.058 20.812 1.00 61.25 320 ASP A CA 1
ATOM 2527 C C . ASP A 1 320 ? 6.924 11.269 19.511 1.00 61.25 320 ASP A C 1
ATOM 2529 O O . ASP A 1 320 ? 6.573 10.091 19.565 1.00 61.25 320 ASP A O 1
ATOM 2533 N N . ALA A 1 321 ? 7.198 11.843 18.335 1.00 61.22 321 ALA A N 1
ATOM 2534 C CA . ALA A 1 321 ? 7.178 11.135 17.054 1.00 61.22 321 ALA A CA 1
ATOM 2535 C C . ALA A 1 321 ? 8.446 10.293 16.796 1.00 61.22 321 ALA A C 1
ATOM 2537 O O . ALA A 1 321 ? 8.637 9.794 15.684 1.00 61.22 321 ALA A O 1
ATOM 2538 N N . PHE A 1 322 ? 9.337 10.126 17.786 1.00 68.94 322 PHE A N 1
ATOM 2539 C CA . PHE A 1 322 ? 10.505 9.257 17.636 1.00 68.94 322 PHE A CA 1
ATOM 2540 C C . PHE A 1 322 ? 10.082 7.815 17.396 1.00 68.94 322 PHE A C 1
ATOM 2542 O O . PHE A 1 322 ? 9.290 7.235 18.133 1.00 68.94 322 PHE A O 1
ATOM 2549 N N . THR A 1 323 ? 10.685 7.227 16.374 1.00 76.75 323 THR A N 1
ATOM 2550 C CA . THR A 1 323 ? 10.406 5.868 15.933 1.00 76.75 323 THR A CA 1
ATOM 2551 C C . THR A 1 323 ? 11.654 5.003 16.101 1.00 76.75 323 THR A C 1
ATOM 2553 O O . THR A 1 323 ? 12.773 5.500 15.939 1.00 76.75 323 THR A O 1
ATOM 2556 N N . THR A 1 324 ? 11.509 3.730 16.479 1.00 78.94 324 THR A N 1
ATOM 2557 C CA . THR A 1 324 ? 12.655 2.886 16.887 1.00 78.94 324 THR A CA 1
ATOM 2558 C C . THR A 1 324 ? 12.888 1.637 16.045 1.00 78.94 324 THR A C 1
ATOM 2560 O O . THR A 1 324 ? 13.868 0.941 16.297 1.00 78.94 324 THR A O 1
ATOM 2563 N N . LEU A 1 325 ? 12.060 1.348 15.038 1.00 80.50 325 LEU A N 1
ATOM 2564 C CA . LEU A 1 325 ? 12.195 0.126 14.237 1.00 80.50 325 LEU A CA 1
ATOM 2565 C C . LEU A 1 325 ? 13.553 0.080 13.501 1.00 80.50 325 LEU A C 1
ATOM 2567 O O . LEU A 1 325 ? 13.827 0.968 12.688 1.00 80.50 325 LEU A O 1
ATOM 2571 N N . PRO A 1 326 ? 14.451 -0.875 13.800 1.00 83.94 326 PRO A N 1
ATOM 2572 C CA . PRO A 1 326 ? 15.765 -0.932 13.168 1.00 83.94 326 PRO A CA 1
ATOM 2573 C C . PRO A 1 326 ? 15.642 -1.244 11.672 1.00 83.94 326 PRO A C 1
ATOM 2575 O O . PRO A 1 326 ? 14.691 -1.892 11.242 1.00 83.94 326 PRO A O 1
ATOM 2578 N N . PHE A 1 327 ? 16.601 -0.764 10.885 1.00 87.12 327 PHE A N 1
ATOM 2579 C CA . PHE A 1 327 ? 16.670 -1.034 9.454 1.00 87.12 327 PHE A CA 1
ATOM 2580 C C . PHE A 1 327 ? 18.116 -0.948 8.971 1.00 87.12 327 PHE A C 1
ATOM 2582 O O . PHE A 1 327 ? 18.949 -0.277 9.586 1.00 87.12 327 PHE A O 1
ATOM 2589 N N . ARG A 1 328 ? 18.389 -1.610 7.854 1.00 86.06 328 ARG A N 1
ATOM 2590 C CA . ARG A 1 328 ? 19.593 -1.454 7.045 1.00 86.06 328 ARG A CA 1
ATOM 2591 C C . ARG A 1 328 ? 19.231 -0.663 5.799 1.00 86.06 328 ARG A C 1
ATOM 2593 O O . ARG A 1 328 ? 18.122 -0.782 5.284 1.00 86.06 328 ARG A O 1
ATOM 2600 N N . ALA A 1 329 ? 20.176 0.115 5.299 1.00 85.06 329 ALA A N 1
ATOM 2601 C CA . ALA A 1 329 ? 20.040 0.734 4.000 1.00 85.06 329 ALA A CA 1
ATOM 2602 C C . ALA A 1 329 ? 21.279 0.499 3.148 1.00 85.06 329 ALA A C 1
ATOM 2604 O O . ALA A 1 329 ? 22.398 0.629 3.642 1.00 85.06 329 ALA A O 1
ATOM 2605 N N . THR A 1 330 ? 21.054 0.181 1.880 1.00 83.56 330 THR A N 1
ATOM 2606 C CA . THR A 1 330 ? 22.092 -0.000 0.867 1.00 83.56 330 THR A CA 1
ATOM 2607 C C . THR A 1 330 ? 21.868 1.031 -0.230 1.00 83.56 330 THR A C 1
ATOM 2609 O O . THR A 1 330 ? 20.729 1.327 -0.598 1.00 83.56 330 THR A O 1
ATOM 2612 N N . TYR A 1 331 ? 22.955 1.596 -0.738 1.00 83.69 331 TYR A N 1
ATOM 2613 C CA . TYR A 1 331 ? 22.929 2.600 -1.788 1.00 83.69 331 TYR A CA 1
ATOM 2614 C C . TYR A 1 331 ? 23.574 2.059 -3.055 1.00 83.69 331 TYR A C 1
ATOM 2616 O O . TYR A 1 331 ? 24.632 1.447 -2.985 1.00 83.69 331 TYR A O 1
ATOM 2624 N N . ARG A 1 332 ? 22.982 2.338 -4.213 1.00 81.44 332 ARG A N 1
ATOM 2625 C CA . ARG A 1 332 ? 23.600 2.076 -5.511 1.00 81.44 332 ARG A CA 1
ATOM 2626 C C . ARG A 1 332 ? 23.314 3.245 -6.444 1.00 81.44 332 ARG A C 1
ATOM 2628 O O . ARG A 1 332 ? 22.226 3.808 -6.415 1.00 81.44 332 ARG A O 1
ATOM 2635 N N . SER A 1 333 ? 24.291 3.604 -7.261 1.00 83.25 333 SER A N 1
ATOM 2636 C CA . SER A 1 333 ? 24.140 4.593 -8.327 1.00 83.25 333 SER A CA 1
ATOM 2637 C C . SER A 1 333 ? 24.570 3.933 -9.623 1.00 83.25 333 SER A C 1
ATOM 2639 O O . SER A 1 333 ? 25.656 3.352 -9.676 1.00 83.25 333 SER A O 1
ATOM 2641 N N . GLU A 1 334 ? 23.709 3.973 -10.632 1.00 81.44 334 GLU A N 1
ATOM 2642 C CA . GLU A 1 334 ? 23.958 3.369 -11.937 1.00 81.44 334 GLU A CA 1
ATOM 2643 C C . GLU A 1 334 ? 23.676 4.368 -13.055 1.00 81.44 334 GLU A C 1
ATOM 2645 O O . GLU A 1 334 ? 22.785 5.215 -12.960 1.00 81.44 334 GLU A O 1
ATOM 2650 N N . VAL A 1 335 ? 24.452 4.255 -14.130 1.00 79.44 335 VAL A N 1
ATOM 2651 C CA . VAL A 1 335 ? 24.197 4.962 -15.385 1.00 79.44 335 VAL A CA 1
ATOM 2652 C C . VAL A 1 335 ? 23.559 3.958 -16.326 1.00 79.44 335 VAL A C 1
ATOM 2654 O O . VAL A 1 335 ? 24.146 2.909 -16.591 1.00 79.44 335 VAL A O 1
ATOM 2657 N N . ILE A 1 336 ? 22.347 4.253 -16.789 1.00 75.12 336 ILE A N 1
ATOM 2658 C CA . ILE A 1 336 ? 21.661 3.415 -17.768 1.00 75.12 336 ILE A CA 1
ATOM 2659 C C . ILE A 1 336 ? 22.011 3.975 -19.145 1.00 75.12 336 ILE A C 1
ATOM 2661 O O . ILE A 1 336 ? 21.508 5.029 -19.541 1.00 75.12 336 ILE A O 1
ATOM 2665 N N . ASP A 1 337 ? 22.912 3.281 -19.841 1.00 67.31 337 ASP A N 1
ATOM 2666 C CA . ASP A 1 337 ? 23.223 3.557 -21.240 1.00 67.31 337 ASP A CA 1
ATOM 2667 C C . ASP A 1 337 ? 22.040 3.066 -22.09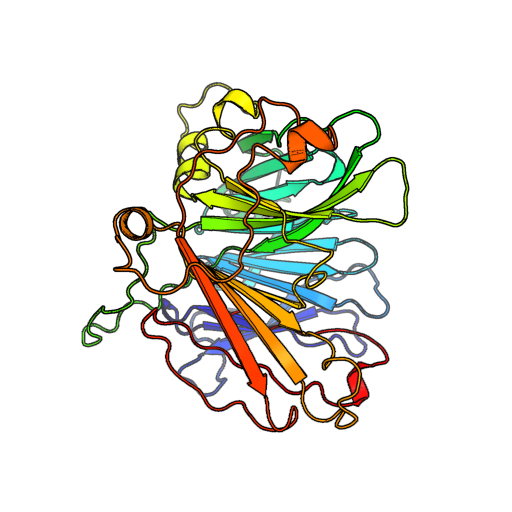4 1.00 67.31 337 ASP A C 1
ATOM 2669 O O . ASP A 1 337 ? 21.818 1.863 -22.214 1.00 67.31 337 ASP A O 1
ATOM 2673 N N . ASP A 1 338 ? 21.298 4.011 -22.678 1.00 64.62 338 ASP A N 1
ATOM 2674 C CA . ASP A 1 338 ? 20.087 3.822 -23.495 1.00 64.62 338 ASP A CA 1
ATOM 2675 C C . ASP A 1 338 ? 18.780 3.548 -22.704 1.00 64.62 338 ASP A C 1
ATOM 2677 O O . ASP A 1 338 ? 18.511 2.421 -22.281 1.00 64.62 338 ASP A O 1
ATOM 2681 N N . PRO A 1 339 ? 17.898 4.557 -22.551 1.00 57.16 339 PRO A N 1
ATOM 2682 C CA . PRO A 1 339 ? 16.644 4.420 -21.826 1.00 57.16 339 PRO A CA 1
ATOM 2683 C C . PRO A 1 339 ? 15.587 3.648 -22.619 1.00 57.16 339 PRO A C 1
ATOM 2685 O O . PRO A 1 339 ? 14.507 3.434 -22.081 1.00 57.16 339 PRO A O 1
ATOM 2688 N N . PHE A 1 340 ? 15.864 3.261 -23.875 1.00 55.25 340 PHE A N 1
ATOM 2689 C CA . PHE A 1 340 ? 14.933 2.571 -24.772 1.00 55.25 340 PHE A CA 1
ATOM 2690 C C . PHE A 1 340 ? 15.138 1.057 -24.859 1.00 55.25 340 PHE A C 1
ATOM 2692 O O . PHE A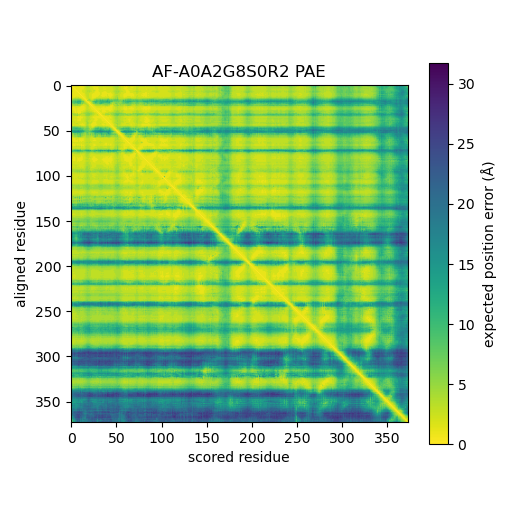 1 340 ? 14.315 0.373 -25.473 1.00 55.25 340 PHE A O 1
ATOM 2699 N N . TRP A 1 341 ? 16.186 0.511 -24.238 1.00 46.28 341 TRP A N 1
ATOM 2700 C CA . TRP A 1 341 ? 16.426 -0.931 -24.215 1.00 46.28 341 TRP A CA 1
ATOM 2701 C C . TRP A 1 341 ? 16.011 -1.562 -22.882 1.00 46.28 341 TRP A C 1
ATOM 2703 O O . TRP A 1 341 ? 16.200 -0.954 -21.829 1.00 46.28 341 TRP A O 1
ATOM 2713 N N . PRO A 1 342 ? 15.452 -2.791 -22.897 1.00 43.19 342 PRO A N 1
ATOM 2714 C CA . PRO A 1 342 ? 15.146 -3.521 -21.676 1.00 43.19 342 PRO A CA 1
ATOM 2715 C C . PRO A 1 342 ? 16.442 -3.707 -20.887 1.00 43.19 342 PRO A C 1
ATOM 2717 O O . PRO A 1 342 ? 17.375 -4.375 -21.334 1.00 43.19 342 PRO A O 1
ATOM 2720 N N . ILE A 1 343 ? 16.498 -3.044 -19.738 1.00 44.41 343 ILE A N 1
ATOM 2721 C CA . ILE A 1 343 ? 17.673 -2.934 -18.878 1.00 44.41 343 ILE A CA 1
ATOM 2722 C C . ILE A 1 343 ? 18.244 -4.315 -18.563 1.00 44.41 343 ILE A C 1
ATOM 2724 O O . ILE A 1 343 ? 17.519 -5.238 -18.190 1.00 44.41 343 ILE A O 1
ATOM 2728 N N . ASN A 1 344 ? 19.566 -4.440 -18.696 1.00 37.78 344 ASN A N 1
ATOM 2729 C CA . ASN A 1 344 ? 20.288 -5.650 -18.329 1.00 37.78 344 ASN A CA 1
ATOM 2730 C C . ASN A 1 344 ? 20.131 -5.936 -16.832 1.00 37.78 344 ASN A C 1
ATOM 2732 O O . ASN A 1 344 ? 20.527 -5.157 -15.966 1.00 37.78 344 ASN A O 1
ATOM 2736 N N . PHE A 1 345 ? 19.568 -7.103 -16.552 1.00 46.09 345 PHE A N 1
ATOM 2737 C CA . PHE A 1 345 ? 19.292 -7.604 -15.219 1.00 46.09 345 PHE A CA 1
ATOM 2738 C C . PHE A 1 345 ? 20.596 -8.001 -14.520 1.00 46.09 345 PHE A C 1
ATOM 2740 O O . PHE A 1 345 ? 21.291 -8.916 -14.963 1.00 46.09 345 PHE A O 1
ATOM 2747 N N . SER A 1 346 ? 20.907 -7.370 -13.388 1.00 42.94 346 SER A N 1
ATOM 2748 C CA . SER A 1 346 ? 21.802 -7.974 -12.400 1.00 42.94 346 SER A CA 1
ATOM 2749 C C . SER A 1 346 ? 20.985 -8.305 -11.160 1.00 42.94 346 SER A C 1
ATOM 2751 O O . SER A 1 346 ? 20.413 -7.416 -10.531 1.00 42.94 346 SER A O 1
ATOM 2753 N N . LEU A 1 347 ? 20.897 -9.599 -10.840 1.00 42.88 347 LEU A N 1
ATOM 2754 C CA . LEU A 1 347 ? 20.404 -10.038 -9.541 1.00 42.88 347 LEU A CA 1
ATOM 2755 C C . LEU A 1 347 ? 21.313 -9.397 -8.495 1.00 42.88 347 LEU A C 1
ATOM 2757 O O . LEU A 1 347 ? 22.520 -9.653 -8.499 1.00 42.88 347 LEU A O 1
ATOM 2761 N N . THR A 1 348 ? 20.770 -8.551 -7.625 1.00 55.22 348 THR A N 1
ATOM 2762 C CA . THR A 1 348 ? 21.558 -8.131 -6.468 1.00 55.22 348 THR A CA 1
ATOM 2763 C C . THR A 1 348 ? 21.758 -9.341 -5.560 1.00 55.22 348 THR A C 1
ATOM 2765 O O . THR A 1 348 ? 20.894 -10.218 -5.492 1.00 55.22 348 THR A O 1
ATOM 2768 N N . GLU A 1 349 ? 22.870 -9.399 -4.823 1.00 52.19 349 GLU A N 1
ATOM 2769 C CA . GLU A 1 349 ? 23.056 -10.432 -3.788 1.00 52.19 349 GLU A CA 1
ATOM 2770 C C . GLU A 1 349 ? 21.884 -10.447 -2.781 1.00 52.19 349 GLU A C 1
ATOM 2772 O O . GLU A 1 349 ? 21.570 -11.479 -2.192 1.00 52.19 349 GLU A O 1
ATOM 2777 N N . ASP A 1 350 ? 21.171 -9.321 -2.665 1.00 52.00 350 ASP A N 1
ATOM 2778 C CA . ASP A 1 350 ? 20.019 -9.117 -1.790 1.00 52.00 350 ASP A CA 1
ATOM 2779 C C . ASP A 1 350 ? 18.670 -9.601 -2.376 1.00 52.00 350 ASP A C 1
ATOM 2781 O O . ASP A 1 350 ? 17.638 -9.476 -1.700 1.00 52.00 350 ASP A O 1
ATOM 2785 N N . GLY A 1 351 ? 18.661 -10.153 -3.598 1.00 54.12 351 GLY A N 1
ATOM 2786 C CA . GLY A 1 351 ? 17.504 -10.810 -4.224 1.00 54.12 351 GLY A CA 1
ATOM 2787 C C . GLY A 1 351 ? 16.516 -9.892 -4.947 1.00 54.12 351 GLY A C 1
ATOM 2788 O O . GLY A 1 351 ? 15.398 -10.319 -5.230 1.00 54.12 351 GLY A O 1
ATOM 2789 N N . PHE A 1 352 ? 16.892 -8.643 -5.233 1.00 52.81 352 PHE A N 1
ATOM 2790 C CA . PHE A 1 352 ? 16.036 -7.713 -5.970 1.00 52.81 352 PHE A CA 1
ATOM 2791 C C . PHE A 1 352 ? 16.266 -7.759 -7.477 1.00 52.81 352 PHE A C 1
ATOM 2793 O O . PHE A 1 352 ? 17.396 -7.903 -7.945 1.00 52.81 352 PHE A O 1
ATOM 2800 N N . TYR A 1 353 ? 15.173 -7.547 -8.211 1.00 56.06 353 TYR A N 1
ATOM 2801 C CA . T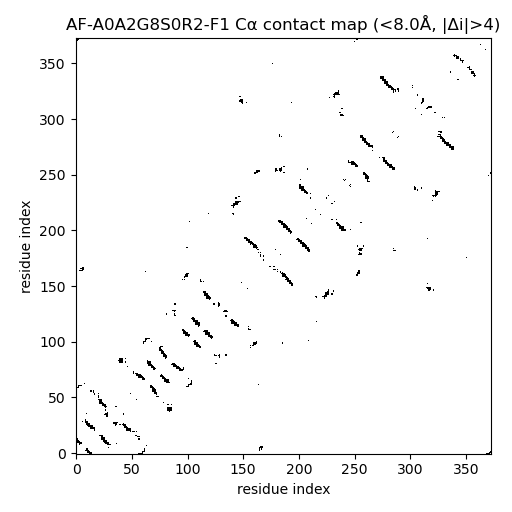YR A 1 353 ? 15.151 -7.333 -9.652 1.00 56.06 353 TYR A CA 1
ATOM 2802 C C . TYR A 1 353 ? 14.602 -5.939 -9.946 1.00 56.06 353 TYR A C 1
ATOM 2804 O O . TYR A 1 353 ? 13.620 -5.515 -9.336 1.00 56.06 353 TYR A O 1
ATOM 2812 N N . PHE A 1 354 ? 15.213 -5.249 -10.905 1.00 53.38 354 PHE A N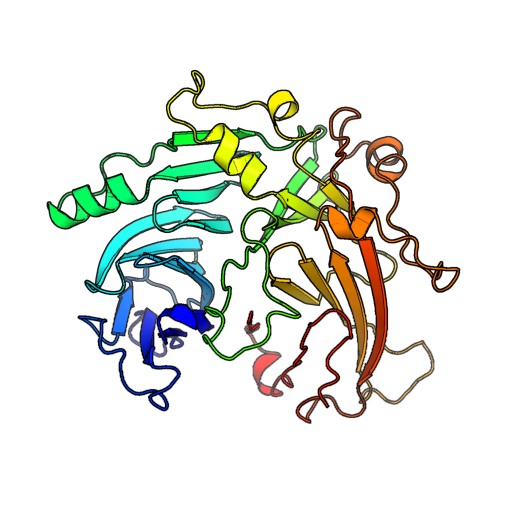 1
ATOM 2813 C CA . PHE A 1 354 ? 14.730 -3.964 -11.396 1.00 53.38 354 PHE A CA 1
ATOM 2814 C C . PHE A 1 354 ? 14.569 -4.033 -12.907 1.00 53.38 354 PHE A C 1
ATOM 2816 O O . PHE A 1 354 ? 15.477 -4.458 -13.616 1.00 53.38 354 PHE A O 1
ATOM 2823 N N . ALA A 1 355 ? 13.406 -3.600 -13.377 1.00 50.16 355 ALA A N 1
ATOM 2824 C CA . ALA A 1 355 ? 13.150 -3.296 -14.770 1.00 50.16 355 ALA A CA 1
ATOM 2825 C C . ALA A 1 355 ? 12.587 -1.875 -14.805 1.00 50.16 355 ALA A C 1
ATOM 2827 O O . ALA A 1 355 ? 11.562 -1.604 -14.178 1.00 50.16 355 ALA A O 1
ATOM 2828 N N . VAL A 1 356 ? 13.275 -0.966 -15.489 1.00 44.47 356 VAL A N 1
ATOM 2829 C CA . VAL A 1 356 ? 12.693 0.318 -15.889 1.00 44.47 356 VAL A CA 1
ATOM 2830 C C . VAL A 1 356 ? 12.243 0.114 -17.324 1.00 44.47 356 VAL A C 1
ATOM 2832 O O . VAL A 1 356 ? 13.048 -0.243 -18.184 1.00 44.47 356 VAL A O 1
ATOM 2835 N N . GLU A 1 357 ? 10.944 0.239 -17.562 1.00 42.56 357 GLU A N 1
ATOM 2836 C CA . GLU A 1 357 ? 10.422 0.219 -18.921 1.00 42.56 357 GLU A CA 1
ATOM 2837 C C . GLU A 1 357 ? 10.644 1.607 -19.538 1.00 42.56 357 GLU A C 1
ATOM 2839 O O . GLU A 1 357 ? 10.349 2.608 -18.875 1.00 42.56 357 GLU A O 1
ATOM 2844 N N . PRO A 1 358 ? 11.159 1.693 -20.776 1.00 42.44 358 PRO A N 1
ATOM 2845 C CA . PRO A 1 358 ? 11.228 2.953 -21.494 1.00 42.44 358 PRO A CA 1
ATOM 2846 C C . PRO A 1 358 ? 9.848 3.599 -21.562 1.00 42.44 358 PRO A C 1
ATOM 2848 O O . PRO A 1 358 ? 8.892 2.982 -22.039 1.00 42.44 358 PRO A O 1
ATOM 2851 N N . GLU A 1 359 ? 9.727 4.859 -21.153 1.00 46.31 359 GLU A N 1
ATOM 2852 C CA . GLU A 1 359 ? 8.528 5.617 -21.490 1.00 46.31 359 GLU A CA 1
ATOM 2853 C C . GLU A 1 359 ? 8.488 5.800 -23.012 1.00 46.31 359 GLU A C 1
ATOM 2855 O O . GLU A 1 359 ? 9.299 6.514 -23.601 1.00 46.31 359 GLU A O 1
ATOM 2860 N N . THR A 1 360 ? 7.531 5.155 -23.683 1.00 44.38 360 THR A N 1
ATOM 2861 C CA . THR A 1 360 ? 7.221 5.498 -25.073 1.00 44.38 360 THR A CA 1
ATOM 2862 C C . THR A 1 360 ? 6.806 6.967 -25.138 1.00 44.38 360 THR A C 1
ATOM 2864 O O . THR A 1 360 ? 5.890 7.386 -24.427 1.00 44.38 360 THR A O 1
ATOM 2867 N N . GLU A 1 361 ? 7.443 7.721 -26.035 1.00 40.69 361 GLU A N 1
ATOM 2868 C CA . GLU A 1 361 ? 7.366 9.180 -26.256 1.00 40.69 361 GLU A CA 1
ATOM 2869 C C . GLU A 1 361 ? 5.934 9.774 -26.315 1.00 40.69 361 GLU A C 1
ATOM 2871 O O . GLU A 1 361 ? 5.734 10.979 -26.182 1.00 40.69 361 GLU A O 1
ATOM 2876 N N . GLN A 1 362 ? 4.897 8.940 -26.451 1.00 40.28 362 GLN A N 1
ATOM 2877 C CA . GLN A 1 362 ? 3.489 9.347 -26.421 1.00 40.28 362 GLN A CA 1
ATOM 2878 C C . GLN A 1 362 ? 2.941 9.691 -25.018 1.00 40.28 362 GLN A C 1
ATOM 2880 O O . GLN A 1 362 ? 1.867 10.291 -24.928 1.00 40.28 362 GLN A O 1
ATOM 2885 N N . ALA A 1 363 ? 3.641 9.363 -23.923 1.00 41.91 363 ALA A N 1
ATOM 2886 C CA . ALA A 1 363 ? 3.145 9.573 -22.554 1.00 41.91 363 ALA A CA 1
ATOM 2887 C C . ALA A 1 363 ? 3.407 10.977 -21.966 1.00 41.91 363 ALA A C 1
ATOM 2889 O O . ALA A 1 363 ? 2.738 11.352 -20.997 1.00 41.91 363 ALA A O 1
ATOM 2890 N N . MET A 1 364 ? 4.269 11.805 -22.579 1.00 34.78 364 MET A N 1
ATOM 2891 C CA . MET A 1 364 ? 4.538 13.173 -22.093 1.00 34.78 364 MET A CA 1
ATOM 2892 C C . MET A 1 364 ? 3.318 14.115 -22.148 1.00 34.78 364 MET A C 1
ATOM 2894 O O . MET A 1 364 ? 3.367 15.209 -21.594 1.00 34.78 364 MET A O 1
ATOM 2898 N N . ASN A 1 365 ? 2.194 13.685 -22.738 1.00 31.75 365 ASN A N 1
ATOM 2899 C CA . ASN A 1 365 ? 0.934 14.439 -22.749 1.00 31.75 365 ASN A CA 1
ATOM 2900 C C . ASN A 1 365 ? -0.176 13.885 -21.832 1.00 31.75 365 ASN A C 1
ATOM 2902 O O . ASN A 1 365 ? -1.291 14.406 -21.863 1.00 31.75 365 ASN A O 1
ATOM 2906 N N . GLY A 1 366 ? 0.089 12.893 -20.972 1.00 32.56 366 GLY A N 1
ATOM 2907 C CA . GLY A 1 366 ? -0.834 12.579 -19.874 1.00 32.56 366 GLY A CA 1
ATOM 2908 C C . GLY A 1 366 ? -0.944 11.107 -19.480 1.00 32.56 366 GLY A C 1
ATOM 2909 O O . GLY A 1 366 ? -1.721 10.348 -20.064 1.00 32.56 366 GLY A O 1
ATOM 2910 N N . GLY A 1 367 ? -0.286 10.763 -18.370 1.00 31.41 367 GLY A N 1
ATOM 2911 C CA . GLY A 1 367 ? -0.633 9.621 -17.518 1.00 31.41 367 GLY A CA 1
ATOM 2912 C C . GLY A 1 367 ? 0.464 8.564 -17.383 1.00 31.41 367 GLY A C 1
ATOM 2913 O O . GLY A 1 367 ? 0.686 7.784 -18.298 1.00 31.41 367 GLY A O 1
ATOM 2914 N N . PHE A 1 368 ? 1.071 8.508 -16.195 1.00 32.50 368 PHE A N 1
ATOM 2915 C CA . PHE A 1 368 ? 2.116 7.557 -15.793 1.00 32.50 368 PHE A CA 1
ATOM 2916 C C . PHE A 1 368 ? 1.572 6.153 -15.468 1.00 32.50 368 PHE A C 1
ATOM 2918 O O . PHE A 1 368 ? 0.557 6.029 -14.769 1.00 32.50 368 PHE A O 1
ATOM 2925 N N . LEU A 1 369 ? 2.287 5.108 -15.900 1.00 34.12 369 LEU A N 1
ATOM 2926 C CA . LEU A 1 369 ? 2.109 3.707 -15.499 1.00 34.12 369 LEU A CA 1
ATOM 2927 C C . LEU A 1 369 ? 3.362 3.251 -14.738 1.00 34.12 369 LEU A C 1
ATOM 2929 O O . LEU A 1 369 ? 4.474 3.442 -15.210 1.00 34.12 369 LEU A O 1
ATOM 2933 N N . GLY A 1 370 ? 3.181 2.667 -13.554 1.00 34.28 370 GLY A N 1
ATOM 2934 C CA . GLY A 1 370 ? 4.245 1.999 -12.806 1.00 34.28 370 GLY A CA 1
ATOM 2935 C C . GLY A 1 370 ? 3.820 0.570 -12.492 1.00 34.28 370 GLY A C 1
ATOM 2936 O O . GLY A 1 370 ? 2.653 0.335 -12.168 1.00 34.28 370 GLY A O 1
ATOM 2937 N N . PHE A 1 371 ? 4.753 -0.370 -12.593 1.00 33.31 371 PHE A N 1
ATOM 2938 C CA . PHE A 1 371 ? 4.553 -1.767 -12.220 1.00 33.31 371 PHE A CA 1
ATOM 2939 C C . PHE A 1 371 ? 5.150 -2.024 -10.831 1.00 33.31 371 PHE A C 1
ATOM 2941 O O . PHE A 1 371 ? 6.234 -1.536 -10.516 1.00 33.31 371 PHE A O 1
ATOM 2948 N N . SER A 1 372 ? 4.425 -2.768 -9.998 1.00 32.59 372 SER A N 1
ATOM 2949 C CA . SER A 1 372 ? 4.973 -3.453 -8.824 1.00 32.59 372 SER A CA 1
ATOM 2950 C C . SER A 1 372 ? 4.980 -4.934 -9.179 1.00 32.59 372 SER A C 1
ATOM 2952 O O . SER A 1 372 ? 3.964 -5.419 -9.682 1.00 32.59 372 SER A O 1
ATOM 2954 N N . ILE A 1 373 ? 6.122 -5.599 -8.997 1.00 35.25 373 ILE A N 1
ATOM 2955 C CA . ILE A 1 373 ? 6.212 -7.066 -9.031 1.00 35.25 373 ILE A CA 1
ATOM 2956 C C . ILE A 1 373 ? 5.657 -7.600 -7.718 1.00 35.25 373 ILE A C 1
ATOM 2958 O O . ILE A 1 373 ? 5.907 -6.922 -6.690 1.00 35.25 373 ILE A O 1
#

Nearest PDB structures (foldseek):
  7vci-assembly1_T  TM=4.449E-01  e=2.646E-04  Xenopus laevis
  5o3u-assembly3_C  TM=4.364E-01  e=1.203E-03  Gypsophila vaccaria
  8j07-assembly1_i8  TM=3.567E-01  e=8.237E-04  Homo sapiens
  6ptj-assembly1_G  TM=4.574E-01  e=5.019E-02  Saccharomyces cerevisiae S288C
  7pmk-assembly1_F  TM=4.163E-01  e=1.562E-01  Saccharomyces cerevisiae